Protein AF-0000000084523962 (afdb_homodimer)

InterPro domains:
  IPR003829 Pirin, N-terminal domain [PF02678] (12-118)
  IPR011051 RmlC-like cupin domain superfamily [SSF51182] (1-234)
  IPR012093 Pirin [PIRSF006232] (13-232)
  IPR012093 Pirin [PTHR43212] (1-234)
  IPR014710 RmlC-like jelly roll fold [G3DSA:2.60.120.10] (12-132)
  IPR014710 RmlC-like jelly roll fold [G3DSA:2.60.120.10] (133-235)
  IPR041602 Quercetin 2,3-dioxygenase, C-terminal cupin domain [PF17954] (147-234)

Secondary structure (DSSP, 8-state):
-EEEE-GGGSEEEE-SSEEEEESS-BTTBB-TTSS-BTTEEEEEEEEE-TT-EEEEEEE-S-EEEEEEEES-EEEEETT--EEEE-TTEEEEEE-TT-EEEEEE---SS--EEEEEEEE--SSSSPPPEEEEEE--GGGGBTS-EEEEESS--SSS--EE-SSS-EEEEEEEPTT-EEEEE--TT-EEEEEEEESEEEETTTEEEETT-EEEE-S-SEEEEEESS-EEEEEEEE-/-EEEE-GGGSEEEE-SSEEEEESS-BTTBB-TTSS-BTTEEEEEEEEE-TT-EEEEEEE-S-EEEEEEEES-EEEEETT--EEEE-TTEEEEEE-TT-EEEEEE---SS--EEEEEEEE--SSSSPPPEEEEEE--SGGGBTS-EEEEESS--SSS--EE-SSS-EEEEEEEPTT-EEEEE--TT-EEEEEEEESEEEETTTEEEETT-EEEE-S-SEEEEEESS-EEEEEEEE-

Radius of gyration: 24.38 Å; Cα contacts (8 Å, |Δi|>4): 1395; chains: 2; bounding box: 46×70×57 Å

Solvent-accessible surface area (backbone atoms only — not comparable to full-atom values): 23235 Å² total; per-residue (Å²): 79,81,44,76,44,52,46,84,74,39,54,62,49,76,70,79,51,40,34,37,35,33,75,28,37,51,56,81,34,41,34,85,92,34,46,52,61,71,47,41,37,39,46,33,47,36,36,32,28,41,67,33,67,47,67,68,38,43,36,29,54,33,34,34,39,40,39,32,73,37,54,41,42,32,37,35,38,83,84,64,56,70,47,73,42,34,55,62,29,44,37,39,34,37,17,17,73,48,40,46,35,24,41,30,18,78,38,85,80,49,51,18,34,33,38,42,33,31,28,51,46,77,63,79,71,38,77,54,47,73,46,73,51,72,56,66,71,73,58,17,56,69,34,79,30,62,46,34,19,54,62,90,59,88,87,49,77,52,43,78,42,64,35,77,36,37,36,24,39,26,35,28,44,54,73,35,72,48,79,47,73,53,66,82,81,28,30,39,39,38,36,26,70,38,39,28,41,26,44,67,83,76,44,77,40,39,56,52,13,32,33,49,32,36,79,58,40,68,46,40,40,34,19,76,30,61,20,36,34,36,40,33,46,36,85,79,80,44,76,44,52,46,83,74,39,54,61,48,75,72,80,50,41,34,38,34,32,74,28,38,51,56,82,33,42,36,86,90,35,46,52,62,72,50,41,37,38,46,34,47,34,36,31,28,44,68,34,68,48,66,67,40,42,35,29,55,34,35,35,39,40,38,33,73,37,53,41,41,32,37,35,38,82,84,65,56,68,48,75,43,36,56,60,30,44,37,39,35,38,17,16,74,46,41,48,35,26,40,31,18,79,36,84,79,50,51,18,34,33,39,44,34,32,28,51,46,78,63,80,70,39,76,55,48,73,46,72,51,72,54,66,70,73,58,18,56,69,34,79,30,62,46,34,21,54,62,91,58,87,88,49,78,51,45,76,42,64,36,78,35,37,35,24,38,28,35,28,47,54,73,34,71,48,79,47,75,54,65,83,80,28,30,38,40,37,38,25,69,36,41,28,41,25,42,66,85,75,46,75,40,39,55,51,14,33,35,50,31,35,78,58,39,68,46,39,39,35,19,78,30,61,19,35,34,36,41,32,44,36,84

Foldseek 3Di:
DKDKFAQVNFDWDDPPQKIKTWQAADDPRDDPVGQAFFQWRTKMWMKGHEPFWFPKDKDEQKKKKKAWPQAKKWKAWPVGDIDIHHHQKMKIKDQAHMTIMIIHRHHRHDIIIMIMIIGGAPDHRDDIDMDMDGWDPVCQELDWDWAEACDDDDPTDHHHGRAHKTKTKHWYAAFGKDKAFADAPKKKKKFWCAAWKDKPNPDIGHHGMMMIDHRDGMIMIHGNHGTIMMMMIHD/DKDKFAQVNFDWDDPPQKIKTWQAADDPRDDPVGQAFFQWRTKMWMKGHEPFWFPKDKDEQKKKKKAWPQAKKWKAWPVGDIDIDHHQKMKIKDQAHMTIMIIHRHHRHDIIIMIMIIGGAPDHRDDIDMDMDGWDPVCQELDWDWAEACDDDDPTDHHHGRAHKTKTKHWYAAFGKDKAFADAPKKKKKFWCAAKKDKPNPDIGHHGMMMIDHRDGMIMIHGNHGTIMMMMIHD

Structure (mmCIF, N/CA/C/O backbone):
data_AF-0000000084523962-model_v1
#
loop_
_entity.id
_entity.type
_entity.pdbx_description
1 polymer Pirin
#
loop_
_atom_site.group_PDB
_atom_site.id
_atom_site.type_symbol
_atom_site.label_atom_id
_atom_site.label_alt_id
_atom_site.label_comp_id
_atom_site.label_asym_id
_atom_site.label_entity_id
_atom_site.label_seq_id
_atom_site.pdbx_PDB_ins_code
_atom_site.Cartn_x
_atom_site.Cartn_y
_atom_site.Cartn_z
_atom_site.occupancy
_atom_site.B_iso_or_equiv
_atom_site.auth_seq_id
_atom_site.auth_comp_id
_atom_site.auth_asym_id
_atom_site.auth_atom_id
_atom_site.pdbx_PDB_model_num
ATOM 1 N N . MET A 1 1 ? 11.508 -11.133 -24.391 1 93.81 1 MET A N 1
ATOM 2 C CA . MET A 1 1 ? 12.477 -10.719 -23.375 1 93.81 1 MET A CA 1
ATOM 3 C C . MET A 1 1 ? 12.117 -11.297 -22.016 1 93.81 1 MET A C 1
ATOM 5 O O . MET A 1 1 ? 10.969 -11.227 -21.594 1 93.81 1 MET A O 1
ATOM 9 N N . ILE A 1 2 ? 13.023 -12.07 -21.406 1 97.75 2 ILE A N 1
ATOM 10 C CA . ILE A 1 2 ? 12.82 -12.727 -20.109 1 97.75 2 ILE A CA 1
ATOM 11 C C . ILE A 1 2 ? 13.641 -12.016 -19.047 1 97.75 2 ILE A C 1
ATOM 13 O O . ILE A 1 2 ? 14.867 -11.984 -19.109 1 97.75 2 ILE A O 1
ATOM 17 N N . THR A 1 3 ? 12.961 -11.398 -18.094 1 98.06 3 THR A N 1
ATOM 18 C CA . THR A 1 3 ? 13.633 -10.789 -16.953 1 98.06 3 THR A CA 1
ATOM 19 C C . THR A 1 3 ? 13.367 -11.594 -15.672 1 98.06 3 THR A C 1
ATOM 21 O O . THR A 1 3 ? 12.211 -11.836 -15.32 1 98.06 3 THR A O 1
ATOM 24 N N . ILE A 1 4 ? 14.461 -11.977 -15.023 1 98.44 4 ILE A N 1
ATOM 25 C CA . ILE A 1 4 ? 14.336 -12.773 -13.805 1 98.44 4 ILE A CA 1
ATOM 26 C C . ILE A 1 4 ? 14.383 -11.852 -12.586 1 98.44 4 ILE A C 1
ATOM 28 O O . ILE A 1 4 ? 15.203 -10.93 -12.531 1 98.44 4 ILE A O 1
ATOM 32 N N . TYR A 1 5 ? 13.523 -12.055 -11.703 1 98.38 5 TYR A N 1
ATOM 33 C CA . TYR A 1 5 ? 13.523 -11.438 -10.383 1 98.38 5 TYR A CA 1
ATOM 34 C C . TYR A 1 5 ? 13.758 -12.477 -9.297 1 98.38 5 TYR A C 1
ATOM 36 O O . TYR A 1 5 ? 12.828 -13.156 -8.859 1 98.38 5 TYR A O 1
ATOM 44 N N . PRO A 1 6 ? 15.023 -12.562 -8.859 1 98.44 6 PRO A N 1
ATOM 45 C CA . PRO A 1 6 ? 15.328 -13.531 -7.809 1 98.44 6 PRO A CA 1
ATOM 46 C C . PRO A 1 6 ? 14.539 -13.281 -6.527 1 98.44 6 PRO A C 1
ATOM 48 O O . PRO A 1 6 ? 14.234 -12.125 -6.207 1 98.44 6 PRO A O 1
ATOM 51 N N . ALA A 1 7 ? 14.289 -14.344 -5.789 1 98.19 7 ALA A N 1
ATOM 52 C CA . ALA A 1 7 ? 13.562 -14.234 -4.527 1 98.19 7 ALA A CA 1
ATOM 53 C C . ALA A 1 7 ? 14.188 -13.18 -3.619 1 98.19 7 ALA A C 1
ATOM 55 O O . ALA A 1 7 ? 13.484 -12.375 -3.008 1 98.19 7 ALA A O 1
ATOM 56 N N . ALA A 1 8 ? 15.43 -13.102 -3.564 1 96.12 8 ALA A N 1
ATOM 57 C CA . ALA A 1 8 ? 16.172 -12.234 -2.646 1 96.12 8 ALA A CA 1
ATOM 58 C C . ALA A 1 8 ? 16.062 -10.773 -3.061 1 96.12 8 ALA A C 1
ATOM 60 O O . ALA A 1 8 ? 16.375 -9.875 -2.281 1 96.12 8 ALA A O 1
ATOM 61 N N . SER A 1 9 ? 15.656 -10.562 -4.324 1 94.19 9 SER A N 1
ATOM 62 C CA . SER A 1 9 ? 15.594 -9.188 -4.816 1 94.19 9 SER A CA 1
ATOM 63 C C . SER A 1 9 ? 14.273 -8.523 -4.422 1 94.19 9 SER A C 1
ATOM 65 O O . SER A 1 9 ? 14.125 -7.312 -4.559 1 94.19 9 SER A O 1
ATOM 67 N N . ARG A 1 10 ? 13.297 -9.25 -3.885 1 95.5 10 ARG A N 1
ATOM 68 C CA . ARG A 1 10 ? 12.008 -8.703 -3.477 1 95.5 10 ARG A CA 1
ATOM 69 C C . ARG A 1 10 ? 12.133 -7.922 -2.174 1 95.5 10 ARG A C 1
ATOM 71 O O . ARG A 1 10 ? 12.992 -8.219 -1.345 1 95.5 10 ARG A O 1
ATOM 78 N N . TYR A 1 11 ? 11.312 -6.988 -2.045 1 91.94 11 TYR A N 1
ATOM 79 C CA . TYR A 1 11 ? 11.234 -6.332 -0.744 1 91.94 11 TYR A CA 1
ATOM 80 C C . TYR A 1 11 ? 10.57 -7.238 0.285 1 91.94 11 TYR A C 1
ATOM 82 O O . TYR A 1 11 ? 9.477 -7.754 0.05 1 91.94 11 TYR A O 1
ATOM 90 N N . SER A 1 12 ? 11.281 -7.367 1.385 1 93.88 12 SER A N 1
ATOM 91 C CA . SER A 1 12 ? 10.789 -8.242 2.443 1 93.88 12 SER A CA 1
ATOM 92 C C . SER A 1 12 ? 10.594 -7.477 3.746 1 93.88 12 SER A C 1
ATOM 94 O O . SER A 1 12 ? 11.398 -6.613 4.094 1 93.88 12 SER A O 1
ATOM 96 N N . THR A 1 13 ? 9.469 -7.773 4.414 1 89.81 13 THR A N 1
ATOM 97 C CA . THR A 1 13 ? 9.195 -7.184 5.719 1 89.81 13 THR A CA 1
ATOM 98 C C . THR A 1 13 ? 8.859 -8.266 6.742 1 89.81 13 THR A C 1
ATOM 100 O O . THR A 1 13 ? 8.32 -9.312 6.391 1 89.81 13 THR A O 1
ATOM 103 N N . ASN A 1 14 ? 9.289 -7.992 7.984 1 90.25 14 ASN A N 1
ATOM 104 C CA . ASN A 1 14 ? 8.977 -8.867 9.109 1 90.25 14 ASN A CA 1
ATOM 105 C C . ASN A 1 14 ? 8.469 -8.078 10.312 1 90.25 14 ASN A C 1
ATOM 107 O O . ASN A 1 14 ? 9.242 -7.395 10.977 1 90.25 14 ASN A O 1
ATOM 111 N N . HIS A 1 15 ? 7.219 -8.266 10.617 1 85 15 HIS A N 1
ATOM 112 C CA . HIS A 1 15 ? 6.582 -7.543 11.719 1 85 15 HIS A CA 1
ATOM 113 C C . HIS A 1 15 ? 6.277 -8.477 12.883 1 85 15 HIS A C 1
ATOM 115 O O . HIS A 1 15 ? 5.441 -8.156 13.734 1 85 15 HIS A O 1
ATOM 121 N N . GLY A 1 16 ? 6.938 -9.617 12.844 1 87.44 16 GLY A N 1
ATOM 122 C CA . GLY A 1 16 ? 6.652 -10.633 13.844 1 87.44 16 GLY A CA 1
ATOM 123 C C . GLY A 1 16 ? 5.48 -11.523 13.477 1 87.44 16 GLY A C 1
ATOM 124 O O . GLY A 1 16 ? 5.668 -12.602 12.914 1 87.44 16 GLY A O 1
ATOM 125 N N . TRP A 1 17 ? 4.289 -10.898 13.508 1 88.88 17 TRP A N 1
ATOM 126 C CA . TRP A 1 17 ? 3.092 -11.672 13.203 1 88.88 17 TRP A CA 1
ATOM 127 C C . TRP A 1 17 ? 2.963 -11.898 11.703 1 88.88 17 TRP A C 1
ATOM 129 O O . TRP A 1 17 ? 2.283 -12.828 11.266 1 88.88 17 TRP A O 1
ATOM 139 N N . LEU A 1 18 ? 3.58 -11.023 10.922 1 93.31 18 LEU A N 1
ATOM 140 C CA . LEU A 1 18 ? 3.496 -11.07 9.461 1 93.31 18 LEU A CA 1
ATOM 141 C C . LEU A 1 18 ? 4.875 -10.93 8.836 1 93.31 18 LEU A C 1
ATOM 143 O O . LEU A 1 18 ? 5.59 -9.961 9.109 1 93.31 18 LEU A O 1
ATOM 147 N N . GLN A 1 19 ? 5.301 -11.891 8.078 1 95.75 19 GLN A N 1
ATOM 148 C CA . GLN A 1 19 ? 6.422 -11.789 7.156 1 95.75 19 GLN A CA 1
ATOM 149 C C . GLN A 1 19 ? 5.941 -11.766 5.707 1 95.75 19 GLN A C 1
ATOM 151 O O . GLN A 1 19 ? 5.176 -12.633 5.289 1 95.75 19 GLN A O 1
ATOM 156 N N . SER A 1 20 ? 6.34 -10.766 4.988 1 96.62 20 SER A N 1
ATOM 157 C CA . SER A 1 20 ? 5.848 -10.633 3.621 1 96.62 20 SER A CA 1
ATOM 158 C C . SER A 1 20 ? 6.992 -10.359 2.648 1 96.62 20 SER A C 1
ATOM 160 O O . SER A 1 20 ? 7.953 -9.672 2.992 1 96.62 20 SER A O 1
ATOM 162 N N . ASN A 1 21 ? 6.945 -10.906 1.489 1 98.12 21 ASN A N 1
ATOM 163 C CA . ASN A 1 21 ? 7.781 -10.586 0.336 1 98.12 21 ASN A CA 1
ATOM 164 C C . ASN A 1 21 ? 6.957 -10.023 -0.814 1 98.12 21 ASN A C 1
ATOM 166 O O . ASN A 1 21 ? 6.07 -10.695 -1.341 1 98.12 21 ASN A O 1
ATOM 170 N N . PHE A 1 22 ? 7.258 -8.766 -1.219 1 98.06 22 PHE A N 1
ATOM 171 C CA . PHE A 1 22 ? 6.465 -8.055 -2.215 1 98.06 22 PHE A CA 1
ATOM 172 C C . PHE A 1 22 ? 7.137 -8.109 -3.582 1 98.06 22 PHE A C 1
ATOM 174 O O . PHE A 1 22 ? 8.312 -7.762 -3.717 1 98.06 22 PHE A O 1
ATOM 181 N N . SER A 1 23 ? 6.367 -8.516 -4.582 1 98.12 23 SER A N 1
ATOM 182 C CA . SER A 1 23 ? 6.902 -8.469 -5.938 1 98.12 23 SER A CA 1
ATOM 183 C C . SER A 1 23 ? 6.762 -7.078 -6.543 1 98.12 23 SER A C 1
ATOM 185 O O . SER A 1 23 ? 7.461 -6.738 -7.5 1 98.12 23 SER A O 1
ATOM 187 N N . PHE A 1 24 ? 5.805 -6.289 -6.035 1 98.12 24 PHE A N 1
ATOM 188 C CA . PHE A 1 24 ? 5.492 -4.949 -6.516 1 98.12 24 PHE A CA 1
ATOM 189 C C . PHE A 1 24 ? 5.371 -3.971 -5.355 1 98.12 24 PHE A C 1
ATOM 191 O O . PHE A 1 24 ? 5.371 -4.379 -4.191 1 98.12 24 PHE A O 1
ATOM 198 N N . SER A 1 25 ? 5.324 -2.627 -5.75 1 96.94 25 SER A N 1
ATOM 199 C CA . SER A 1 25 ? 5.055 -1.614 -4.734 1 96.94 25 SER A CA 1
ATOM 200 C C . SER A 1 25 ? 3.82 -1.969 -3.916 1 96.94 25 SER A C 1
ATOM 202 O O . SER A 1 25 ? 2.768 -2.287 -4.473 1 96.94 25 SER A O 1
ATOM 204 N N . PHE A 1 26 ? 3.996 -1.927 -2.582 1 97 26 PHE A N 1
ATOM 205 C CA . PHE A 1 26 ? 2.938 -2.258 -1.638 1 97 26 PHE A CA 1
ATOM 206 C C . PHE A 1 26 ? 3.279 -1.754 -0.241 1 97 26 PHE A C 1
ATOM 208 O O . PHE A 1 26 ? 4.406 -1.929 0.229 1 97 26 PHE A O 1
ATOM 215 N N . ALA A 1 27 ? 2.344 -1.134 0.396 1 94.81 27 ALA A N 1
ATOM 216 C CA . ALA A 1 27 ? 2.529 -0.617 1.749 1 94.81 27 ALA A CA 1
ATOM 217 C C . ALA A 1 27 ? 3.734 0.316 1.82 1 94.81 27 ALA A C 1
ATOM 219 O O . ALA A 1 27 ? 3.811 1.299 1.079 1 94.81 27 ALA A O 1
ATOM 220 N N . GLU A 1 28 ? 4.719 0.031 2.674 1 91.88 28 GLU A N 1
ATOM 221 C CA . GLU A 1 28 ? 5.84 0.942 2.9 1 91.88 28 GLU A CA 1
ATOM 222 C C . GLU A 1 28 ? 6.848 0.87 1.76 1 91.88 28 GLU A C 1
ATOM 224 O O . GLU A 1 28 ? 7.73 1.726 1.648 1 91.88 28 GLU A O 1
ATOM 229 N N . TYR A 1 29 ? 6.727 -0.136 0.881 1 93.56 29 TYR A N 1
ATOM 230 C CA . TYR A 1 29 ? 7.582 -0.232 -0.294 1 93.56 29 TYR A CA 1
ATOM 231 C C . TYR A 1 29 ? 6.969 0.502 -1.48 1 93.56 29 TYR A C 1
ATOM 233 O O . TYR A 1 29 ? 5.895 0.13 -1.96 1 93.56 29 TYR A O 1
ATOM 241 N N . TYR A 1 30 ? 7.645 1.462 -1.982 1 93.81 30 TYR A N 1
ATOM 242 C CA . TYR A 1 30 ? 7.133 2.197 -3.133 1 93.81 30 TYR A CA 1
ATOM 243 C C . TYR A 1 30 ? 8.227 2.416 -4.172 1 93.81 30 TYR A C 1
ATOM 245 O O . TYR A 1 30 ? 9.234 3.068 -3.895 1 93.81 30 TYR A O 1
ATOM 253 N N . ASP A 1 31 ? 8.062 1.934 -5.344 1 93.38 31 ASP A N 1
ATOM 254 C CA . ASP A 1 31 ? 8.859 2.109 -6.551 1 93.38 31 ASP A CA 1
ATOM 255 C C . ASP A 1 31 ? 7.973 2.34 -7.77 1 93.38 31 ASP A C 1
ATOM 257 O O . ASP A 1 31 ? 7.328 1.409 -8.266 1 93.38 31 ASP A O 1
ATOM 261 N N . PRO A 1 32 ? 7.859 3.574 -8.289 1 93.38 32 PRO A N 1
ATOM 262 C CA . PRO A 1 32 ? 6.961 3.854 -9.414 1 93.38 32 PRO A CA 1
ATOM 263 C C . PRO A 1 32 ? 7.309 3.043 -10.664 1 93.38 32 PRO A C 1
ATOM 265 O O . PRO A 1 32 ? 6.496 2.947 -11.586 1 93.38 32 PRO A O 1
ATOM 268 N N . ASN A 1 33 ? 8.516 2.486 -10.727 1 93.19 33 ASN A N 1
ATOM 269 C CA . ASN A 1 33 ? 8.914 1.665 -11.859 1 93.19 33 ASN A CA 1
ATOM 270 C C . ASN A 1 33 ? 8.57 0.195 -11.641 1 93.19 33 ASN A C 1
ATOM 272 O O . ASN A 1 33 ? 8.906 -0.657 -12.469 1 93.19 33 ASN A O 1
ATOM 276 N N . ASN A 1 34 ? 7.91 -0.091 -10.531 1 97 34 ASN A N 1
ATOM 277 C CA . ASN A 1 34 ? 7.555 -1.463 -10.188 1 97 34 ASN A CA 1
ATOM 278 C C . ASN A 1 34 ? 6.176 -1.537 -9.531 1 97 34 ASN A C 1
ATOM 280 O O . ASN A 1 34 ? 6.023 -2.133 -8.469 1 97 34 ASN A O 1
ATOM 284 N N . LEU A 1 35 ? 5.223 -0.947 -10.188 1 96.56 35 LEU A N 1
ATOM 285 C CA . LEU A 1 35 ? 3.873 -0.835 -9.641 1 96.56 35 LEU A CA 1
ATOM 286 C C . LEU A 1 35 ? 3.059 -2.09 -9.938 1 96.56 35 LEU A C 1
ATOM 288 O O . LEU A 1 35 ? 2.178 -2.465 -9.164 1 96.56 35 LEU A O 1
ATOM 292 N N . GLN A 1 36 ? 3.328 -2.65 -11.148 1 98.25 36 GLN A N 1
ATOM 293 C CA . GLN A 1 36 ? 2.527 -3.768 -11.633 1 98.25 36 GLN A CA 1
ATOM 294 C C . GLN A 1 36 ? 3.148 -4.395 -12.875 1 98.25 36 GLN A C 1
ATOM 296 O O . GLN A 1 36 ? 4.09 -3.842 -13.453 1 98.25 36 GLN A O 1
ATOM 301 N N . PHE A 1 37 ? 2.758 -5.52 -13.258 1 98.75 37 PHE A N 1
ATOM 302 C CA . PHE A 1 37 ? 3.064 -6.172 -14.523 1 98.75 37 PHE A CA 1
ATOM 303 C C . PHE A 1 37 ? 1.785 -6.516 -15.281 1 98.75 37 PHE A C 1
ATOM 305 O O . PHE A 1 37 ? 1.145 -7.531 -15 1 98.75 37 PHE A O 1
ATOM 312 N N . GLY A 1 38 ? 1.48 -5.664 -16.297 1 98.38 38 GLY A N 1
ATOM 313 C CA . GLY A 1 38 ? 0.127 -5.734 -16.828 1 98.38 38 GLY A CA 1
ATOM 314 C C . GLY A 1 38 ? -0.936 -5.445 -15.781 1 98.38 38 GLY A C 1
ATOM 315 O O . GLY A 1 38 ? -0.864 -4.438 -15.07 1 98.38 38 GLY A O 1
ATOM 316 N N . PRO A 1 39 ? -1.95 -6.312 -15.727 1 98.62 39 PRO A N 1
ATOM 317 C CA . PRO A 1 39 ? -2.99 -6.078 -14.727 1 98.62 39 PRO A CA 1
ATOM 318 C C . PRO A 1 39 ? -2.637 -6.672 -13.359 1 98.62 39 PRO A C 1
ATOM 320 O O . PRO A 1 39 ? -3.4 -6.523 -12.406 1 98.62 39 PRO A O 1
ATOM 323 N N . LEU A 1 40 ? -1.53 -7.387 -13.234 1 98.88 40 LEU A N 1
ATOM 324 C CA . LEU A 1 40 ? -1.09 -7.926 -11.953 1 98.88 40 LEU A CA 1
ATOM 325 C C . LEU A 1 40 ? -0.512 -6.824 -11.07 1 98.88 40 LEU A C 1
ATOM 327 O O . LEU A 1 40 ? 0.644 -6.43 -11.242 1 98.88 40 LEU A O 1
ATOM 331 N N . ARG A 1 41 ? -1.247 -6.434 -10.086 1 98.5 41 ARG A N 1
ATOM 332 C CA . ARG A 1 41 ? -0.922 -5.254 -9.289 1 98.5 41 ARG A CA 1
ATOM 333 C C . ARG A 1 41 ? -0.221 -5.645 -7.996 1 98.5 41 ARG A C 1
ATOM 335 O O . ARG A 1 41 ? 0.633 -4.91 -7.5 1 98.5 41 ARG A O 1
ATOM 342 N N . VAL A 1 42 ? -0.659 -6.754 -7.426 1 98.69 42 VAL A N 1
ATOM 343 C CA . VAL A 1 42 ? -0.087 -7.238 -6.176 1 98.69 42 VAL A CA 1
ATOM 344 C C . VAL A 1 42 ? 0.274 -8.711 -6.309 1 98.69 42 VAL A C 1
ATOM 346 O O . VAL A 1 42 ? -0.493 -9.5 -6.871 1 98.69 42 VAL A O 1
ATOM 349 N N . PHE A 1 43 ? 1.396 -9.078 -5.883 1 98.81 43 PHE A N 1
ATOM 350 C CA . PHE A 1 43 ? 1.852 -10.445 -5.66 1 98.81 43 PHE A CA 1
ATOM 351 C C . PHE A 1 43 ? 2.666 -10.539 -4.375 1 98.81 43 PHE A C 1
ATOM 353 O O . PHE A 1 43 ? 3.865 -10.258 -4.371 1 98.81 43 PHE A O 1
ATOM 360 N N . ASN A 1 44 ? 1.987 -10.93 -3.34 1 98.62 44 ASN A N 1
ATOM 361 C CA . ASN A 1 44 ? 2.615 -11.016 -2.025 1 98.62 44 ASN A CA 1
ATOM 362 C C . ASN A 1 44 ? 2.754 -12.461 -1.563 1 98.62 44 ASN A C 1
ATOM 364 O O . ASN A 1 44 ? 1.813 -13.25 -1.686 1 98.62 44 ASN A O 1
ATOM 368 N N . ASP A 1 45 ? 3.922 -12.797 -1.148 1 98.75 45 ASP A N 1
ATOM 369 C CA . ASP A 1 45 ? 4.219 -14.047 -0.451 1 98.75 45 ASP A CA 1
ATOM 370 C C . ASP A 1 45 ? 4.258 -13.828 1.061 1 98.75 45 ASP A C 1
ATOM 372 O O . ASP A 1 45 ? 5.258 -13.352 1.599 1 98.75 45 ASP A O 1
ATOM 376 N N . ASP A 1 46 ? 3.156 -14.266 1.73 1 98.31 46 ASP A N 1
ATOM 377 C CA . ASP A 1 46 ? 2.943 -13.875 3.121 1 98.31 46 ASP A CA 1
ATOM 378 C C . ASP A 1 46 ? 3.029 -15.086 4.047 1 98.31 46 ASP A C 1
ATOM 380 O O . ASP A 1 46 ? 2.516 -16.156 3.723 1 98.31 46 ASP A O 1
ATOM 384 N N . ILE A 1 47 ? 3.648 -14.906 5.141 1 98.31 47 ILE A N 1
ATOM 385 C CA . ILE A 1 47 ? 3.586 -15.828 6.266 1 98.31 47 ILE A CA 1
ATOM 386 C C . ILE A 1 47 ? 2.936 -15.141 7.465 1 98.31 47 ILE A C 1
ATOM 388 O O . ILE A 1 47 ? 3.43 -14.117 7.941 1 98.31 47 ILE A O 1
ATOM 392 N N . VAL A 1 48 ? 1.854 -15.695 7.949 1 97.38 48 VAL A N 1
ATOM 393 C CA . VAL A 1 48 ? 1.1 -15.133 9.062 1 97.38 48 VAL A CA 1
ATOM 394 C C . VAL A 1 48 ? 1.167 -16.062 10.266 1 97.38 48 VAL A C 1
ATOM 396 O O . VAL A 1 48 ? 0.883 -17.266 10.148 1 97.38 48 VAL A O 1
ATOM 399 N N . GLN A 1 49 ? 1.486 -15.516 11.383 1 96.62 49 GLN A N 1
ATOM 400 C CA . GLN A 1 49 ? 1.611 -16.281 12.609 1 96.62 49 GLN A CA 1
ATOM 401 C C . GLN A 1 49 ? 0.25 -16.781 13.094 1 96.62 49 GLN A C 1
ATOM 403 O O . GLN A 1 49 ? -0.775 -16.156 12.828 1 96.62 49 GLN A O 1
ATOM 408 N N . SER A 1 50 ? 0.323 -17.844 13.93 1 97.06 50 SER A N 1
ATOM 409 C CA . SER A 1 50 ? -0.894 -18.422 14.492 1 97.06 50 SER A CA 1
ATOM 410 C C . SER A 1 50 ? -1.677 -17.375 15.289 1 97.06 50 SER A C 1
ATOM 412 O O . SER A 1 50 ? -1.089 -16.562 16 1 97.06 50 SER A O 1
ATOM 414 N N . GLY A 1 51 ? -2.934 -17.406 15.055 1 94.25 51 GLY A N 1
ATOM 415 C CA . GLY A 1 51 ? -3.84 -16.594 15.844 1 94.25 51 GLY A CA 1
ATOM 416 C C . GLY A 1 51 ? -3.854 -15.133 15.43 1 94.25 51 GLY A C 1
ATOM 417 O O . GLY A 1 51 ? -4.52 -14.312 16.062 1 94.25 51 GLY A O 1
ATOM 418 N N . THR A 1 52 ? -3.129 -14.781 14.398 1 93.81 52 THR A N 1
ATOM 419 C CA . THR A 1 52 ? -3.076 -13.398 13.945 1 93.81 52 THR A CA 1
ATOM 420 C C . THR A 1 52 ? -3.541 -13.289 12.492 1 93.81 52 THR A C 1
ATOM 422 O O . THR A 1 52 ? -3.893 -14.297 11.867 1 93.81 52 THR A O 1
ATOM 425 N N . GLY A 1 53 ? -3.738 -12.008 12.039 1 93.94 53 GLY A N 1
ATOM 426 C CA . GLY A 1 53 ? -4.191 -11.828 10.664 1 93.94 53 GLY A CA 1
ATOM 427 C C . GLY A 1 53 ? -4.551 -10.391 10.344 1 93.94 53 GLY A C 1
ATOM 428 O O . GLY A 1 53 ? -4.152 -9.469 11.062 1 93.94 53 GLY A O 1
ATOM 429 N N . PHE A 1 54 ? -5.125 -10.25 9.203 1 90.94 54 PHE A N 1
ATOM 430 C CA . PHE A 1 54 ? -5.59 -8.953 8.727 1 90.94 54 PHE A CA 1
ATOM 431 C C . PHE A 1 54 ? -7.035 -8.711 9.141 1 90.94 54 PHE A C 1
ATOM 433 O O . PHE A 1 54 ? -7.93 -9.469 8.758 1 90.94 54 PHE A O 1
ATOM 440 N N . GLY A 1 55 ? -7.25 -7.664 9.883 1 88.62 55 GLY A N 1
ATOM 441 C CA . GLY A 1 55 ? -8.617 -7.316 10.242 1 88.62 55 GLY A CA 1
ATOM 442 C C . GLY A 1 55 ? -9.461 -6.895 9.055 1 88.62 55 GLY A C 1
ATOM 443 O O . GLY A 1 55 ? -8.992 -6.926 7.914 1 88.62 55 GLY A O 1
ATOM 444 N N . ALA A 1 56 ? -10.734 -6.531 9.344 1 87.69 56 ALA A N 1
ATOM 445 C CA . ALA A 1 56 ? -11.656 -6.148 8.281 1 87.69 56 ALA A CA 1
ATOM 446 C C . ALA A 1 56 ? -11.109 -4.969 7.48 1 87.69 56 ALA A C 1
ATOM 448 O O . ALA A 1 56 ? -10.695 -3.959 8.055 1 87.69 56 ALA A O 1
ATOM 449 N N . HIS A 1 57 ? -11.016 -5.113 6.176 1 89.69 57 HIS A N 1
ATOM 450 C CA . HIS A 1 57 ? -10.531 -4.051 5.301 1 89.69 57 HIS A CA 1
ATOM 451 C C . HIS A 1 57 ? -11.242 -4.074 3.953 1 89.69 57 HIS A C 1
ATOM 453 O O . HIS A 1 57 ? -11.672 -5.133 3.494 1 89.69 57 HIS A O 1
ATOM 459 N N . PRO A 1 58 ? -11.367 -2.93 3.305 1 90.19 58 PRO A N 1
ATOM 460 C CA . PRO A 1 58 ? -12.133 -2.834 2.062 1 90.19 58 PRO A CA 1
ATOM 461 C C . PRO A 1 58 ? -11.273 -3.041 0.818 1 90.19 58 PRO A C 1
ATOM 463 O O . PRO A 1 58 ? -10.078 -2.736 0.833 1 90.19 58 PRO A O 1
ATOM 466 N N . HIS A 1 59 ? -11.836 -3.578 -0.181 1 93.38 59 HIS A N 1
ATOM 467 C CA . HIS A 1 59 ? -11.336 -3.596 -1.551 1 93.38 59 HIS A CA 1
ATOM 468 C C . HIS A 1 59 ? -12.398 -3.115 -2.531 1 93.38 59 HIS A C 1
ATOM 470 O O . HIS A 1 59 ? -13.594 -3.342 -2.318 1 93.38 59 HIS A O 1
ATOM 476 N N . ARG A 1 60 ? -12.031 -2.4 -3.494 1 94.81 60 ARG A N 1
ATOM 477 C CA . ARG A 1 60 ? -12.891 -2.012 -4.605 1 94.81 60 ARG A CA 1
ATOM 478 C C . ARG A 1 60 ? -12.188 -2.209 -5.941 1 94.81 60 ARG A C 1
ATOM 480 O O . ARG A 1 60 ? -10.977 -1.992 -6.051 1 94.81 60 ARG A O 1
ATOM 487 N N . GLU A 1 61 ? -12.93 -2.617 -6.918 1 97.19 61 GLU A N 1
ATOM 488 C CA . GLU A 1 61 ? -12.469 -2.703 -8.305 1 97.19 61 GLU A CA 1
ATOM 489 C C . GLU A 1 61 ? -11.172 -3.506 -8.406 1 97.19 61 GLU A C 1
ATOM 491 O O . GLU A 1 61 ? -10.211 -3.066 -9.039 1 97.19 61 GLU A O 1
ATOM 496 N N . MET A 1 62 ? -11.188 -4.68 -7.805 1 97.56 62 MET A N 1
ATOM 497 C CA . MET A 1 62 ? -10.016 -5.551 -7.75 1 97.56 62 MET A CA 1
ATOM 498 C C . MET A 1 62 ? -10.422 -7.02 -7.824 1 97.56 62 MET A C 1
ATOM 500 O O . MET A 1 62 ? -11.414 -7.422 -7.211 1 97.56 62 MET A O 1
ATOM 504 N N . GLU A 1 63 ? -9.742 -7.781 -8.594 1 98.31 63 GLU A N 1
ATOM 505 C CA . GLU A 1 63 ? -9.836 -9.242 -8.562 1 98.31 63 GLU A CA 1
ATOM 506 C C . GLU A 1 63 ? -8.742 -9.844 -7.688 1 98.31 63 GLU A C 1
ATOM 508 O O . GLU A 1 63 ? -7.555 -9.719 -7.992 1 98.31 63 GLU A O 1
ATOM 513 N N . ILE A 1 64 ? -9.164 -10.562 -6.66 1 97.38 64 ILE A N 1
ATOM 514 C CA . ILE A 1 64 ? -8.211 -11.039 -5.664 1 97.38 64 ILE A CA 1
ATOM 515 C C . ILE A 1 64 ? -8.164 -12.57 -5.688 1 97.38 64 ILE A C 1
ATOM 517 O O . ILE A 1 64 ? -9.203 -13.227 -5.656 1 97.38 64 ILE A O 1
ATOM 521 N N . VAL A 1 65 ? -6.973 -13.102 -5.773 1 98.38 65 VAL A N 1
ATOM 522 C CA . VAL A 1 65 ? -6.773 -14.547 -5.758 1 98.38 65 VAL A CA 1
ATOM 523 C C . VAL A 1 65 ? -5.863 -14.93 -4.598 1 98.38 65 VAL A C 1
ATOM 525 O O . VAL A 1 65 ? -4.781 -14.359 -4.434 1 98.38 65 VAL A O 1
ATOM 528 N N . SER A 1 66 ? -6.289 -15.875 -3.797 1 98 66 SER A N 1
ATOM 529 C CA . SER A 1 66 ? -5.5 -16.391 -2.678 1 98 66 SER A CA 1
ATOM 530 C C . SER A 1 66 ? -5.195 -17.875 -2.846 1 98 66 SER A C 1
ATOM 532 O O . SER A 1 66 ? -6.094 -18.672 -3.131 1 98 66 SER A O 1
ATOM 534 N N . ILE A 1 67 ? -3.965 -18.188 -2.668 1 98.38 67 ILE A N 1
ATOM 535 C CA . ILE A 1 67 ? -3.516 -19.578 -2.736 1 98.38 67 ILE A CA 1
ATOM 536 C C . ILE A 1 67 ? -2.705 -19.922 -1.489 1 98.38 67 ILE A C 1
ATOM 538 O O . ILE A 1 67 ? -1.628 -19.359 -1.269 1 98.38 67 ILE A O 1
ATOM 542 N N . VAL A 1 68 ? -3.186 -20.875 -0.713 1 98.69 68 VAL A N 1
ATOM 543 C CA . VAL A 1 68 ? -2.467 -21.297 0.485 1 98.69 68 VAL A CA 1
ATOM 544 C C . VAL A 1 68 ? -1.439 -22.375 0.123 1 98.69 68 VAL A C 1
ATOM 546 O O . VAL A 1 68 ? -1.771 -23.359 -0.536 1 98.69 68 VAL A O 1
ATOM 549 N N . LEU A 1 69 ? -0.234 -22.141 0.524 1 98.69 69 LEU A N 1
ATOM 550 C CA . LEU A 1 69 ? 0.835 -23.094 0.252 1 98.69 69 LEU A CA 1
ATOM 551 C C . LEU A 1 69 ? 1.046 -24.031 1.439 1 98.69 69 LEU A C 1
ATOM 553 O O . LEU A 1 69 ? 1.386 -25.203 1.26 1 98.69 69 LEU A O 1
ATOM 557 N N . LYS A 1 70 ? 0.9 -23.547 2.613 1 98.5 70 LYS A N 1
ATOM 558 C CA . LYS A 1 70 ? 1.006 -24.266 3.875 1 98.5 70 LYS A CA 1
ATOM 559 C C . LYS A 1 70 ? 0.094 -23.656 4.938 1 98.5 70 LYS A C 1
ATOM 561 O O . LYS A 1 70 ? -0.034 -22.438 5.027 1 98.5 70 LYS A O 1
ATOM 566 N N . GLY A 1 71 ? -0.525 -24.547 5.766 1 98.44 71 GLY A N 1
ATOM 567 C CA . GLY A 1 71 ? -1.403 -24.062 6.816 1 98.44 71 GLY A CA 1
ATOM 568 C C . GLY A 1 71 ? -2.811 -23.766 6.332 1 98.44 71 GLY A C 1
ATOM 569 O O . GLY A 1 71 ? -3.342 -24.484 5.484 1 98.44 71 GLY A O 1
ATOM 570 N N . GLN A 1 72 ? -3.441 -22.844 7.121 1 98.25 72 GLN A N 1
ATOM 571 C CA . GLN A 1 72 ? -4.828 -22.516 6.812 1 98.25 72 GLN A CA 1
ATOM 572 C C . GLN A 1 72 ? -5.082 -21.016 6.938 1 98.25 72 GLN A C 1
ATOM 574 O O . GLN A 1 72 ? -4.523 -20.359 7.816 1 98.25 72 GLN A O 1
ATOM 579 N N . LEU A 1 73 ? -5.918 -20.516 6.062 1 97.94 73 LEU A N 1
ATOM 580 C CA . LEU A 1 73 ? -6.305 -19.109 6.062 1 97.94 73 LEU A CA 1
ATOM 581 C C . LEU A 1 73 ? -7.824 -18.953 6.113 1 97.94 73 LEU A C 1
ATOM 583 O O . LEU A 1 73 ? -8.531 -19.469 5.246 1 97.94 73 LEU A O 1
ATOM 587 N N . LYS A 1 74 ? -8.312 -18.328 7.105 1 97 74 LYS A N 1
ATOM 588 C CA . LYS A 1 74 ? -9.75 -18.109 7.254 1 97 74 LYS A CA 1
ATOM 589 C C . LYS A 1 74 ? -10.156 -16.734 6.734 1 97 74 LYS A C 1
ATOM 591 O O . LYS A 1 74 ? -9.562 -15.719 7.113 1 97 74 LYS A O 1
ATOM 596 N N . HIS A 1 75 ? -11.047 -16.719 5.852 1 94.19 75 HIS A N 1
ATOM 597 C CA . HIS A 1 75 ? -11.656 -15.484 5.363 1 94.19 75 HIS A CA 1
ATOM 598 C C . HIS A 1 75 ? -13.031 -15.266 5.98 1 94.19 75 HIS A C 1
ATOM 600 O O . HIS A 1 75 ? -13.812 -16.203 6.113 1 94.19 75 HIS A O 1
ATOM 606 N N . GLN A 1 76 ? -13.242 -14.094 6.367 1 89.19 76 GLN A N 1
ATOM 607 C CA . GLN A 1 76 ? -14.555 -13.719 6.875 1 89.19 76 GLN A CA 1
ATOM 608 C C . GLN A 1 76 ? -15.031 -12.406 6.254 1 89.19 76 GLN A C 1
ATOM 610 O O . GLN A 1 76 ? -14.266 -11.438 6.184 1 89.19 76 GLN A O 1
ATOM 615 N N . ASP A 1 77 ? -16.281 -12.453 5.73 1 79.81 77 ASP A N 1
ATOM 616 C CA . ASP A 1 77 ? -16.781 -11.211 5.152 1 79.81 77 ASP A CA 1
ATOM 617 C C . ASP A 1 77 ? -17.781 -10.531 6.086 1 79.81 77 ASP A C 1
ATOM 619 O O . ASP A 1 77 ? -18.078 -11.039 7.168 1 79.81 77 ASP A O 1
ATOM 623 N N . SER A 1 78 ? -18.219 -9.336 5.668 1 72.38 78 SER A N 1
ATOM 624 C CA . SER A 1 78 ? -19.078 -8.492 6.5 1 72.38 78 SER A CA 1
ATOM 625 C C . SER A 1 78 ? -20.453 -9.133 6.715 1 72.38 78 SER A C 1
ATOM 627 O O . SER A 1 78 ? -21.172 -8.75 7.629 1 72.38 78 SER A O 1
ATOM 629 N N . THR A 1 79 ? -20.766 -10.07 5.895 1 68.56 79 THR A N 1
ATOM 630 C CA . THR A 1 79 ? -22.047 -10.727 6.055 1 68.56 79 THR A CA 1
ATOM 631 C C . THR A 1 79 ? -21.938 -11.93 6.992 1 68.56 79 THR A C 1
ATOM 633 O O . THR A 1 79 ? -22.938 -12.586 7.293 1 68.56 79 THR A O 1
ATOM 636 N N . GLY A 1 80 ? -20.828 -12.188 7.422 1 70 80 GLY A N 1
ATOM 637 C CA . GLY A 1 80 ? -20.625 -13.258 8.383 1 70 80 GLY A CA 1
ATOM 638 C C . GLY A 1 80 ? -20.219 -14.57 7.738 1 70 80 GLY A C 1
ATOM 639 O O . GLY A 1 80 ? -19.953 -15.547 8.438 1 70 80 GLY A O 1
ATOM 640 N N . ASN A 1 81 ? -20.203 -14.641 6.469 1 79.38 81 ASN A N 1
ATOM 641 C CA . ASN A 1 81 ? -19.734 -15.852 5.797 1 79.38 81 ASN A CA 1
ATOM 642 C C . ASN A 1 81 ? -18.25 -16.094 6.039 1 79.38 81 ASN A C 1
ATOM 644 O O . ASN A 1 81 ? -17.438 -15.172 5.957 1 79.38 81 ASN A O 1
ATOM 648 N N . THR A 1 82 ? -17.938 -17.312 6.52 1 88.69 82 THR A N 1
ATOM 649 C CA . THR A 1 82 ? -16.562 -17.703 6.824 1 88.69 82 THR A CA 1
ATOM 650 C C . THR A 1 82 ? -16.141 -18.906 5.992 1 88.69 82 THR A C 1
ATOM 652 O O . THR A 1 82 ? -16.922 -19.859 5.82 1 88.69 82 THR A O 1
ATOM 655 N N . GLU A 1 83 ? -15.047 -18.812 5.441 1 92.88 83 GLU A N 1
ATOM 656 C CA . GLU A 1 83 ? -14.461 -19.922 4.695 1 92.88 83 GLU A CA 1
ATOM 657 C C . GLU A 1 83 ? -12.984 -20.109 5.047 1 92.88 83 GLU A C 1
ATOM 659 O O . GLU A 1 83 ? -12.266 -19.141 5.242 1 92.88 83 GLU A O 1
ATOM 664 N N . VAL A 1 84 ? -12.625 -21.359 5.152 1 97 84 VAL A N 1
ATOM 665 C CA . VAL A 1 84 ? -11.227 -21.672 5.426 1 97 84 VAL A CA 1
ATOM 666 C C . VAL A 1 84 ? -10.562 -22.203 4.164 1 97 84 VAL A C 1
ATOM 668 O O . VAL A 1 84 ? -11.062 -23.141 3.541 1 97 84 VAL A O 1
ATOM 671 N N . LEU A 1 85 ? -9.539 -21.656 3.812 1 97.44 85 LEU A N 1
ATOM 672 C CA . LEU A 1 85 ? -8.742 -22.047 2.654 1 97.44 85 LEU A CA 1
ATOM 673 C C . LEU A 1 85 ? -7.547 -22.891 3.078 1 97.44 85 LEU A C 1
ATOM 675 O O . LEU A 1 85 ? -6.824 -22.531 4.012 1 97.44 85 LEU A O 1
ATOM 679 N N . VAL A 1 86 ? -7.34 -24 2.408 1 98.12 86 VAL A N 1
ATOM 680 C CA . VAL A 1 86 ? -6.23 -24.906 2.703 1 98.12 86 VAL A CA 1
ATOM 681 C C . VAL A 1 86 ? -5.449 -25.203 1.422 1 98.12 86 VAL A C 1
ATOM 683 O O . VAL A 1 86 ? -5.914 -24.891 0.322 1 98.12 86 VAL A O 1
ATOM 686 N N . PRO A 1 87 ? -4.184 -25.734 1.567 1 98.12 87 PRO A N 1
ATOM 687 C CA . PRO A 1 87 ? -3.459 -26.109 0.354 1 98.12 87 PRO A CA 1
ATOM 688 C C . PRO A 1 87 ? -4.281 -27 -0.572 1 98.12 87 PRO A C 1
ATOM 690 O O . PRO A 1 87 ? -4.953 -27.922 -0.107 1 98.12 87 PRO A O 1
ATOM 693 N N . GLY A 1 88 ? -4.25 -26.688 -1.837 1 98 88 GLY A N 1
ATOM 694 C CA . GLY A 1 88 ? -5.027 -27.438 -2.805 1 98 88 GLY A CA 1
ATOM 695 C C . GLY A 1 88 ? -6.328 -26.766 -3.191 1 98 88 GLY A C 1
ATOM 696 O O . GLY A 1 88 ? -7.043 -27.234 -4.078 1 98 88 GLY A O 1
ATOM 697 N N . GLU A 1 89 ? -6.574 -25.656 -2.539 1 97.75 89 GLU A N 1
ATOM 698 C CA . GLU A 1 89 ? -7.754 -24.875 -2.863 1 97.75 89 GLU A CA 1
ATOM 699 C C . GLU A 1 89 ? -7.367 -23.484 -3.375 1 97.75 89 GLU A C 1
ATOM 701 O O . GLU A 1 89 ? -6.258 -23.016 -3.121 1 97.75 89 GLU A O 1
ATOM 706 N N . ILE A 1 90 ? -8.297 -22.906 -4.133 1 96.88 90 ILE A N 1
ATOM 707 C CA . ILE A 1 90 ? -8.141 -21.516 -4.578 1 96.88 90 ILE A CA 1
ATOM 708 C C . ILE A 1 90 ? -9.352 -20.703 -4.129 1 96.88 90 ILE A C 1
ATOM 710 O O . ILE A 1 90 ? -10.469 -21.219 -4.055 1 96.88 90 ILE A O 1
ATOM 714 N N . GLN A 1 91 ? -9.125 -19.484 -3.773 1 96.88 91 GLN A N 1
ATOM 715 C CA . GLN A 1 91 ? -10.195 -18.516 -3.566 1 96.88 91 GLN A CA 1
ATOM 716 C C . GLN A 1 91 ? -10.031 -17.312 -4.48 1 96.88 91 GLN A C 1
ATOM 718 O O . GLN A 1 91 ? -8.938 -16.766 -4.598 1 96.88 91 GLN A O 1
ATOM 723 N N . ARG A 1 92 ? -11.039 -16.938 -5.203 1 97.19 92 ARG A N 1
ATOM 724 C CA . ARG A 1 92 ? -11.125 -15.719 -5.988 1 97.19 92 ARG A CA 1
ATOM 725 C C . ARG A 1 92 ? -12.234 -14.812 -5.465 1 97.19 92 ARG A C 1
ATOM 727 O O . ARG A 1 92 ? -13.367 -15.266 -5.258 1 97.19 92 ARG A O 1
ATOM 734 N N . MET A 1 93 ? -11.953 -13.617 -5.199 1 95.19 93 MET A N 1
ATOM 735 C CA . MET A 1 93 ? -12.938 -12.602 -4.828 1 95.19 93 MET A CA 1
ATOM 736 C C . MET A 1 93 ? -12.945 -11.461 -5.836 1 95.19 93 MET A C 1
ATOM 738 O O . MET A 1 93 ? -11.898 -10.922 -6.188 1 95.19 93 MET A O 1
ATOM 742 N N . SER A 1 94 ? -14.078 -11.211 -6.383 1 95.88 94 SER A N 1
ATOM 743 C CA . SER A 1 94 ? -14.281 -9.961 -7.102 1 95.88 94 SER A CA 1
ATOM 744 C C . SER A 1 94 ? -14.805 -8.867 -6.172 1 95.88 94 SER A C 1
ATOM 746 O O . SER A 1 94 ? -15.922 -8.961 -5.66 1 95.88 94 SER A O 1
ATOM 748 N N . ALA A 1 95 ? -14.047 -7.914 -6.023 1 94.56 95 ALA A N 1
ATOM 749 C CA . ALA A 1 95 ? -14.453 -6.879 -5.074 1 94.56 95 ALA A CA 1
ATOM 750 C C . ALA A 1 95 ? -15.555 -6 -5.66 1 94.56 95 ALA A C 1
ATOM 752 O O . ALA A 1 95 ? -16.438 -5.543 -4.938 1 94.56 95 ALA A O 1
ATOM 753 N N . GLY A 1 96 ? -15.43 -5.715 -7.039 1 95.69 96 GLY A N 1
ATOM 754 C CA . GLY A 1 96 ? -16.453 -4.926 -7.715 1 95.69 96 GLY A CA 1
ATOM 755 C C . GLY A 1 96 ? -16.688 -3.582 -7.059 1 95.69 96 GLY A C 1
ATOM 756 O O . GLY A 1 96 ? -15.75 -2.832 -6.793 1 95.69 96 GLY A O 1
ATOM 757 N N . THR A 1 97 ? -17.953 -3.326 -6.723 1 95 97 THR A N 1
ATOM 758 C CA . THR A 1 97 ? -18.359 -2.033 -6.184 1 95 97 THR A CA 1
ATOM 759 C C . THR A 1 97 ? -17.875 -1.87 -4.742 1 95 97 THR A C 1
ATOM 761 O O . THR A 1 97 ? -17.922 -0.771 -4.188 1 95 97 THR A O 1
ATOM 764 N N . GLY A 1 98 ? -17.453 -3 -4.152 1 92.81 98 GLY A N 1
ATOM 765 C CA . GLY A 1 98 ? -16.906 -2.889 -2.811 1 92.81 98 GLY A CA 1
ATOM 766 C C . GLY A 1 98 ? -17.141 -4.125 -1.962 1 92.81 98 GLY A C 1
ATOM 767 O O . GLY A 1 98 ? -18.234 -4.695 -1.99 1 92.81 98 GLY A O 1
ATOM 768 N N . ILE A 1 99 ? -16.172 -4.547 -1.217 1 90.12 99 ILE A N 1
ATOM 769 C CA . ILE A 1 99 ? -16.297 -5.648 -0.269 1 90.12 99 ILE A CA 1
ATOM 770 C C . ILE A 1 99 ? -15.406 -5.379 0.948 1 90.12 99 ILE A C 1
ATOM 772 O O . ILE A 1 99 ? -14.336 -4.785 0.826 1 90.12 99 ILE A O 1
ATOM 776 N N . VAL A 1 100 ? -15.891 -5.715 2.062 1 90.44 100 VAL A N 1
ATOM 777 C CA . VAL A 1 100 ? -15.102 -5.695 3.289 1 90.44 100 VAL A CA 1
ATOM 778 C C . VAL A 1 100 ? -14.922 -7.117 3.812 1 90.44 100 VAL A C 1
ATOM 780 O O . VAL A 1 100 ? -15.891 -7.871 3.924 1 90.44 100 VAL A O 1
ATOM 783 N N . HIS A 1 101 ? -13.695 -7.492 3.996 1 91.62 101 HIS A N 1
ATOM 784 C CA . HIS A 1 101 ? -13.445 -8.836 4.5 1 91.62 101 HIS A CA 1
ATOM 785 C C . HIS A 1 101 ? -12.219 -8.867 5.402 1 91.62 101 HIS A C 1
ATOM 787 O O . HIS A 1 101 ? -11.5 -7.867 5.52 1 91.62 101 HIS A O 1
ATOM 793 N N . SER A 1 102 ? -12.094 -9.922 6.16 1 91.38 102 SER A N 1
ATOM 794 C CA . SER A 1 102 ? -10.93 -10.156 7.004 1 91.38 102 SER A CA 1
ATOM 795 C C . SER A 1 102 ? -10.258 -11.484 6.664 1 91.38 102 SER A C 1
ATOM 797 O O . SER A 1 102 ? -10.875 -12.352 6.043 1 91.38 102 SER A O 1
ATOM 799 N N . GLU A 1 103 ? -8.977 -11.57 6.922 1 94.12 103 GLU A N 1
ATOM 800 C CA . GLU A 1 103 ? -8.195 -12.789 6.719 1 94.12 103 GLU A CA 1
ATOM 801 C C . GLU A 1 103 ? -7.344 -13.109 7.945 1 94.12 103 GLU A C 1
ATOM 803 O O . GLU A 1 103 ? -6.512 -12.297 8.359 1 94.12 103 GLU A O 1
ATOM 808 N N . PHE A 1 104 ? -7.492 -14.352 8.453 1 94 104 PHE A N 1
ATOM 809 C CA . PHE A 1 104 ? -6.789 -14.695 9.688 1 94 104 PHE A CA 1
ATOM 810 C C . PHE A 1 104 ? -6.297 -16.141 9.641 1 94 104 PHE A C 1
ATOM 812 O O . PHE A 1 104 ? -6.898 -16.984 8.977 1 94 104 PHE A O 1
ATOM 819 N N . ASN A 1 105 ? -5.164 -16.328 10.297 1 97.81 105 ASN A N 1
ATOM 820 C CA . ASN A 1 105 ? -4.707 -17.688 10.578 1 97.81 105 ASN A CA 1
ATOM 821 C C . ASN A 1 105 ? -5.441 -18.297 11.773 1 97.81 105 ASN A C 1
ATOM 823 O O . ASN A 1 105 ? -5.164 -17.938 12.922 1 97.81 105 ASN A O 1
ATOM 827 N N . PRO A 1 106 ? -6.34 -19.219 11.531 1 96.5 106 PRO A N 1
ATOM 828 C CA . PRO A 1 106 ? -7.156 -19.734 12.633 1 96.5 106 PRO A CA 1
ATOM 829 C C . PRO A 1 106 ? -6.422 -20.766 13.477 1 96.5 106 PRO A C 1
ATOM 831 O O . PRO A 1 106 ? -6.941 -21.219 14.5 1 96.5 106 PRO A O 1
ATOM 834 N N . SER A 1 107 ? -5.281 -21.188 13.047 1 97.19 107 SER A N 1
ATOM 835 C CA . SER A 1 107 ? -4.52 -22.188 13.789 1 97.19 107 SER A CA 1
ATOM 836 C C . SER A 1 107 ? -3.947 -21.594 15.078 1 97.19 107 SER A C 1
ATOM 838 O O . SER A 1 107 ? -3.58 -20.422 15.117 1 97.19 107 SER A O 1
ATOM 840 N N . ASP A 1 108 ? -3.812 -22.406 16.062 1 95.62 108 ASP A N 1
ATOM 841 C CA . ASP A 1 108 ? -3.203 -21.984 17.312 1 95.62 108 ASP A CA 1
ATOM 842 C C . ASP A 1 108 ? -1.722 -22.344 17.359 1 95.62 108 ASP A C 1
ATOM 844 O O . ASP A 1 108 ? -1.005 -21.953 18.281 1 95.62 108 ASP A O 1
ATOM 848 N N . THR A 1 109 ? -1.262 -23.062 16.391 1 96.5 109 THR A N 1
ATOM 849 C CA . THR A 1 109 ? 0.084 -23.609 16.547 1 96.5 109 THR A CA 1
ATOM 850 C C . THR A 1 109 ? 0.904 -23.375 15.281 1 96.5 109 THR A C 1
ATOM 852 O O . THR A 1 109 ? 2.119 -23.188 15.344 1 96.5 109 THR A O 1
ATOM 855 N N . GLU A 1 110 ? 0.225 -23.375 14.125 1 97.81 110 GLU A N 1
ATOM 856 C CA . GLU A 1 110 ? 0.966 -23.359 12.867 1 97.81 110 GLU A CA 1
ATOM 857 C C . GLU A 1 110 ? 0.838 -22.016 12.164 1 97.81 110 GLU A C 1
ATOM 859 O O . GLU A 1 110 ? -0.233 -21.406 12.172 1 97.81 110 GLU A O 1
ATOM 864 N N . ASP A 1 111 ? 1.9 -21.609 11.523 1 98.5 111 ASP A N 1
ATOM 865 C CA . ASP A 1 111 ? 1.824 -20.469 10.633 1 98.5 111 ASP A CA 1
ATOM 866 C C . ASP A 1 111 ? 1.127 -20.828 9.328 1 98.5 111 ASP A C 1
ATOM 868 O O . ASP A 1 111 ? 1.041 -22 8.969 1 98.5 111 ASP A O 1
ATOM 872 N N . VAL A 1 112 ? 0.627 -19.844 8.672 1 98.75 112 VAL A N 1
ATOM 873 C CA . VAL A 1 112 ? 0.119 -20.062 7.316 1 98.75 112 VAL A CA 1
ATOM 874 C C . VAL A 1 112 ? 0.99 -19.297 6.316 1 98.75 112 VAL A C 1
ATOM 876 O O . VAL A 1 112 ? 1.417 -18.172 6.582 1 98.75 112 VAL A O 1
ATOM 879 N N . ASN A 1 113 ? 1.405 -19.922 5.25 1 98.81 113 ASN A N 1
ATOM 880 C CA . ASN A 1 113 ? 2.037 -19.328 4.082 1 98.81 113 ASN A CA 1
ATOM 881 C C . ASN A 1 113 ? 1.092 -19.297 2.885 1 98.81 113 ASN A C 1
ATOM 883 O O . ASN A 1 113 ? 0.578 -20.344 2.471 1 98.81 113 ASN A O 1
ATOM 887 N N . PHE A 1 114 ? 0.829 -18.109 2.393 1 98.69 114 PHE A N 1
ATOM 888 C CA . PHE A 1 114 ? -0.07 -18.031 1.248 1 98.69 114 PHE A CA 1
ATOM 889 C C . PHE A 1 114 ? 0.38 -16.938 0.284 1 98.69 114 PHE A C 1
ATOM 891 O O . PHE A 1 114 ? 1.127 -16.031 0.666 1 98.69 114 PHE A O 1
ATOM 898 N N . LEU A 1 115 ? 0.006 -17.078 -0.989 1 98.81 115 LEU A N 1
ATOM 899 C CA . LEU A 1 115 ? 0.198 -16.078 -2.029 1 98.81 115 LEU A CA 1
ATOM 900 C C . LEU A 1 115 ? -1.067 -15.25 -2.227 1 98.81 115 LEU A C 1
ATOM 902 O O . LEU A 1 115 ? -2.16 -15.805 -2.365 1 98.81 115 LEU A O 1
ATOM 906 N N . GLN A 1 116 ? -0.946 -13.992 -2.127 1 98.44 116 GLN A N 1
ATOM 907 C CA . GLN A 1 116 ? -2.029 -13.047 -2.369 1 98.44 116 GLN A CA 1
ATOM 908 C C . GLN A 1 116 ? -1.806 -12.281 -3.666 1 98.44 116 GLN A C 1
ATOM 910 O O . GLN A 1 116 ? -0.83 -11.531 -3.793 1 98.44 116 GLN A O 1
ATOM 915 N N . LEU A 1 117 ? -2.688 -12.414 -4.609 1 98.81 117 LEU A N 1
ATOM 916 C CA . LEU A 1 117 ? -2.584 -11.742 -5.902 1 98.81 117 LEU A CA 1
ATOM 917 C C . LEU A 1 117 ? -3.771 -10.812 -6.129 1 98.81 117 LEU A C 1
ATOM 919 O O . LEU A 1 117 ? -4.914 -11.18 -5.855 1 98.81 117 LEU A O 1
ATOM 923 N N . TRP A 1 118 ? -3.543 -9.602 -6.566 1 98.75 118 TRP A N 1
ATOM 924 C CA . TRP A 1 118 ? -4.578 -8.672 -6.996 1 98.75 118 TRP A CA 1
ATOM 925 C C . TRP A 1 118 ? -4.438 -8.344 -8.477 1 98.75 118 TRP A C 1
ATOM 927 O O . TRP A 1 118 ? -3.344 -8.031 -8.953 1 98.75 118 TRP A O 1
ATOM 937 N N . PHE A 1 119 ? -5.449 -8.414 -9.188 1 98.75 119 PHE A N 1
ATOM 938 C CA . PHE A 1 119 ? -5.5 -8.031 -10.594 1 98.75 119 PHE A CA 1
ATOM 939 C C . PHE A 1 119 ? -6.5 -6.906 -10.812 1 98.75 119 PHE A C 1
ATOM 941 O O . PHE A 1 119 ? -7.578 -6.902 -10.219 1 98.75 119 PHE A O 1
ATOM 948 N N . LEU A 1 120 ? -6.168 -5.953 -11.648 1 98.19 120 LEU A N 1
ATOM 949 C CA . LEU A 1 120 ? -7.129 -4.953 -12.094 1 98.19 120 LEU A CA 1
ATOM 950 C C . LEU A 1 120 ? -8.164 -5.57 -13.023 1 98.19 120 LEU A C 1
ATOM 952 O O . LEU A 1 120 ? -7.812 -6.227 -14.008 1 98.19 120 LEU A O 1
ATOM 9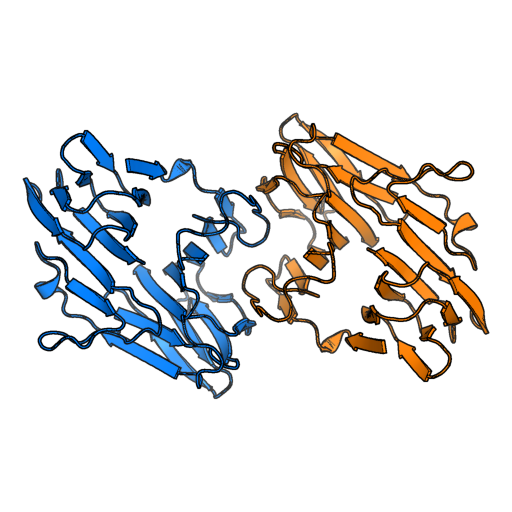56 N N . PRO A 1 121 ? -9.438 -5.406 -12.773 1 98.25 121 PRO A N 1
ATOM 957 C CA . PRO A 1 121 ? -10.461 -5.93 -13.688 1 98.25 121 PRO A CA 1
ATOM 958 C C . PRO A 1 121 ? -10.547 -5.141 -14.992 1 98.25 121 PRO A C 1
ATOM 960 O O . PRO A 1 121 ? -10.07 -4 -15.062 1 98.25 121 PRO A O 1
ATOM 963 N N . ASN A 1 122 ? -11.055 -5.711 -16 1 97.62 122 ASN A N 1
ATOM 964 C CA . ASN A 1 122 ? -11.227 -5 -17.266 1 97.62 122 ASN A CA 1
ATOM 965 C C . ASN A 1 122 ? -12.625 -4.387 -17.375 1 97.62 122 ASN A C 1
ATOM 967 O O . ASN A 1 122 ? -12.977 -3.826 -18.422 1 97.62 122 ASN A O 1
ATOM 971 N N . GLU A 1 123 ? -13.445 -4.617 -16.328 1 95.75 123 GLU A N 1
ATOM 972 C CA . GLU A 1 123 ? -14.773 -4.043 -16.203 1 95.75 123 GLU A CA 1
ATOM 973 C C . GLU A 1 123 ? -14.969 -3.422 -14.82 1 95.75 123 GLU A C 1
ATOM 975 O O . GLU A 1 123 ? -14.547 -3.992 -13.812 1 95.75 123 GLU A O 1
ATOM 980 N N . LYS A 1 124 ? -15.594 -2.252 -14.781 1 94.88 124 LYS A N 1
ATOM 981 C CA . LYS A 1 124 ? -15.828 -1.585 -13.508 1 94.88 124 LYS A CA 1
ATOM 982 C C . LYS A 1 124 ? -17.25 -1.858 -13 1 94.88 124 LYS A C 1
ATOM 984 O O . LYS A 1 124 ? -18.125 -2.252 -13.766 1 94.88 124 LYS A O 1
ATOM 989 N N . GLY A 1 125 ? -17.375 -1.757 -11.75 1 96.44 125 GLY A N 1
ATOM 990 C CA . GLY A 1 125 ? -18.703 -1.757 -11.148 1 96.44 125 GLY A CA 1
ATOM 991 C C . GLY A 1 125 ? -19.328 -3.141 -11.062 1 96.44 125 GLY A C 1
ATOM 992 O O . GLY A 1 125 ? -20.547 -3.285 -11.102 1 96.44 125 GLY A O 1
ATOM 993 N N . LEU A 1 126 ? -18.547 -4.145 -11.039 1 96.69 126 LEU A N 1
ATOM 994 C CA . LEU A 1 126 ? -19.047 -5.512 -10.914 1 96.69 126 LEU A CA 1
ATOM 995 C C . LEU A 1 126 ? -19.719 -5.723 -9.562 1 96.69 126 LEU A C 1
ATOM 997 O O . LEU A 1 126 ? -19.375 -5.055 -8.578 1 96.69 126 LEU A O 1
ATOM 1001 N N . THR A 1 127 ? -20.734 -6.633 -9.516 1 96.5 127 THR A N 1
ATOM 1002 C CA . THR A 1 127 ? -21.25 -7.09 -8.227 1 96.5 127 THR A CA 1
ATOM 1003 C C . THR A 1 127 ? -20.219 -7.934 -7.492 1 96.5 127 THR A C 1
ATOM 1005 O O . THR A 1 127 ? -19.641 -8.867 -8.062 1 96.5 127 THR A O 1
ATOM 1008 N N . PRO A 1 128 ? -19.922 -7.566 -6.301 1 94.94 128 PRO A N 1
ATOM 1009 C CA . PRO A 1 128 ? -18.969 -8.398 -5.555 1 94.94 128 PRO A CA 1
ATOM 1010 C C . PRO A 1 128 ? -19.344 -9.875 -5.562 1 94.94 128 PRO A C 1
ATOM 1012 O O . PRO A 1 128 ? -20.531 -10.211 -5.512 1 94.94 128 PRO A O 1
ATOM 1015 N N . SER A 1 129 ? -18.391 -10.734 -5.633 1 93.38 129 SER A N 1
ATOM 1016 C CA . SER A 1 129 ? -18.625 -12.18 -5.652 1 93.38 129 SER A CA 1
ATOM 1017 C C . SER A 1 129 ? -17.391 -12.945 -5.195 1 93.38 129 SER A C 1
ATOM 1019 O O . SER A 1 129 ? -16.297 -12.391 -5.133 1 93.38 129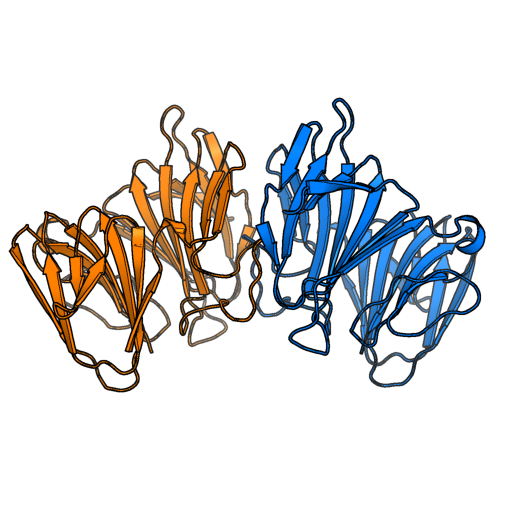 SER A O 1
ATOM 1021 N N . TYR A 1 130 ? -17.516 -14.18 -4.805 1 91.88 130 TYR A N 1
ATOM 1022 C CA . TYR A 1 130 ? -16.406 -15.031 -4.402 1 91.88 130 TYR A CA 1
ATOM 1023 C C . TYR A 1 130 ? -16.594 -16.453 -4.93 1 91.88 130 TYR A C 1
ATOM 1025 O O . TYR A 1 130 ? -17.719 -16.891 -5.172 1 91.88 130 TYR A O 1
ATOM 1033 N N . GLU A 1 131 ? -15.609 -17.062 -5.145 1 94.19 131 GLU A N 1
ATOM 1034 C CA . GLU A 1 131 ? -15.539 -18.469 -5.52 1 94.19 131 GLU A CA 1
ATOM 1035 C C . GLU A 1 131 ? -14.375 -19.156 -4.812 1 94.19 131 GLU A C 1
ATOM 1037 O O . GLU A 1 131 ? -13.273 -18.625 -4.73 1 94.19 131 GLU A O 1
ATOM 1042 N N . GLN A 1 132 ? -14.672 -20.328 -4.25 1 95.75 132 GLN A N 1
ATOM 1043 C CA . GLN A 1 132 ? -13.656 -21.156 -3.625 1 95.75 132 GLN A CA 1
ATOM 1044 C C . GLN A 1 132 ? -13.898 -22.641 -3.93 1 95.75 132 GLN A C 1
ATOM 1046 O O . GLN A 1 132 ? -15.039 -23.109 -3.871 1 95.75 132 GLN A O 1
ATOM 1051 N N . PHE A 1 133 ? -12.922 -23.359 -4.285 1 96.19 133 PHE A N 1
ATOM 1052 C CA . PHE A 1 133 ? -13.047 -24.781 -4.508 1 96.19 133 PHE A CA 1
ATOM 1053 C C . PHE A 1 133 ? -11.68 -25.453 -4.488 1 96.19 133 PHE A C 1
ATOM 1055 O O . PHE A 1 133 ? -10.648 -24.797 -4.609 1 96.19 133 PHE A O 1
ATOM 1062 N N . ALA A 1 134 ? -11.703 -26.734 -4.34 1 97.19 134 ALA A N 1
ATOM 1063 C CA . ALA A 1 134 ? -10.508 -27.562 -4.492 1 97.19 134 ALA A CA 1
ATOM 1064 C C . ALA A 1 134 ? -10.25 -27.875 -5.961 1 97.19 134 ALA A C 1
ATOM 1066 O O . ALA A 1 134 ? -11.172 -28.25 -6.691 1 97.19 134 ALA A O 1
ATOM 1067 N N . TYR A 1 135 ? -9.07 -27.672 -6.395 1 95.69 135 TYR A N 1
ATOM 1068 C CA . TYR A 1 135 ? -8.758 -28.062 -7.762 1 95.69 135 TYR A CA 1
ATOM 1069 C C . TYR A 1 135 ? -8.172 -29.469 -7.801 1 95.69 135 TYR A C 1
ATOM 1071 O O . TYR A 1 135 ? -7.773 -30.016 -6.766 1 95.69 135 TYR A O 1
ATOM 1079 N N . ASP A 1 136 ? -8.117 -30.078 -8.945 1 94.69 136 ASP A N 1
ATOM 1080 C CA . ASP A 1 136 ? -7.676 -31.453 -9.133 1 94.69 136 ASP A CA 1
ATOM 1081 C C . ASP A 1 136 ? -6.156 -31.562 -9.016 1 94.69 136 ASP A C 1
ATOM 1083 O O . ASP A 1 136 ? -5.434 -31.203 -9.945 1 94.69 136 ASP A O 1
ATOM 1087 N N . GLN A 1 137 ? -5.645 -32.219 -7.957 1 95.19 137 GLN A N 1
ATOM 1088 C CA . GLN A 1 137 ? -4.215 -32.312 -7.68 1 95.19 137 GLN A CA 1
ATOM 1089 C C . GLN A 1 137 ? -3.51 -33.188 -8.711 1 95.19 137 GLN A C 1
ATOM 1091 O O . GLN A 1 137 ? -2.359 -32.906 -9.07 1 95.19 137 GLN A O 1
ATOM 1096 N N . GLU A 1 138 ? -4.219 -34.156 -9.148 1 96 138 GLU A N 1
ATOM 1097 C CA . GLU A 1 138 ? -3.633 -35.062 -10.141 1 96 138 GLU A CA 1
ATOM 1098 C C . GLU A 1 138 ? -3.471 -34.344 -11.484 1 96 138 GLU A C 1
ATOM 1100 O O . GLU A 1 138 ? -2.525 -34.656 -12.227 1 96 138 GLU A O 1
ATOM 1105 N N . ALA A 1 139 ? -4.348 -33.438 -11.711 1 96.88 139 ALA A N 1
ATOM 1106 C CA . ALA A 1 139 ? -4.336 -32.75 -13 1 96.88 139 ALA A CA 1
ATOM 1107 C C . ALA A 1 139 ? -3.186 -31.766 -13.078 1 96.88 139 ALA A C 1
ATOM 1109 O O . ALA A 1 139 ? -2.877 -31.25 -14.156 1 96.88 139 ALA A O 1
ATOM 1110 N N . LEU A 1 140 ? -2.537 -31.516 -11.961 1 97.5 140 LEU A N 1
ATOM 1111 C CA . LEU A 1 140 ? -1.382 -30.625 -11.938 1 97.5 140 LEU A CA 1
ATOM 1112 C C . LEU A 1 140 ? -0.152 -31.312 -12.523 1 97.5 140 LEU A C 1
ATOM 1114 O O . LEU A 1 140 ? 0.8 -30.656 -12.93 1 97.5 140 LEU A O 1
ATOM 1118 N N . LYS A 1 141 ? -0.139 -32.625 -12.453 1 98.06 141 LYS A N 1
ATOM 1119 C CA . LYS A 1 141 ? 1.079 -33.406 -12.742 1 98.06 141 LYS A CA 1
ATOM 1120 C C . LYS A 1 141 ? 1.468 -33.281 -14.211 1 98.06 141 LYS A C 1
ATOM 1122 O O . LYS A 1 141 ? 0.717 -33.688 -15.094 1 98.06 141 LYS A O 1
ATOM 1127 N N . ASN A 1 142 ? 2.621 -32.656 -14.461 1 98.5 142 ASN A N 1
ATOM 1128 C CA . ASN A 1 142 ? 3.289 -32.562 -15.75 1 98.5 142 ASN A CA 1
ATOM 1129 C C . ASN A 1 142 ? 2.412 -31.844 -16.781 1 98.5 142 ASN A C 1
ATOM 1131 O O . ASN A 1 142 ? 2.473 -32.156 -17.969 1 98.5 142 ASN A O 1
ATOM 1135 N N . ARG A 1 143 ? 1.498 -30.969 -16.328 1 97.25 143 ARG A N 1
ATOM 1136 C CA . ARG A 1 143 ? 0.633 -30.141 -17.156 1 97.25 143 ARG A CA 1
ATOM 1137 C C . ARG A 1 143 ? 0.395 -28.781 -16.531 1 97.25 143 ARG A C 1
ATOM 1139 O O . ARG A 1 143 ? 0.606 -28.594 -15.328 1 97.25 143 ARG A O 1
ATOM 1146 N N . LEU A 1 144 ? 0.075 -27.844 -17.375 1 97.94 144 LEU A N 1
ATOM 1147 C CA . LEU A 1 144 ? -0.442 -26.578 -16.875 1 97.94 144 LEU A CA 1
ATOM 1148 C C . LEU A 1 144 ? -1.945 -26.656 -16.625 1 97.94 144 LEU A C 1
ATOM 1150 O O . LEU A 1 144 ? -2.729 -26.734 -17.578 1 97.94 144 LEU A O 1
ATOM 1154 N N . LEU A 1 145 ? -2.342 -26.672 -15.359 1 97.81 145 LEU A N 1
ATOM 1155 C CA . LEU A 1 145 ? -3.762 -26.703 -15.023 1 97.81 145 LEU A CA 1
ATOM 1156 C C . LEU A 1 145 ? -4.309 -25.297 -14.828 1 97.81 145 LEU A C 1
ATOM 1158 O O . LEU A 1 145 ? -3.895 -24.594 -13.914 1 97.81 145 LEU A O 1
ATOM 1162 N N . PRO A 1 146 ? -5.23 -24.828 -15.703 1 97.56 146 PRO A N 1
ATOM 1163 C CA . PRO A 1 146 ? -5.859 -23.547 -15.414 1 97.56 146 PRO A CA 1
ATOM 1164 C C . PRO A 1 146 ? -6.715 -23.578 -14.148 1 97.56 146 PRO A C 1
ATOM 1166 O O . PRO A 1 146 ? -7.562 -24.453 -13.992 1 97.56 146 PRO A O 1
ATOM 1169 N N . ILE A 1 147 ? -6.473 -22.609 -13.297 1 97.19 147 ILE A N 1
ATOM 1170 C CA . ILE A 1 147 ? -7.227 -22.594 -12.047 1 97.19 147 ILE A CA 1
ATOM 1171 C C . ILE A 1 147 ? -8.07 -21.328 -11.961 1 97.19 147 ILE A C 1
ATOM 1173 O O . ILE A 1 147 ? -9.094 -21.297 -11.281 1 97.19 147 ILE A O 1
ATOM 1177 N N . VAL A 1 148 ? -7.625 -20.25 -12.531 1 97.94 148 VAL A N 1
ATOM 1178 C CA . VAL A 1 148 ? -8.344 -18.984 -12.656 1 97.94 148 VAL A CA 1
ATOM 1179 C C . VAL A 1 148 ? -8.289 -18.5 -14.109 1 97.94 148 VAL A C 1
ATOM 1181 O O . VAL A 1 148 ? -7.227 -18.484 -14.727 1 97.94 148 VAL A O 1
ATOM 1184 N N . SER A 1 149 ? -9.422 -18.141 -14.664 1 98.12 149 SER A N 1
ATOM 1185 C CA . SER A 1 149 ? -9.445 -17.688 -16.047 1 98.12 149 SER A CA 1
ATOM 1186 C C . SER A 1 149 ? -10.727 -16.922 -16.344 1 98.12 149 SER A C 1
ATOM 1188 O O . SER A 1 149 ? -11.727 -17.047 -15.641 1 98.12 149 SER A O 1
ATOM 1190 N N . ASN A 1 150 ? -10.656 -16.078 -17.375 1 97.5 150 ASN A N 1
ATOM 1191 C CA . ASN A 1 150 ? -11.891 -15.453 -17.844 1 97.5 150 ASN A CA 1
ATOM 1192 C C . ASN A 1 150 ? -12.609 -16.344 -18.859 1 97.5 150 ASN A C 1
ATOM 1194 O O . ASN A 1 150 ? -13.711 -16 -19.312 1 97.5 150 ASN A O 1
ATOM 1198 N N . LYS A 1 151 ? -11.977 -17.406 -19.234 1 93.75 151 LYS A N 1
ATOM 1199 C CA . LYS A 1 151 ? -12.562 -18.344 -20.203 1 93.75 151 LYS A CA 1
ATOM 1200 C C . LYS A 1 151 ? -13.18 -19.547 -19.484 1 93.75 151 LYS A C 1
ATOM 1202 O O . LYS A 1 151 ? -12.695 -19.969 -18.438 1 93.75 151 LYS A O 1
ATOM 1207 N N . GLN A 1 152 ? -14.156 -19.969 -20.062 1 85.62 152 GLN A N 1
ATOM 1208 C CA . GLN A 1 152 ? -14.742 -21.203 -19.562 1 85.62 152 GLN A CA 1
ATOM 1209 C C . GLN A 1 152 ? -13.891 -22.422 -19.938 1 85.62 152 GLN A C 1
ATOM 1211 O O . GLN A 1 152 ? -13.336 -22.469 -21.031 1 85.62 152 GLN A O 1
ATOM 1216 N N . GLU A 1 153 ? -13.648 -23.188 -18.906 1 78.81 153 GLU A N 1
ATOM 1217 C CA . GLU A 1 153 ? -12.938 -24.453 -19.125 1 78.81 153 GLU A CA 1
ATOM 1218 C C . GLU A 1 153 ? -13.859 -25.656 -18.938 1 78.81 153 GLU A C 1
ATOM 1220 O O . GLU A 1 153 ? -14.695 -25.656 -18.031 1 78.81 153 GLU A O 1
ATOM 1225 N N . ASP A 1 154 ? -13.773 -26.562 -19.812 1 75.31 154 ASP A N 1
ATOM 1226 C CA . ASP A 1 154 ? -14.727 -27.672 -19.812 1 75.31 154 ASP A CA 1
ATOM 1227 C C . ASP A 1 154 ? -14.219 -28.828 -18.969 1 75.31 154 ASP A C 1
ATOM 1229 O O . ASP A 1 154 ? -15.008 -29.531 -18.328 1 75.31 154 ASP A O 1
ATOM 1233 N N . GLU A 1 155 ? -13.094 -29.016 -18.828 1 85.31 155 GLU A N 1
ATOM 1234 C CA . GLU A 1 155 ? -12.562 -30.234 -18.219 1 85.31 155 GLU A CA 1
ATOM 1235 C C . GLU A 1 155 ? -12.391 -30.062 -16.719 1 85.31 155 GLU A C 1
ATOM 1237 O O . GLU A 1 155 ? -12.594 -31 -15.953 1 85.31 155 GLU A O 1
ATOM 1242 N N . HIS A 1 156 ? -11.969 -28.953 -16.297 1 90.5 156 HIS A N 1
ATOM 1243 C CA . HIS A 1 156 ? -11.719 -28.688 -14.875 1 90.5 156 HIS A CA 1
ATOM 1244 C C . HIS A 1 156 ? -12.406 -27.406 -14.422 1 90.5 156 HIS A C 1
ATOM 1246 O O . HIS A 1 156 ? -12.617 -26.5 -15.227 1 90.5 156 HIS A O 1
ATOM 1252 N N . ARG A 1 157 ? -12.75 -27.469 -13.172 1 93.5 157 ARG A N 1
ATOM 1253 C CA . ARG A 1 157 ? -13.32 -26.25 -12.602 1 93.5 157 ARG A CA 1
ATOM 1254 C C . ARG A 1 157 ? -12.281 -25.141 -12.523 1 93.5 157 ARG A C 1
ATOM 1256 O O . ARG A 1 157 ? -11.141 -25.375 -12.133 1 93.5 157 ARG A O 1
ATOM 1263 N N . VAL A 1 158 ? -12.664 -24.016 -12.984 1 95.69 158 VAL A N 1
ATOM 1264 C CA . VAL A 1 158 ? -11.797 -22.844 -12.992 1 95.69 158 VAL A CA 1
ATOM 1265 C C . VAL A 1 158 ? -12.531 -21.656 -12.375 1 95.69 158 VAL A C 1
ATOM 1267 O O . VAL A 1 158 ? -13.727 -21.453 -12.633 1 95.69 158 VAL A O 1
ATOM 1270 N N . ALA A 1 159 ? -11.922 -20.953 -11.492 1 96.94 159 ALA A N 1
ATOM 1271 C CA . ALA A 1 159 ? -12.523 -19.734 -10.945 1 96.94 159 ALA A CA 1
ATOM 1272 C C . ALA A 1 159 ? -12.578 -18.641 -12 1 96.94 159 ALA A C 1
ATOM 1274 O O . ALA A 1 159 ? -11.586 -18.375 -12.688 1 96.94 159 ALA A O 1
ATOM 1275 N N . HIS A 1 160 ? -13.664 -18.016 -12.094 1 97.31 160 HIS A N 1
ATOM 1276 C CA . HIS A 1 160 ? -13.82 -16.969 -13.109 1 97.31 160 HIS A CA 1
ATOM 1277 C C . HIS A 1 160 ? -13.234 -15.648 -12.625 1 97.31 160 HIS A C 1
ATOM 1279 O O . HIS A 1 160 ? -13.461 -15.242 -11.484 1 97.31 160 HIS A O 1
ATOM 1285 N N . ILE A 1 161 ? -12.555 -14.961 -13.516 1 98 161 ILE A N 1
ATOM 1286 C CA . ILE A 1 161 ? -11.969 -13.656 -13.227 1 98 161 ILE A CA 1
ATOM 1287 C C . ILE A 1 161 ? -12.312 -12.672 -14.352 1 98 161 ILE A C 1
ATOM 1289 O O . ILE A 1 161 ? -12.336 -13.055 -15.523 1 98 161 ILE A O 1
ATOM 1293 N N . HIS A 1 162 ? -12.57 -11.422 -13.984 1 98.31 162 HIS A N 1
ATOM 1294 C CA . HIS A 1 162 ? -12.961 -10.43 -14.977 1 98.31 162 HIS A CA 1
ATOM 1295 C C . HIS A 1 162 ? -11.75 -9.688 -15.523 1 98.31 162 HIS A C 1
ATOM 1297 O O . HIS A 1 162 ? -11.664 -8.461 -15.406 1 98.31 162 HIS A O 1
ATOM 1303 N N . GLN A 1 163 ? -10.906 -10.297 -16.141 1 98.5 163 GLN A N 1
ATOM 1304 C CA . GLN A 1 163 ? -9.703 -9.859 -16.844 1 98.5 163 GLN A CA 1
ATOM 1305 C C . GLN A 1 163 ? -9.227 -10.914 -17.828 1 98.5 163 GLN A C 1
ATOM 1307 O O . GLN A 1 163 ? -9.375 -12.117 -17.594 1 98.5 163 GLN A O 1
ATOM 1312 N N . ASP A 1 164 ? -8.703 -10.5 -18.938 1 98.38 164 ASP A N 1
ATOM 1313 C CA . ASP A 1 164 ? -8.234 -11.43 -19.953 1 98.38 164 ASP A CA 1
ATOM 1314 C C . ASP A 1 164 ? -6.934 -12.102 -19.531 1 98.38 164 ASP A C 1
ATOM 1316 O O . ASP A 1 164 ? -5.875 -11.82 -20.094 1 98.38 164 ASP A O 1
ATOM 1320 N N . LEU A 1 165 ? -7.07 -13.094 -18.578 1 98.44 165 LEU A N 1
ATOM 1321 C CA . LEU A 1 165 ? -5.883 -13.82 -18.141 1 98.44 165 LEU A CA 1
ATOM 1322 C C . LEU A 1 165 ? -6.23 -15.258 -17.766 1 98.44 165 LEU A C 1
ATOM 1324 O O . LEU A 1 165 ? -7.406 -15.594 -17.594 1 98.44 165 LEU A O 1
ATOM 1328 N N . THR A 1 166 ? -5.27 -16.094 -17.75 1 98.25 166 THR A N 1
ATOM 1329 C CA . THR A 1 166 ? -5.359 -17.438 -17.203 1 98.25 166 THR A CA 1
ATOM 1330 C C . THR A 1 166 ? -4.191 -17.719 -16.266 1 98.25 166 THR A C 1
ATOM 1332 O O . THR A 1 166 ? -3.035 -17.469 -16.609 1 98.25 166 THR A O 1
ATOM 1335 N N . LEU A 1 167 ? -4.5 -18.094 -15.062 1 98.62 167 LEU A N 1
ATOM 1336 C CA . LEU A 1 167 ? -3.518 -18.531 -14.078 1 98.62 167 LEU A CA 1
ATOM 1337 C C . LEU A 1 167 ? -3.434 -20.047 -14.023 1 98.62 167 LEU A C 1
ATOM 1339 O O . LEU A 1 167 ? -4.438 -20.734 -13.789 1 98.62 167 LEU A O 1
ATOM 1343 N N . TYR A 1 168 ? -2.242 -20.516 -14.242 1 98.56 168 TYR A N 1
ATOM 1344 C CA . TYR A 1 168 ? -1.987 -21.953 -14.219 1 98.56 168 TYR A CA 1
ATOM 1345 C C . TYR A 1 168 ? -1.147 -22.328 -13.008 1 98.56 168 TYR A C 1
ATOM 1347 O O . TYR A 1 168 ? -0.256 -21.594 -12.602 1 98.56 168 TYR A O 1
ATOM 1355 N N . LEU A 1 169 ? -1.42 -23.531 -12.469 1 98.62 169 LEU A N 1
ATOM 1356 C CA . LEU A 1 169 ? -0.496 -24.219 -11.562 1 98.62 169 LEU A CA 1
ATOM 1357 C C . LEU A 1 169 ? 0.016 -25.516 -12.18 1 98.62 169 LEU A C 1
ATOM 1359 O O . LEU A 1 169 ? -0.657 -26.109 -13.016 1 98.62 169 LEU A O 1
ATOM 1363 N N . SER A 1 170 ? 1.209 -25.859 -11.789 1 98.81 170 SER A N 1
ATOM 1364 C CA . SER A 1 170 ? 1.796 -27.078 -12.32 1 98.81 170 SER A CA 1
ATOM 1365 C C . SER A 1 170 ? 2.746 -27.719 -11.32 1 98.81 170 SER A C 1
ATOM 1367 O O . SER A 1 170 ? 3.436 -27.016 -10.57 1 98.81 170 SER A O 1
ATOM 1369 N N . LYS A 1 171 ? 2.729 -29.031 -11.297 1 98.81 171 LYS A N 1
ATOM 1370 C CA . LYS A 1 171 ? 3.781 -29.844 -10.703 1 98.81 171 LYS A CA 1
ATOM 1371 C C . LYS A 1 171 ? 4.516 -30.656 -11.766 1 98.81 171 LYS A C 1
ATOM 1373 O O . LYS A 1 171 ? 3.986 -31.641 -12.266 1 98.81 171 LYS A O 1
ATOM 1378 N N . LEU A 1 172 ? 5.66 -30.219 -12.07 1 98.81 172 LEU A N 1
ATOM 1379 C CA . LEU A 1 172 ? 6.438 -30.828 -13.141 1 98.81 172 LEU A CA 1
ATOM 1380 C C . LEU A 1 172 ? 7.535 -31.719 -12.586 1 98.81 172 LEU A C 1
ATOM 1382 O O . LEU A 1 172 ? 8.359 -31.281 -11.781 1 98.81 172 LEU A O 1
ATOM 1386 N N . ASP A 1 173 ? 7.539 -33 -12.961 1 98.75 173 ASP A N 1
ATOM 1387 C CA . ASP A 1 173 ? 8.547 -33.969 -12.492 1 98.75 173 ASP A CA 1
ATOM 1388 C C . ASP A 1 173 ? 9.93 -33.594 -13.023 1 98.75 173 ASP A C 1
ATOM 1390 O O . ASP A 1 173 ? 10.055 -33 -14.102 1 98.75 173 ASP A O 1
ATOM 1394 N N . ALA A 1 174 ? 10.906 -34 -12.219 1 98.56 174 ALA A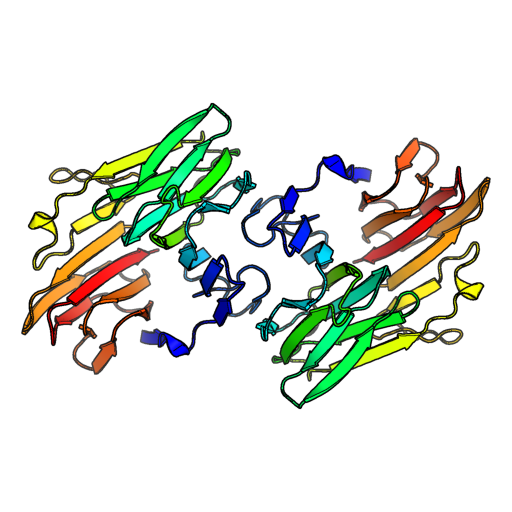 N 1
ATOM 1395 C CA . ALA A 1 174 ? 12.281 -33.812 -12.672 1 98.56 174 ALA A CA 1
ATOM 1396 C C . ALA A 1 174 ? 12.484 -34.344 -14.078 1 98.56 174 ALA A C 1
ATOM 1398 O O . ALA A 1 174 ? 12.062 -35.469 -14.367 1 98.56 174 ALA A O 1
ATOM 1399 N N . GLY A 1 175 ? 13.07 -33.5 -14.914 1 97.88 175 GLY A N 1
ATOM 1400 C CA . GLY A 1 175 ? 13.328 -33.938 -16.281 1 97.88 175 GLY A CA 1
ATOM 1401 C C . GLY A 1 175 ? 12.18 -33.625 -17.219 1 97.88 175 GLY A C 1
ATOM 1402 O O . GLY A 1 175 ? 12.336 -33.656 -18.438 1 97.88 175 GLY A O 1
ATOM 1403 N N . GLY A 1 176 ? 10.984 -33.312 -16.641 1 98.44 176 GLY A N 1
ATOM 1404 C CA . GLY A 1 176 ? 9.82 -33 -17.453 1 98.44 176 GLY A CA 1
ATOM 1405 C C . GLY A 1 176 ? 9.938 -31.656 -18.188 1 98.44 176 GLY A C 1
ATOM 1406 O O . GLY A 1 176 ? 10.695 -30.781 -17.766 1 98.44 176 GLY A O 1
ATOM 1407 N N . THR A 1 177 ? 9.211 -31.578 -19.297 1 98.44 177 THR A N 1
ATOM 1408 C CA . THR A 1 177 ? 9.18 -30.375 -20.109 1 98.44 177 THR A CA 1
ATOM 1409 C C . THR A 1 177 ? 7.754 -30.016 -20.516 1 98.44 177 THR A C 1
ATOM 1411 O O . THR A 1 177 ? 6.961 -30.906 -20.844 1 98.44 177 THR A O 1
ATOM 1414 N N . ILE A 1 178 ? 7.418 -28.766 -20.422 1 98.56 178 ILE A N 1
ATOM 1415 C CA . ILE A 1 178 ? 6.156 -28.234 -20.922 1 98.56 178 ILE A CA 1
ATOM 1416 C C . ILE A 1 178 ? 6.43 -27.094 -21.891 1 98.56 178 ILE A C 1
ATOM 1418 O O . ILE A 1 178 ? 7.301 -26.25 -21.656 1 98.56 178 ILE A O 1
ATOM 1422 N N . SER A 1 179 ? 5.789 -27.141 -23.031 1 98.38 179 SER A N 1
ATOM 1423 C CA . SER A 1 179 ? 5.812 -26.016 -23.953 1 98.38 179 SER A CA 1
ATOM 1424 C C . SER A 1 179 ? 4.555 -25.156 -23.828 1 98.38 179 SER A C 1
ATOM 1426 O O . SER A 1 179 ? 3.439 -25.688 -23.875 1 98.38 179 SER A O 1
ATOM 1428 N N . PHE A 1 180 ? 4.703 -23.859 -23.641 1 98.56 180 PHE A N 1
ATOM 1429 C CA . PHE A 1 180 ? 3.6 -22.922 -23.531 1 98.56 180 PHE A CA 1
ATOM 1430 C C . PHE A 1 180 ? 3.613 -21.938 -24.688 1 98.56 180 PHE A C 1
ATOM 1432 O O . PHE A 1 180 ? 4.668 -21.406 -25.047 1 98.56 180 PHE A O 1
ATOM 1439 N N . THR A 1 181 ? 2.467 -21.719 -25.359 1 98 181 THR A N 1
ATOM 1440 C CA . THR A 1 181 ? 2.352 -20.766 -26.453 1 98 181 THR A CA 1
ATOM 1441 C C . THR A 1 181 ? 1.236 -19.766 -26.172 1 98 181 THR A C 1
ATOM 1443 O O . THR A 1 181 ? 0.288 -20.062 -25.438 1 98 181 THR A O 1
ATOM 1446 N N . GLN A 1 182 ? 1.334 -18.609 -26.594 1 96.56 182 GLN A N 1
ATOM 1447 C CA . GLN A 1 182 ? 0.335 -17.547 -26.484 1 96.56 182 GLN A CA 1
ATOM 1448 C C . GLN A 1 182 ? 0.395 -16.609 -27.688 1 96.56 182 GLN A C 1
ATOM 1450 O O . GLN A 1 182 ? 1.384 -16.594 -28.422 1 96.56 182 GLN A O 1
ATOM 1455 N N . PRO A 1 183 ? -0.662 -15.82 -27.953 1 96.62 183 PRO A N 1
ATOM 1456 C CA . PRO A 1 183 ? -0.619 -14.812 -29.016 1 96.62 183 PRO A CA 1
ATOM 1457 C C . PRO A 1 183 ? 0.422 -13.727 -28.75 1 96.62 183 PRO A C 1
ATOM 1459 O O . PRO A 1 183 ? 0.769 -13.461 -27.594 1 96.62 183 PRO A O 1
ATOM 1462 N N . GLU A 1 184 ? 0.868 -13.078 -29.828 1 96.69 184 GLU A N 1
ATOM 1463 C CA . GLU A 1 184 ? 1.806 -11.969 -29.719 1 96.69 184 GLU A CA 1
ATOM 1464 C C . GLU A 1 184 ? 1.203 -10.812 -28.922 1 96.69 184 GLU A C 1
ATOM 1466 O O . GLU A 1 184 ? 0.001 -10.555 -29 1 96.69 184 GLU A O 1
ATOM 1471 N N . GLY A 1 185 ? 2.029 -10.086 -28.234 1 97.38 185 GLY A N 1
ATOM 1472 C CA . GLY A 1 185 ? 1.587 -8.906 -27.5 1 97.38 185 GLY A CA 1
ATOM 1473 C C . GLY A 1 185 ? 1.229 -9.203 -26.047 1 97.38 185 GLY A C 1
ATOM 1474 O O . GLY A 1 185 ? 1.099 -8.281 -25.234 1 97.38 185 GLY A O 1
ATOM 1475 N N . ARG A 1 186 ? 1.101 -10.484 -25.719 1 98.19 186 ARG A N 1
ATOM 1476 C CA . ARG A 1 186 ? 0.747 -10.852 -24.344 1 98.19 186 ARG A CA 1
ATOM 1477 C C . ARG A 1 186 ? 1.993 -11.016 -23.484 1 98.19 186 ARG A C 1
ATOM 1479 O O . ARG A 1 186 ? 3.115 -10.953 -23.984 1 98.19 186 ARG A O 1
ATOM 1486 N N . ARG A 1 187 ? 1.719 -11.133 -22.141 1 98.56 187 ARG A N 1
ATOM 1487 C CA . ARG A 1 187 ? 2.785 -11.273 -21.156 1 98.56 187 ARG A CA 1
ATOM 1488 C C . ARG A 1 187 ? 2.668 -12.594 -20.406 1 98.56 187 ARG A C 1
ATOM 1490 O O . ARG A 1 187 ? 1.585 -13.172 -20.328 1 98.56 187 ARG A O 1
ATOM 1497 N N . ILE A 1 188 ? 3.852 -13.047 -19.875 1 98.88 188 ILE A N 1
ATOM 1498 C CA . ILE A 1 188 ? 3.869 -14.242 -19.047 1 98.88 188 ILE A CA 1
ATOM 1499 C C . ILE A 1 188 ? 4.555 -13.938 -17.719 1 98.88 188 ILE A C 1
ATOM 1501 O O . ILE A 1 188 ? 5.621 -13.32 -17.688 1 98.88 188 ILE A O 1
ATOM 1505 N N . TYR A 1 189 ? 3.939 -14.242 -16.672 1 98.88 189 TYR A N 1
ATOM 1506 C CA . TYR A 1 189 ? 4.543 -14.219 -15.336 1 98.88 189 TYR A CA 1
ATOM 1507 C C . TYR A 1 189 ? 4.762 -15.625 -14.805 1 98.88 189 TYR A C 1
ATOM 1509 O O . TYR A 1 189 ? 3.826 -16.438 -14.766 1 98.88 189 TYR A O 1
ATOM 1517 N N . VAL A 1 190 ? 5.977 -15.977 -14.453 1 98.94 190 VAL A N 1
ATOM 1518 C CA . VAL A 1 190 ? 6.285 -17.281 -13.875 1 98.94 190 VAL A CA 1
ATOM 1519 C C . VAL A 1 190 ? 6.785 -17.109 -12.445 1 98.94 190 VAL A C 1
ATOM 1521 O O . VAL A 1 190 ? 7.605 -16.219 -12.164 1 98.94 190 VAL A O 1
ATOM 1524 N N . PHE A 1 191 ? 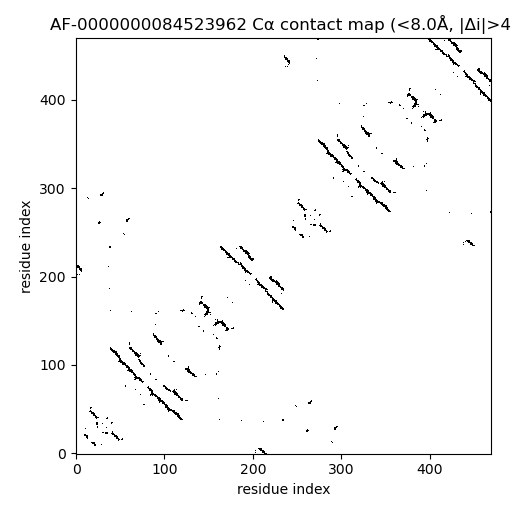6.273 -17.906 -11.531 1 98.94 191 PHE A N 1
ATOM 1525 C CA . PHE A 1 191 ? 6.691 -17.891 -10.133 1 98.94 191 PHE A CA 1
ATOM 1526 C C . PHE A 1 191 ? 6.945 -19.312 -9.633 1 98.94 191 PHE A C 1
ATOM 1528 O O . PHE A 1 191 ? 6.078 -20.172 -9.742 1 98.94 191 PHE A O 1
ATOM 1535 N N . ILE A 1 192 ? 8.117 -19.484 -9.047 1 98.94 192 ILE A N 1
ATOM 1536 C CA . ILE A 1 192 ? 8.484 -20.812 -8.562 1 98.94 192 ILE A CA 1
ATOM 1537 C C . ILE A 1 192 ? 8.07 -20.969 -7.102 1 98.94 192 ILE A C 1
ATOM 1539 O O . ILE A 1 192 ? 8.594 -20.266 -6.23 1 98.94 192 ILE A O 1
ATOM 1543 N N . ILE A 1 193 ? 7.156 -21.844 -6.91 1 98.88 193 ILE A N 1
ATOM 1544 C CA . ILE A 1 193 ? 6.754 -22.125 -5.535 1 98.88 193 ILE A CA 1
ATOM 1545 C C . ILE A 1 193 ? 7.816 -22.984 -4.848 1 98.88 193 ILE A C 1
ATOM 1547 O O . ILE A 1 193 ? 8.336 -22.609 -3.795 1 98.88 193 ILE A O 1
ATOM 1551 N N . GLU A 1 194 ? 8.18 -24.078 -5.477 1 98.69 194 GLU A N 1
ATOM 1552 C CA . GLU A 1 194 ? 9.25 -24.984 -5.059 1 98.69 194 GLU A CA 1
ATOM 1553 C C . GLU A 1 194 ? 9.953 -25.594 -6.262 1 98.69 194 GLU A C 1
ATOM 1555 O O . GLU A 1 194 ? 9.336 -25.812 -7.305 1 98.69 194 GLU A O 1
ATOM 1560 N N . GLY A 1 195 ? 11.219 -25.859 -6.098 1 98.69 195 GLY A N 1
ATOM 1561 C CA . GLY A 1 195 ? 11.953 -26.547 -7.137 1 98.69 195 GLY A CA 1
ATOM 1562 C C . GLY A 1 195 ? 12.789 -25.625 -8.008 1 98.69 195 GLY A C 1
ATOM 1563 O O . GLY A 1 195 ? 13.273 -24.594 -7.531 1 98.69 195 GLY A O 1
ATOM 1564 N N . GLU A 1 196 ? 13.094 -26.141 -9.211 1 98.75 196 GLU A N 1
ATOM 1565 C CA . GLU A 1 196 ? 13.977 -25.453 -10.156 1 98.75 196 GLU A CA 1
ATOM 1566 C C . GLU A 1 196 ? 13.484 -25.625 -11.594 1 98.75 196 GLU A C 1
ATOM 1568 O O . GLU A 1 196 ? 13.273 -26.75 -12.047 1 98.75 196 GLU A O 1
ATOM 1573 N N . LEU A 1 197 ? 13.344 -24.5 -12.258 1 98.75 197 LEU A N 1
ATOM 1574 C CA . LEU A 1 197 ? 12.742 -24.5 -13.586 1 98.75 197 LEU A CA 1
ATOM 1575 C C . LEU A 1 197 ? 13.602 -23.703 -14.57 1 98.75 197 LEU A C 1
ATOM 1577 O O . LEU A 1 197 ? 14.023 -22.594 -14.273 1 98.75 197 LEU A O 1
ATOM 1581 N N . ALA A 1 198 ? 13.914 -24.281 -15.711 1 98.69 198 ALA A N 1
ATOM 1582 C CA . ALA A 1 198 ? 14.625 -23.578 -16.766 1 98.69 198 ALA A CA 1
ATOM 1583 C C . ALA A 1 198 ? 13.656 -23.062 -17.828 1 98.69 198 ALA A C 1
ATOM 1585 O O . ALA A 1 198 ? 12.711 -23.75 -18.203 1 98.69 198 ALA A O 1
ATOM 1586 N N . LEU A 1 199 ? 13.867 -21.812 -18.234 1 98.69 199 LEU A N 1
ATOM 1587 C CA . LEU A 1 199 ? 13.086 -21.219 -19.312 1 98.69 199 LEU A CA 1
ATOM 1588 C C . LEU A 1 199 ? 13.891 -21.141 -20.594 1 98.69 199 LEU A C 1
ATOM 1590 O O . LEU A 1 199 ? 14.945 -20.5 -20.641 1 98.69 199 LEU A O 1
ATOM 1594 N N . ASN A 1 200 ? 13.422 -21.766 -21.625 1 97.38 200 ASN A N 1
ATOM 1595 C CA . ASN A 1 200 ? 14.039 -21.797 -22.953 1 97.38 200 ASN A CA 1
ATOM 1596 C C . ASN A 1 200 ? 15.5 -22.234 -22.875 1 97.38 200 ASN A C 1
ATOM 1598 O O . ASN A 1 200 ? 16.344 -21.766 -23.641 1 97.38 200 ASN A O 1
ATOM 1602 N N . GLY A 1 201 ? 15.805 -22.953 -21.891 1 93.88 201 GLY A N 1
ATOM 1603 C CA . GLY A 1 201 ? 17.156 -23.453 -21.734 1 93.88 201 GLY A CA 1
ATOM 1604 C C . GLY A 1 201 ? 18.172 -22.359 -21.422 1 93.88 201 GLY A C 1
ATOM 1605 O O . GLY A 1 201 ? 19.375 -22.609 -21.406 1 93.88 201 GLY A O 1
ATOM 1606 N N . GLU A 1 202 ? 17.828 -21.172 -21.141 1 92.62 202 GLU A N 1
ATOM 1607 C CA . GLU A 1 202 ? 18.719 -20.016 -21 1 92.62 202 GLU A CA 1
ATOM 1608 C C . GLU A 1 202 ? 18.688 -19.469 -19.578 1 92.62 202 GLU A C 1
ATOM 1610 O O . GLU A 1 202 ? 19.719 -19.094 -19.016 1 92.62 202 GLU A O 1
ATOM 1615 N N . LYS A 1 203 ? 17.516 -19.375 -19.016 1 96.56 203 LYS A N 1
ATOM 1616 C CA . LYS A 1 203 ? 17.328 -18.797 -17.688 1 96.56 203 LYS A CA 1
ATOM 1617 C C . LYS A 1 203 ? 16.844 -19.844 -16.703 1 96.56 203 LYS A C 1
ATOM 1619 O O . LYS A 1 203 ? 15.977 -20.672 -17.031 1 96.56 203 LYS A O 1
ATOM 1624 N N . THR A 1 204 ? 17.438 -19.875 -15.547 1 98.31 204 THR A N 1
ATOM 1625 C CA . THR A 1 204 ? 17.016 -20.828 -14.523 1 98.31 204 THR A CA 1
ATOM 1626 C C . THR A 1 204 ? 16.438 -20.109 -13.312 1 98.31 204 THR A C 1
ATOM 1628 O O . THR A 1 204 ? 17.031 -19.141 -12.828 1 98.31 204 THR A O 1
ATOM 1631 N N . LEU A 1 205 ? 15.289 -20.531 -12.891 1 98.75 205 LEU A N 1
ATOM 1632 C CA . LEU A 1 205 ? 14.633 -20.031 -11.688 1 98.75 205 LEU A CA 1
ATOM 1633 C C . LEU A 1 205 ? 14.641 -21.078 -10.578 1 98.75 205 LEU A C 1
ATOM 1635 O O . LEU A 1 205 ? 14.508 -22.266 -10.852 1 98.75 205 LEU A O 1
ATOM 1639 N N . VAL A 1 206 ? 14.812 -20.641 -9.367 1 98.62 206 VAL A N 1
ATOM 1640 C CA . VAL A 1 206 ? 14.711 -21.5 -8.203 1 98.62 206 VAL A CA 1
ATOM 1641 C C . VAL A 1 206 ? 13.586 -21.016 -7.289 1 98.62 206 VAL A C 1
ATOM 1643 O O . VAL A 1 206 ? 12.812 -20.125 -7.668 1 98.62 206 VAL A O 1
ATOM 1646 N N . LYS A 1 207 ? 13.461 -21.641 -6.129 1 98.81 207 LYS A N 1
ATOM 1647 C CA . LYS A 1 207 ? 12.352 -21.422 -5.211 1 98.81 207 LYS A CA 1
ATOM 1648 C C . LYS A 1 207 ? 12.086 -19.922 -5.008 1 98.81 207 LYS A C 1
ATOM 1650 O O . LYS A 1 207 ? 12.992 -19.188 -4.617 1 98.81 207 LYS A O 1
ATOM 1655 N N . ARG A 1 208 ? 10.922 -19.484 -5.301 1 98.88 208 ARG A N 1
ATOM 1656 C CA . ARG A 1 208 ? 10.328 -18.172 -5.047 1 98.88 208 ARG A CA 1
ATOM 1657 C C . ARG A 1 208 ? 10.891 -17.125 -6.004 1 98.88 208 ARG A C 1
ATOM 1659 O O . ARG A 1 208 ? 10.633 -15.922 -5.844 1 98.88 208 ARG A O 1
ATOM 1666 N N . ASP A 1 209 ? 11.719 -17.531 -7 1 98.88 209 ASP A N 1
ATOM 1667 C CA . ASP A 1 209 ? 12.062 -16.625 -8.102 1 98.88 209 ASP A CA 1
ATOM 1668 C C . ASP A 1 209 ? 10.844 -16.359 -8.984 1 98.88 209 ASP A C 1
ATOM 1670 O O . ASP A 1 209 ? 9.914 -17.156 -9.039 1 98.88 209 ASP A O 1
ATOM 1674 N N . ALA A 1 210 ? 10.891 -15.195 -9.664 1 98.88 210 ALA A N 1
ATOM 1675 C CA . ALA A 1 210 ? 9.867 -14.883 -10.656 1 98.88 210 ALA A CA 1
ATOM 1676 C C . ALA A 1 210 ? 10.5 -14.469 -11.984 1 98.88 210 ALA A C 1
ATOM 1678 O O . ALA A 1 210 ? 11.664 -14.07 -12.023 1 98.88 210 ALA A O 1
ATOM 1679 N N . ALA A 1 211 ? 9.773 -14.656 -13.016 1 98.88 211 ALA A N 1
ATOM 1680 C CA . ALA A 1 211 ? 10.148 -14.133 -14.328 1 98.88 211 ALA A CA 1
ATOM 1681 C C . ALA A 1 211 ? 9.016 -13.32 -14.938 1 98.88 211 ALA A C 1
ATOM 1683 O O . ALA A 1 211 ? 7.852 -13.719 -14.883 1 98.88 211 ALA A O 1
ATOM 1684 N N . ARG A 1 212 ? 9.328 -12.195 -15.367 1 98.75 212 ARG A N 1
ATOM 1685 C CA . ARG A 1 212 ? 8.453 -11.367 -16.188 1 98.75 212 ARG A CA 1
ATOM 1686 C C . ARG A 1 212 ? 8.859 -11.43 -17.656 1 98.75 212 ARG A C 1
ATOM 1688 O O . ARG A 1 212 ? 9.984 -11.078 -18.016 1 98.75 212 ARG A O 1
ATOM 1695 N N . ILE A 1 213 ? 7.965 -11.891 -18.469 1 98.69 213 ILE A N 1
ATOM 1696 C CA . ILE A 1 213 ? 8.32 -12.234 -19.844 1 98.69 213 ILE A CA 1
ATOM 1697 C C . ILE A 1 213 ? 7.438 -11.453 -20.812 1 98.69 213 ILE A C 1
ATOM 1699 O O . ILE A 1 213 ? 6.211 -11.461 -20.688 1 98.69 213 ILE A O 1
ATOM 1703 N N . THR A 1 214 ? 8.031 -10.75 -21.719 1 98.44 214 THR A N 1
ATOM 1704 C CA . THR A 1 214 ? 7.336 -10 -22.766 1 98.44 214 THR A CA 1
ATOM 1705 C C . THR A 1 214 ? 7.879 -10.359 -24.141 1 98.44 214 THR A C 1
ATOM 1707 O O . THR A 1 214 ? 8.93 -11 -24.25 1 98.44 214 THR A O 1
ATOM 1710 N N . ASN A 1 215 ? 7.105 -10.047 -25.141 1 97.56 215 ASN A N 1
ATOM 1711 C CA . ASN A 1 215 ? 7.531 -10.25 -26.531 1 97.56 215 ASN A CA 1
ATOM 1712 C C . ASN A 1 215 ? 8.008 -11.68 -26.766 1 97.56 215 ASN A C 1
ATOM 1714 O O . ASN A 1 215 ? 9.062 -11.898 -27.359 1 97.56 215 ASN A O 1
ATOM 1718 N N . THR A 1 216 ? 7.387 -12.602 -26.188 1 97.12 216 THR A N 1
ATOM 1719 C CA . THR A 1 216 ? 7.676 -14.031 -26.297 1 97.12 216 THR A CA 1
ATOM 1720 C C . THR A 1 216 ? 6.391 -14.828 -26.5 1 97.12 216 THR A C 1
ATOM 1722 O O . THR A 1 216 ? 5.516 -14.828 -25.625 1 97.12 216 THR A O 1
ATOM 1725 N N . SER A 1 217 ? 6.27 -15.5 -27.594 1 96.69 217 SER A N 1
ATOM 1726 C CA . SER A 1 217 ? 5.02 -16.188 -27.891 1 96.69 217 SER A CA 1
ATOM 1727 C C . SER A 1 217 ? 5.129 -17.688 -27.594 1 96.69 217 SER A C 1
ATOM 1729 O O . SER A 1 217 ? 4.121 -18.391 -27.578 1 96.69 217 SER A O 1
ATOM 1731 N N . SER A 1 218 ? 6.344 -18.141 -27.469 1 97.56 218 SER A N 1
ATOM 1732 C CA . SER A 1 218 ? 6.57 -19.531 -27.125 1 97.56 218 SER A CA 1
ATOM 1733 C C . SER A 1 218 ? 7.59 -19.672 -26 1 97.56 218 SER A C 1
ATOM 1735 O O . SER A 1 218 ? 8.641 -19.031 -26.016 1 97.56 218 SER A O 1
ATOM 1737 N N . LEU A 1 219 ? 7.285 -20.484 -24.984 1 98.38 219 LEU A N 1
ATOM 1738 C CA . LEU A 1 219 ? 8.133 -20.672 -23.812 1 98.38 219 LEU A CA 1
ATOM 1739 C C . LEU A 1 219 ? 8.289 -22.156 -23.469 1 98.38 219 LEU A C 1
ATOM 1741 O O . LEU A 1 219 ? 7.293 -22.859 -23.297 1 98.38 219 LEU A O 1
ATOM 1745 N N . GLU A 1 220 ? 9.461 -22.594 -23.484 1 98.62 220 GLU A N 1
ATOM 1746 C CA . GLU A 1 220 ? 9.734 -23.953 -23 1 98.62 220 GLU A CA 1
ATOM 1747 C C . GLU A 1 220 ? 10.102 -23.938 -21.516 1 98.62 220 GLU A C 1
ATOM 1749 O O . GLU A 1 220 ? 10.977 -23.188 -21.094 1 98.62 220 GLU A O 1
ATOM 1754 N N . LEU A 1 221 ? 9.461 -24.766 -20.75 1 98.75 221 LEU A N 1
ATOM 1755 C CA . LEU A 1 221 ? 9.695 -24.922 -19.312 1 98.75 221 LEU A CA 1
ATOM 1756 C C . LEU A 1 221 ? 10.258 -26.297 -19 1 98.75 221 LEU A C 1
ATOM 1758 O O . LEU A 1 221 ? 9.602 -27.312 -19.266 1 98.75 221 LEU A O 1
ATOM 1762 N N . LYS A 1 222 ? 11.398 -26.344 -18.484 1 98.75 222 LYS A N 1
ATOM 1763 C CA . LYS A 1 222 ? 12.023 -27.625 -18.156 1 98.75 222 LYS A CA 1
ATOM 1764 C C . LYS A 1 222 ? 12.391 -27.688 -16.672 1 98.75 222 LYS A C 1
ATOM 1766 O O . LYS A 1 222 ? 13.07 -26.812 -16.156 1 98.75 222 LYS A O 1
ATOM 1771 N N . ALA A 1 223 ? 11.938 -28.766 -16.031 1 98.56 223 ALA A N 1
ATOM 1772 C CA . ALA A 1 223 ? 12.219 -28.938 -14.609 1 98.56 223 ALA A CA 1
ATOM 1773 C C . ALA A 1 223 ? 13.523 -29.703 -14.391 1 98.56 223 ALA A C 1
ATOM 1775 O O . ALA A 1 223 ? 13.703 -30.797 -14.922 1 98.56 223 ALA A O 1
ATOM 1776 N N . HIS A 1 224 ? 14.383 -29.125 -13.609 1 97.19 224 HIS A N 1
ATOM 1777 C CA . HIS A 1 224 ? 15.617 -29.812 -13.25 1 97.19 224 HIS A CA 1
ATOM 1778 C C . HIS A 1 224 ? 15.438 -30.656 -11.992 1 97.19 224 HIS A C 1
ATOM 1780 O O . HIS A 1 224 ? 16.234 -31.547 -11.719 1 97.19 224 HIS A O 1
ATOM 1786 N N . SER A 1 225 ? 14.539 -30.375 -11.203 1 98.44 225 SER A N 1
ATOM 1787 C CA . SER A 1 225 ? 14.008 -31.125 -10.062 1 98.44 225 SER A CA 1
ATOM 1788 C C . SER A 1 225 ? 12.484 -31.109 -10.047 1 98.44 225 SER A C 1
ATOM 1790 O O . SER A 1 225 ? 11.859 -30.422 -10.867 1 98.44 225 SER A O 1
ATOM 1792 N N . ASN A 1 226 ? 11.875 -31.969 -9.156 1 98.75 226 ASN A N 1
ATOM 1793 C CA . ASN A 1 226 ? 10.438 -31.797 -9.008 1 98.75 226 ASN A CA 1
ATOM 1794 C C . ASN A 1 226 ? 10.07 -30.344 -8.695 1 98.75 226 ASN A C 1
ATOM 1796 O O . ASN A 1 226 ? 10.602 -29.766 -7.746 1 98.75 226 ASN A O 1
ATOM 1800 N N . THR A 1 227 ? 9.258 -29.766 -9.562 1 98.81 227 THR A N 1
ATOM 1801 C CA . THR A 1 227 ? 9.031 -28.328 -9.477 1 98.81 227 THR A CA 1
ATOM 1802 C C . THR A 1 227 ? 7.539 -28.016 -9.43 1 98.81 227 THR A C 1
ATOM 1804 O O . THR A 1 227 ? 6.762 -28.562 -10.219 1 98.81 227 THR A O 1
ATOM 1807 N N . HIS A 1 228 ? 7.07 -27.266 -8.391 1 98.88 228 HIS A N 1
ATOM 1808 C CA . HIS A 1 228 ? 5.75 -26.656 -8.273 1 98.88 228 HIS A CA 1
ATOM 1809 C C . HIS A 1 228 ? 5.793 -25.172 -8.641 1 98.88 228 HIS A C 1
ATOM 1811 O O . HIS A 1 228 ? 6.543 -24.406 -8.031 1 98.88 228 HIS A O 1
ATOM 1817 N N . PHE A 1 229 ? 5.062 -24.797 -9.734 1 98.88 229 PHE A N 1
ATOM 1818 C CA . PHE A 1 229 ? 5.191 -23.406 -10.164 1 98.88 229 PHE A CA 1
ATOM 1819 C C . PHE A 1 229 ? 3.859 -22.875 -10.672 1 98.88 229 PHE A C 1
ATOM 1821 O O . PHE A 1 229 ? 2.91 -23.641 -10.867 1 98.88 229 PHE A O 1
ATOM 1828 N N . MET A 1 230 ? 3.793 -21.578 -10.688 1 98.94 230 MET A N 1
ATOM 1829 C CA . MET A 1 230 ? 2.664 -20.828 -11.227 1 98.94 230 MET A CA 1
ATOM 1830 C C . MET A 1 230 ? 3.045 -20.141 -12.531 1 98.94 230 MET A C 1
ATOM 1832 O O . MET A 1 230 ? 4.141 -19.578 -12.656 1 98.94 230 MET A O 1
ATOM 1836 N N . LEU A 1 231 ? 2.252 -20.219 -13.523 1 98.94 231 LEU A N 1
ATOM 1837 C CA . LEU A 1 231 ? 2.361 -19.453 -14.758 1 98.94 231 LEU A CA 1
ATOM 1838 C C . LEU A 1 231 ? 1.094 -18.641 -15.008 1 98.94 231 LEU A C 1
ATOM 1840 O O . LEU A 1 231 ? -0.015 -19.188 -14.945 1 98.94 231 LEU A O 1
ATOM 1844 N N . ILE A 1 232 ? 1.229 -17.359 -15.258 1 98.88 232 ILE A N 1
ATOM 1845 C CA . ILE A 1 232 ? 0.069 -16.516 -15.562 1 98.88 232 ILE A CA 1
ATOM 1846 C C . ILE A 1 232 ? 0.213 -15.914 -16.953 1 98.88 232 ILE A C 1
ATOM 1848 O O . ILE A 1 232 ? 1.181 -15.203 -17.234 1 98.88 232 ILE A O 1
ATOM 1852 N N . ASP A 1 233 ? -0.743 -16.266 -17.812 1 98.56 233 ASP A N 1
ATOM 1853 C CA . ASP A 1 233 ? -0.903 -15.594 -19.094 1 98.56 233 ASP A CA 1
ATOM 1854 C C . ASP A 1 233 ? -1.648 -14.273 -18.922 1 98.56 233 ASP A C 1
ATOM 1856 O O . ASP A 1 233 ? -2.791 -14.25 -18.453 1 98.56 233 ASP A O 1
ATOM 1860 N N . LEU A 1 234 ? -1.088 -13.188 -19.297 1 98.56 234 LEU A N 1
ATOM 1861 C CA . LEU A 1 234 ? -1.611 -11.844 -19.062 1 98.56 234 LEU A CA 1
ATOM 1862 C C . LEU A 1 234 ? -1.705 -11.055 -20.359 1 98.56 234 LEU A C 1
ATOM 1864 O O . LEU A 1 234 ? -0.954 -11.32 -21.312 1 98.56 234 LEU A O 1
ATOM 1868 N N . PRO A 1 235 ? -2.639 -10.102 -20.438 1 98.31 235 PRO A N 1
ATOM 1869 C CA . PRO A 1 235 ? -2.672 -9.234 -21.625 1 98.31 235 PRO A CA 1
ATOM 1870 C C . PRO A 1 235 ? -1.522 -8.234 -21.641 1 98.31 235 PRO A C 1
ATOM 1872 O O . PRO A 1 235 ? -0.93 -7.938 -20.609 1 98.31 235 PRO A O 1
ATOM 1875 N N . MET B 1 1 ? -15.562 23.75 -4.117 1 93.81 1 MET B N 1
ATOM 1876 C CA . MET B 1 1 ? -16.281 22.625 -3.545 1 93.81 1 MET B CA 1
ATOM 1877 C C . MET B 1 1 ? -15.523 22.031 -2.365 1 93.81 1 MET B C 1
ATOM 1879 O O . MET B 1 1 ? -14.312 21.797 -2.455 1 93.81 1 MET B O 1
ATOM 1883 N N . ILE B 1 2 ? -16.141 21.984 -1.177 1 97.75 2 ILE B N 1
ATOM 1884 C CA . ILE B 1 2 ? -15.531 21.484 0.048 1 97.75 2 ILE B CA 1
ATOM 1885 C C . ILE B 1 2 ? -16.125 20.125 0.403 1 97.75 2 ILE B C 1
ATOM 1887 O O . ILE B 1 2 ? -17.328 20 0.647 1 97.75 2 ILE B O 1
ATOM 1891 N N . THR B 1 3 ? -15.312 19.078 0.365 1 98.12 3 THR B N 1
ATOM 1892 C CA . THR B 1 3 ? -15.734 17.75 0.798 1 98.12 3 THR B CA 1
ATOM 1893 C C . THR B 1 3 ? -15.055 17.375 2.111 1 98.12 3 THR B C 1
ATOM 1895 O O . THR B 1 3 ? -13.82 17.406 2.211 1 98.12 3 THR B O 1
ATOM 1898 N N . ILE B 1 4 ? -15.883 17.031 3.084 1 98.44 4 ILE B N 1
ATOM 1899 C CA . ILE B 1 4 ? -15.352 16.656 4.391 1 98.44 4 ILE B CA 1
ATOM 1900 C C . ILE B 1 4 ? -15.188 15.148 4.48 1 98.44 4 ILE B C 1
ATOM 1902 O O . ILE B 1 4 ? -16.062 14.398 4.051 1 98.44 4 ILE B O 1
ATOM 1906 N N . TYR B 1 5 ? -14.109 14.727 4.957 1 98.38 5 TYR B N 1
ATOM 1907 C CA . TYR B 1 5 ? -13.852 13.336 5.316 1 98.38 5 TYR B CA 1
ATOM 1908 C C . TYR B 1 5 ? -13.672 13.195 6.824 1 98.38 5 TYR B C 1
ATOM 1910 O O . TYR B 1 5 ? -12.578 13.43 7.352 1 98.38 5 TYR B O 1
ATOM 1918 N N . PRO B 1 6 ? -14.75 12.766 7.488 1 98.44 6 PRO B N 1
ATOM 1919 C CA . PRO B 1 6 ? -14.648 12.594 8.938 1 98.44 6 PRO B CA 1
ATOM 1920 C C . PRO B 1 6 ? -13.594 11.57 9.336 1 98.44 6 PRO B C 1
ATOM 1922 O O . PRO B 1 6 ? -13.352 10.609 8.602 1 98.44 6 PRO B O 1
ATOM 1925 N N . ALA B 1 7 ? -13.039 11.75 10.516 1 98.19 7 ALA B N 1
ATOM 1926 C CA . ALA B 1 7 ? -12.023 10.828 11.023 1 98.19 7 ALA B CA 1
ATOM 1927 C C . ALA B 1 7 ? -12.516 9.383 10.969 1 98.19 7 ALA B C 1
ATOM 1929 O O . ALA B 1 7 ? -11.773 8.484 10.562 1 98.19 7 ALA B O 1
ATOM 1930 N N . ALA B 1 8 ? -13.695 9.148 11.266 1 96.12 8 ALA B N 1
ATOM 1931 C CA . ALA B 1 8 ? -14.266 7.809 11.383 1 96.12 8 ALA B CA 1
ATOM 1932 C C . ALA B 1 8 ? -14.445 7.164 10.008 1 96.12 8 ALA B C 1
ATOM 1934 O O . ALA B 1 8 ? -14.656 5.957 9.906 1 96.12 8 ALA B O 1
ATOM 1935 N N . SER B 1 9 ? -14.414 8 8.984 1 94.25 9 SER B N 1
ATOM 1936 C CA . SER B 1 9 ? -14.641 7.473 7.645 1 94.25 9 SER B CA 1
ATOM 1937 C C . SER B 1 9 ? -13.359 6.891 7.055 1 94.25 9 SER B C 1
ATOM 1939 O O . SER B 1 9 ? -13.398 6.207 6.031 1 94.25 9 SER B O 1
ATOM 1941 N N . ARG B 1 10 ? -12.195 7.098 7.66 1 95.62 10 ARG B N 1
ATOM 1942 C CA . ARG B 1 10 ? -10.922 6.582 7.172 1 95.62 10 ARG B CA 1
ATOM 1943 C C . ARG B 1 10 ? -10.797 5.082 7.434 1 95.62 10 ARG B C 1
ATOM 1945 O O . ARG B 1 10 ? -11.375 4.566 8.398 1 95.62 10 ARG B O 1
ATOM 1952 N N . TYR B 1 11 ? -10.086 4.457 6.613 1 92.06 11 TYR B N 1
ATOM 1953 C CA . TYR B 1 11 ? -9.758 3.072 6.922 1 92.06 11 TYR B CA 1
ATOM 1954 C C . TYR B 1 11 ? -8.742 2.99 8.055 1 92.06 11 TYR B C 1
ATOM 1956 O O . TYR B 1 11 ? -7.699 3.641 8.008 1 92.06 11 TYR B O 1
ATOM 1964 N N . SER B 1 12 ? -9.125 2.182 9.008 1 94.06 12 SER B N 1
ATOM 1965 C CA . SER B 1 12 ? -8.273 2.035 10.188 1 94.06 12 SER B CA 1
ATOM 1966 C C . SER B 1 12 ? -7.832 0.587 10.375 1 94.06 12 SER B C 1
ATOM 1968 O O . SER B 1 12 ? -8.617 -0.338 10.164 1 94.06 12 SER B O 1
ATOM 1970 N N . THR B 1 13 ? -6.559 0.423 10.727 1 90 13 THR B N 1
ATOM 1971 C CA . THR B 1 13 ? -6.031 -0.904 11.031 1 90 13 THR B CA 1
ATOM 1972 C C . THR B 1 13 ? -5.309 -0.91 12.375 1 90 13 THR B C 1
ATOM 1974 O O . THR B 1 13 ? -4.75 0.107 12.789 1 90 13 THR B O 1
ATOM 1977 N N . ASN B 1 14 ? -5.426 -2.059 13.062 1 90.25 14 ASN B N 1
ATOM 1978 C CA . ASN B 1 14 ? -4.727 -2.271 14.32 1 90.25 14 ASN B CA 1
ATOM 1979 C C . ASN B 1 14 ? -4.023 -3.625 14.352 1 90.25 14 ASN B C 1
ATOM 1981 O O . ASN B 1 14 ? -4.672 -4.668 14.461 1 90.25 14 ASN B O 1
ATOM 1985 N N . HIS B 1 15 ? -2.729 -3.588 14.359 1 85.12 15 HIS B N 1
ATOM 1986 C CA . HIS B 1 15 ? -1.919 -4.801 14.336 1 85.12 15 HIS B CA 1
ATOM 1987 C C . HIS B 1 15 ? -1.217 -5.02 15.672 1 85.12 15 HIS B C 1
ATOM 1989 O O . HIS B 1 15 ? -0.238 -5.766 15.75 1 85.12 15 HIS B O 1
ATOM 1995 N N . GLY B 1 16 ? -1.735 -4.301 16.672 1 87.62 16 GLY B N 1
ATOM 1996 C CA . GLY B 1 16 ? -1.08 -4.336 17.969 1 87.62 16 GLY B CA 1
ATOM 1997 C C . GLY B 1 16 ? 0.054 -3.336 18.094 1 87.62 16 GLY B C 1
ATOM 1998 O O . GLY B 1 16 ? -0.142 -2.227 18.594 1 87.62 16 GLY B O 1
ATOM 1999 N N . TRP B 1 17 ? 1.145 -3.637 17.344 1 89.12 17 TRP B N 1
ATOM 2000 C CA . TRP B 1 17 ? 2.305 -2.756 17.406 1 89.12 17 TRP B CA 1
ATOM 2001 C C . TRP B 1 17 ? 2.064 -1.477 16.609 1 89.12 17 TRP B C 1
ATOM 2003 O O . TRP B 1 17 ? 2.719 -0.458 16.859 1 89.12 17 TRP B O 1
ATOM 2013 N N . LEU B 1 18 ? 1.154 -1.555 15.656 1 93.38 18 LEU B N 1
ATOM 2014 C CA . LEU B 1 18 ? 0.866 -0.437 14.758 1 93.38 18 LEU B CA 1
ATOM 2015 C C . LEU B 1 18 ? -0.638 -0.228 14.617 1 93.38 18 LEU B C 1
ATOM 2017 O O . LEU B 1 18 ? -1.367 -1.156 14.266 1 93.38 18 LEU B O 1
ATOM 2021 N N . GLN B 1 19 ? -1.118 0.914 14.969 1 95.81 19 GLN B N 1
ATOM 2022 C CA . GLN B 1 19 ? -2.445 1.399 14.609 1 95.81 19 GLN B CA 1
ATOM 2023 C C . GLN B 1 19 ? -2.361 2.512 13.57 1 95.81 19 GLN B C 1
ATOM 2025 O O . GLN B 1 19 ? -1.633 3.49 13.758 1 95.81 19 GLN B O 1
ATOM 2030 N N . SER B 1 20 ? -3.047 2.342 12.484 1 96.62 20 SER B N 1
ATOM 2031 C CA . SER B 1 20 ? -2.945 3.33 11.414 1 96.62 20 SER B CA 1
ATOM 2032 C C . SER B 1 20 ? -4.32 3.732 10.898 1 96.62 20 SER B C 1
ATOM 2034 O O . SER B 1 20 ? -5.238 2.91 10.852 1 96.62 20 SER B O 1
ATOM 2036 N N . ASN B 1 21 ? -4.516 4.961 10.57 1 98.12 21 ASN B N 1
ATOM 2037 C CA . ASN B 1 21 ? -5.652 5.504 9.844 1 98.12 21 ASN B CA 1
ATOM 2038 C C . ASN B 1 21 ? -5.23 6.078 8.492 1 98.12 21 ASN B C 1
ATOM 2040 O O . ASN B 1 21 ? -4.441 7.027 8.438 1 98.12 21 ASN B O 1
ATOM 2044 N N . PHE B 1 22 ? -5.77 5.52 7.387 1 98.12 22 PHE B N 1
ATOM 2045 C CA . PHE B 1 22 ? -5.352 5.879 6.035 1 98.12 22 PHE B CA 1
ATOM 2046 C C . PHE B 1 22 ? -6.34 6.852 5.402 1 98.12 22 PHE B C 1
ATOM 2048 O O . PHE B 1 22 ? -7.543 6.578 5.359 1 98.12 22 PHE B O 1
ATOM 2055 N N . SER B 1 23 ? -5.82 7.945 4.895 1 98.19 23 SER B N 1
ATOM 2056 C CA . SER B 1 23 ? -6.688 8.859 4.16 1 98.19 23 SER B CA 1
ATOM 2057 C C . SER B 1 23 ? -6.879 8.398 2.719 1 98.19 23 SER B C 1
ATOM 2059 O O . SER B 1 23 ? -7.844 8.797 2.057 1 98.19 23 SER B O 1
ATOM 2061 N N . PHE B 1 24 ? -5.93 7.621 2.199 1 98.12 24 PHE B N 1
ATOM 2062 C CA . PHE B 1 24 ? -5.918 7.129 0.828 1 98.12 24 PHE B CA 1
ATOM 2063 C C . PHE B 1 24 ? -5.617 5.637 0.793 1 98.12 24 PHE B C 1
ATOM 2065 O O . PHE B 1 24 ? -5.262 5.043 1.814 1 98.12 24 PHE B O 1
ATOM 2072 N N . SER B 1 25 ? -5.832 5.043 -0.467 1 97 25 SER B N 1
ATOM 2073 C CA . SER B 1 25 ? -5.43 3.652 -0.659 1 97 25 SER B CA 1
ATOM 2074 C C . SER B 1 25 ? -3.992 3.426 -0.207 1 97 25 SER B C 1
ATOM 2076 O O . SER B 1 25 ? -3.09 4.176 -0.592 1 97 25 SER B O 1
ATOM 2078 N N . PHE B 1 26 ? -3.811 2.395 0.642 1 97 26 PHE B N 1
ATOM 2079 C CA . PHE B 1 26 ? -2.51 2.043 1.198 1 97 26 PHE B CA 1
ATOM 2080 C C . PHE B 1 26 ? -2.533 0.638 1.785 1 97 26 PHE B C 1
ATOM 2082 O O . PHE B 1 26 ? -3.463 0.276 2.508 1 97 26 PHE B O 1
ATOM 2089 N N . ALA B 1 27 ? -1.545 -0.139 1.461 1 94.81 27 ALA B N 1
ATOM 2090 C CA . ALA B 1 27 ? -1.432 -1.504 1.969 1 94.81 27 ALA B CA 1
ATOM 2091 C C . ALA B 1 27 ? -2.68 -2.318 1.637 1 94.81 27 ALA B C 1
ATOM 2093 O O . ALA B 1 27 ? -3.062 -2.432 0.47 1 94.81 27 ALA B O 1
ATOM 2094 N N . GLU B 1 28 ? -3.373 -2.877 2.641 1 91.94 28 GLU B N 1
ATOM 2095 C CA . GLU B 1 28 ? -4.492 -3.781 2.398 1 91.94 28 GLU B CA 1
ATOM 2096 C C . GLU B 1 28 ? -5.75 -3.012 2.004 1 91.94 28 GLU B C 1
ATOM 2098 O O . GLU B 1 28 ? -6.723 -3.602 1.533 1 91.94 28 GLU B O 1
ATOM 2103 N N . TYR B 1 29 ? -5.734 -1.683 2.16 1 93.75 29 TYR B N 1
ATOM 2104 C CA . TYR B 1 29 ? -6.855 -0.855 1.722 1 93.75 29 TYR B CA 1
ATOM 2105 C C . TYR B 1 29 ? -6.66 -0.39 0.284 1 93.75 29 TYR B C 1
ATOM 2107 O O . TYR B 1 29 ? -5.711 0.343 -0.014 1 93.75 29 TYR B O 1
ATOM 2115 N N . TYR B 1 30 ? -7.551 -0.729 -0.567 1 93.88 30 TYR B N 1
ATOM 2116 C CA . TYR B 1 30 ? -7.445 -0.301 -1.957 1 93.88 30 TYR B CA 1
ATOM 2117 C C . TYR B 1 30 ? -8.789 0.192 -2.48 1 93.88 30 TYR B C 1
ATOM 2119 O O . TYR B 1 30 ? -9.758 -0.565 -2.525 1 93.88 30 TYR B O 1
ATOM 2127 N N . ASP B 1 31 ? -8.883 1.396 -2.891 1 93.5 31 ASP B N 1
ATOM 2128 C CA . ASP B 1 31 ? -9.984 2.078 -3.561 1 93.5 31 ASP B CA 1
ATOM 2129 C C . ASP B 1 31 ? -9.477 2.939 -4.715 1 93.5 31 ASP B C 1
ATOM 2131 O O . ASP B 1 31 ? -8.875 3.994 -4.492 1 93.5 31 ASP B O 1
ATOM 2135 N N . PRO B 1 32 ? -9.648 2.525 -5.984 1 93.5 32 PRO B N 1
ATOM 2136 C CA . PRO B 1 32 ? -9.109 3.287 -7.117 1 93.5 32 PRO B CA 1
ATOM 2137 C C . PRO B 1 32 ? -9.68 4.703 -7.195 1 93.5 32 PRO B C 1
ATOM 2139 O O . PRO B 1 32 ? -9.133 5.551 -7.906 1 93.5 32 PRO B O 1
ATOM 2142 N N . ASN B 1 33 ? -10.781 4.973 -6.504 1 93.31 33 ASN B N 1
ATOM 2143 C CA . ASN B 1 33 ? -11.359 6.309 -6.492 1 93.31 33 ASN B CA 1
ATOM 2144 C C . ASN B 1 33 ? -10.797 7.156 -5.355 1 93.31 33 ASN B C 1
ATOM 2146 O O . ASN B 1 33 ? -11.227 8.289 -5.148 1 93.31 33 ASN B O 1
ATOM 2150 N N . ASN B 1 34 ? -9.852 6.59 -4.629 1 97 34 ASN B N 1
ATOM 2151 C CA . ASN B 1 34 ? -9.25 7.281 -3.49 1 97 34 ASN B CA 1
ATOM 2152 C C . ASN B 1 34 ? -7.758 7.008 -3.389 1 97 34 ASN B C 1
ATOM 2154 O O . ASN B 1 34 ? -7.262 6.625 -2.326 1 97 34 ASN B O 1
ATOM 2158 N N . LEU B 1 35 ? -7.07 7.223 -4.473 1 96.62 35 LEU B N 1
ATOM 2159 C CA . LEU B 1 35 ? -5.648 6.906 -4.566 1 96.62 35 LEU B CA 1
ATOM 2160 C C . LEU B 1 35 ? -4.801 8.055 -4.035 1 96.62 35 LEU B C 1
ATOM 2162 O O . LEU B 1 35 ? -3.705 7.832 -3.514 1 96.62 35 LEU B O 1
ATOM 2166 N N . GLN B 1 36 ? -5.301 9.289 -4.305 1 98.25 36 GLN B N 1
ATOM 2167 C CA . GLN B 1 36 ? -4.527 10.484 -3.986 1 98.25 36 GLN B CA 1
ATOM 2168 C C . GLN B 1 36 ? -5.375 11.742 -4.129 1 98.25 36 GLN B C 1
ATOM 2170 O O . GLN B 1 36 ? -6.492 11.688 -4.645 1 98.25 36 GLN B O 1
ATOM 2175 N N . PHE B 1 37 ? -4.961 12.812 -3.631 1 98.75 37 PHE B N 1
ATOM 2176 C CA . PHE B 1 37 ? -5.504 14.148 -3.852 1 98.75 37 PHE B CA 1
ATOM 2177 C C . PHE B 1 37 ? -4.438 15.086 -4.402 1 98.75 37 PHE B C 1
ATOM 2179 O O . PHE B 1 37 ? -3.627 15.625 -3.645 1 98.75 37 PHE B O 1
ATOM 2186 N N . GLY B 1 38 ? -4.516 15.312 -5.75 1 98.38 38 GLY B N 1
ATOM 2187 C CA . GLY B 1 38 ? -3.35 15.906 -6.379 1 98.38 38 GLY B CA 1
ATOM 2188 C C . GLY B 1 38 ? -2.094 15.07 -6.223 1 98.38 38 GLY B C 1
ATOM 2189 O O . GLY B 1 38 ? -2.1 13.875 -6.508 1 98.38 38 GLY B O 1
ATOM 2190 N N . PRO B 1 39 ? -1.008 15.727 -5.816 1 98.62 39 PRO B N 1
ATOM 2191 C CA . PRO B 1 39 ? 0.225 14.953 -5.633 1 98.62 39 PRO B CA 1
ATOM 2192 C C . PRO B 1 39 ? 0.309 14.297 -4.258 1 98.62 39 PRO B C 1
ATOM 2194 O O . PRO B 1 39 ? 1.268 13.57 -3.975 1 98.62 39 PRO B O 1
ATOM 2197 N N . LEU B 1 40 ? -0.628 14.547 -3.357 1 98.88 40 LEU B N 1
ATOM 2198 C CA . LEU B 1 40 ? -0.654 13.906 -2.051 1 98.88 40 LEU B CA 1
ATOM 2199 C C . LEU B 1 40 ? -1.109 12.453 -2.168 1 98.88 40 LEU B C 1
ATOM 2201 O O . LEU B 1 40 ? -2.307 12.18 -2.271 1 98.88 40 LEU B O 1
ATOM 2205 N N . ARG B 1 41 ? -0.196 11.555 -2.037 1 98.5 41 ARG B N 1
ATOM 2206 C CA . ARG B 1 41 ? -0.44 10.148 -2.334 1 98.5 41 ARG B CA 1
ATOM 2207 C C . ARG B 1 41 ? -0.732 9.359 -1.061 1 98.5 41 ARG B C 1
ATOM 2209 O O . ARG B 1 41 ? -1.51 8.406 -1.08 1 98.5 41 ARG B O 1
ATOM 2216 N N . VAL B 1 42 ? -0.032 9.727 -0.005 1 98.75 42 VAL B N 1
ATOM 2217 C CA . VAL B 1 42 ? -0.199 9.047 1.276 1 98.75 42 VAL B CA 1
ATOM 2218 C C . VAL B 1 42 ? -0.406 10.078 2.383 1 98.75 42 VAL B C 1
ATOM 2220 O O . VAL B 1 42 ? 0.276 11.102 2.42 1 98.75 42 VAL B O 1
ATOM 2223 N N . PHE B 1 43 ? -1.328 9.867 3.205 1 98.88 43 PHE B N 1
ATOM 2224 C CA . PHE B 1 43 ? -1.546 10.555 4.473 1 98.88 43 PHE B CA 1
ATOM 2225 C C . PHE B 1 43 ? -1.98 9.57 5.551 1 98.88 43 PHE B C 1
ATOM 2227 O O . PHE B 1 43 ? -3.164 9.234 5.656 1 98.88 43 PHE B O 1
ATOM 2234 N N . ASN B 1 44 ? -1.01 9.133 6.301 1 98.69 44 ASN B N 1
ATOM 2235 C CA . ASN B 1 44 ? -1.262 8.141 7.34 1 98.69 44 ASN B CA 1
ATOM 2236 C C . ASN B 1 44 ? -1.104 8.742 8.734 1 98.69 44 ASN B C 1
A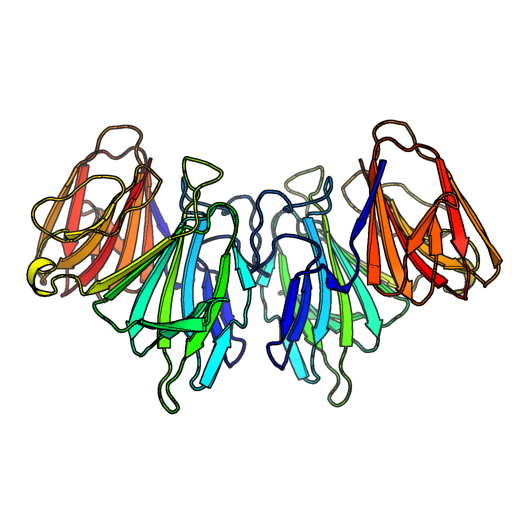TOM 2238 O O . ASN B 1 44 ? -0.139 9.461 9 1 98.69 44 ASN B O 1
ATOM 2242 N N . ASP B 1 45 ? -2.082 8.516 9.547 1 98.75 45 ASP B N 1
ATOM 2243 C CA . ASP B 1 45 ? -2.043 8.789 10.984 1 98.75 45 ASP B CA 1
ATOM 2244 C C . ASP B 1 45 ? -1.712 7.527 11.773 1 98.75 45 ASP B C 1
ATOM 2246 O O . ASP B 1 45 ? -2.586 6.695 12.016 1 98.75 45 ASP B O 1
ATOM 2250 N N . ASP B 1 46 ? -0.427 7.445 12.227 1 98.31 46 ASP B N 1
ATOM 2251 C CA . ASP B 1 46 ? 0.093 6.188 12.75 1 98.31 46 ASP B CA 1
ATOM 2252 C C . ASP B 1 46 ? 0.388 6.293 14.242 1 98.31 46 ASP B C 1
ATOM 2254 O O . ASP B 1 46 ? 0.92 7.305 14.703 1 98.31 46 ASP B O 1
ATOM 2258 N N . ILE B 1 47 ? 0.06 5.297 14.945 1 98.31 47 ILE B N 1
ATOM 2259 C CA . ILE B 1 47 ? 0.517 5.082 16.312 1 98.31 47 ILE B CA 1
ATOM 2260 C C . ILE B 1 47 ? 1.369 3.818 16.375 1 98.31 47 ILE B C 1
ATOM 2262 O O . ILE B 1 47 ? 0.899 2.727 16.047 1 98.31 47 ILE B O 1
ATOM 2266 N N . VAL B 1 48 ? 2.596 3.949 16.812 1 97.44 48 VAL B N 1
ATOM 2267 C CA . VAL B 1 48 ? 3.539 2.84 16.891 1 97.44 48 VAL B CA 1
ATOM 2268 C C . VAL B 1 48 ? 3.898 2.559 18.344 1 97.44 48 VAL B C 1
ATOM 2270 O O . VAL B 1 48 ? 4.281 3.471 19.078 1 97.44 48 VAL B O 1
ATOM 2273 N N . GLN B 1 49 ? 3.818 1.333 18.719 1 96.69 49 GLN B N 1
ATOM 2274 C CA . GLN B 1 49 ? 4.105 0.916 20.078 1 96.69 49 GLN B CA 1
ATOM 2275 C C . GLN B 1 49 ? 5.594 1.049 20.391 1 96.69 49 GLN B C 1
ATOM 2277 O O . GLN B 1 49 ? 6.434 0.939 19.5 1 96.69 49 GLN B O 1
ATOM 2282 N N . SER B 1 50 ? 5.859 1.127 21.719 1 97.12 50 SER B N 1
ATOM 2283 C CA . SER B 1 50 ? 7.238 1.232 22.188 1 97.12 50 SER B CA 1
ATOM 2284 C C . SER B 1 50 ? 8.07 0.05 21.719 1 97.12 50 SER B C 1
ATOM 2286 O O . SER B 1 50 ? 7.598 -1.087 21.688 1 97.12 50 SER B O 1
ATOM 2288 N N . GLY B 1 51 ? 9.227 0.394 21.266 1 94.25 51 GLY B N 1
ATOM 2289 C CA . GLY B 1 51 ? 10.203 -0.624 20.922 1 94.25 51 GLY B CA 1
ATOM 2290 C C . GLY B 1 51 ? 9.938 -1.277 19.578 1 94.25 51 GLY B C 1
ATOM 2291 O O . GLY B 1 51 ? 10.641 -2.209 19.188 1 94.25 51 GLY B O 1
ATOM 2292 N N . THR B 1 52 ? 8.93 -0.833 18.859 1 93.94 52 THR B N 1
ATOM 2293 C CA . THR B 1 52 ? 8.602 -1.416 17.562 1 93.94 52 THR B CA 1
ATOM 2294 C C . THR B 1 52 ? 8.656 -0.357 16.469 1 93.94 52 THR B C 1
ATOM 2296 O O . THR B 1 52 ? 8.938 0.812 16.734 1 93.94 52 THR B O 1
ATOM 2299 N N . GLY B 1 53 ? 8.578 -0.845 15.188 1 93.94 53 GLY B N 1
ATOM 2300 C CA . GLY B 1 53 ? 8.633 0.1 14.086 1 93.94 53 GLY B CA 1
ATOM 2301 C C . GLY B 1 53 ? 8.727 -0.571 12.727 1 93.94 53 GLY B C 1
ATOM 2302 O O . GLY B 1 53 ? 8.43 -1.759 12.594 1 93.94 53 GLY B O 1
ATOM 2303 N N . PHE B 1 54 ? 8.961 0.25 11.766 1 90.94 54 PHE B N 1
ATOM 2304 C CA . PHE B 1 54 ? 9.125 -0.2 10.391 1 90.94 54 PHE B CA 1
ATOM 2305 C C . PHE B 1 54 ? 10.594 -0.502 10.094 1 90.94 54 PHE B C 1
ATOM 2307 O O . PHE B 1 54 ? 11.445 0.384 10.18 1 90.94 54 PHE B O 1
ATOM 2314 N N . GLY B 1 55 ? 10.867 -1.72 9.734 1 88.69 55 GLY B N 1
ATOM 2315 C CA . GLY B 1 55 ? 12.227 -2.061 9.344 1 88.69 55 GLY B CA 1
ATOM 2316 C C . GLY B 1 55 ? 12.68 -1.361 8.078 1 88.69 55 GLY B C 1
ATOM 2317 O O . GLY B 1 55 ? 11.945 -0.549 7.512 1 88.69 55 GLY B O 1
ATOM 2318 N N . ALA B 1 56 ? 13.938 -1.667 7.645 1 87.56 56 ALA B N 1
ATOM 2319 C CA . ALA B 1 56 ? 14.5 -1.023 6.461 1 87.56 56 ALA B CA 1
ATOM 2320 C C . ALA B 1 56 ? 13.625 -1.271 5.234 1 87.56 56 ALA B C 1
ATOM 2322 O O . ALA B 1 56 ? 13.25 -2.412 4.953 1 87.56 56 ALA B O 1
ATOM 2323 N N . HIS B 1 57 ? 13.219 -0.224 4.551 1 89.69 57 HIS B N 1
ATOM 2324 C CA . HIS B 1 57 ? 12.398 -0.331 3.352 1 89.69 57 HIS B CA 1
ATOM 2325 C C . HIS B 1 57 ? 12.734 0.768 2.352 1 89.69 57 HIS B C 1
ATOM 2327 O O . HIS B 1 57 ? 13.164 1.858 2.74 1 89.69 57 HIS B O 1
ATOM 2333 N N . PRO B 1 58 ? 12.555 0.514 1.065 1 90.12 58 PRO B N 1
ATOM 2334 C CA . PRO B 1 58 ? 12.961 1.464 0.028 1 90.12 58 PRO B CA 1
ATOM 2335 C C . PRO B 1 58 ? 11.836 2.418 -0.373 1 90.12 58 PRO B C 1
ATOM 2337 O O . PRO B 1 58 ? 10.664 2.064 -0.284 1 90.12 58 PRO B O 1
ATOM 2340 N N . HIS B 1 59 ? 12.18 3.574 -0.727 1 93.38 59 HIS B N 1
ATOM 2341 C CA . HIS B 1 59 ? 11.344 4.539 -1.437 1 93.38 59 HIS B CA 1
ATOM 2342 C C . HIS B 1 59 ? 12.062 5.074 -2.674 1 93.38 59 HIS B C 1
ATOM 2344 O O . HIS B 1 59 ? 13.289 5.207 -2.682 1 93.38 59 HIS B O 1
ATOM 2350 N N . ARG B 1 60 ? 11.383 5.277 -3.713 1 94.81 60 ARG B N 1
ATOM 2351 C CA . ARG B 1 60 ? 11.875 5.945 -4.914 1 94.81 60 ARG B CA 1
ATOM 2352 C C . ARG B 1 60 ? 10.875 6.98 -5.414 1 94.81 60 ARG B C 1
ATOM 2354 O O . ARG B 1 60 ? 9.664 6.77 -5.336 1 94.81 60 ARG B O 1
ATOM 2361 N N . GLU B 1 61 ? 11.383 8.062 -5.914 1 97.25 61 GLU B N 1
ATOM 2362 C CA . GLU B 1 61 ? 10.586 9.086 -6.59 1 97.25 61 GLU B CA 1
ATOM 2363 C C . GLU B 1 61 ? 9.414 9.539 -5.727 1 97.25 61 GLU B C 1
ATOM 2365 O O . GLU B 1 61 ? 8.281 9.602 -6.199 1 97.25 61 GLU B O 1
ATOM 2370 N N . MET B 1 62 ? 9.719 9.867 -4.48 1 97.56 62 MET B N 1
ATOM 2371 C CA . MET B 1 62 ? 8.711 10.266 -3.502 1 97.56 62 MET B CA 1
ATOM 2372 C C . MET B 1 62 ? 9.258 11.344 -2.566 1 97.56 62 MET B C 1
ATOM 2374 O O . MET B 1 62 ? 10.414 11.273 -2.141 1 97.56 62 MET B O 1
ATOM 2378 N N . GLU B 1 63 ? 8.5 12.336 -2.309 1 98.31 63 GLU B N 1
ATOM 2379 C CA . GLU B 1 63 ? 8.766 13.289 -1.236 1 98.31 63 GLU B CA 1
ATOM 2380 C C . GLU B 1 63 ? 8.016 12.914 0.038 1 98.31 63 GLU B C 1
ATOM 2382 O O . GLU B 1 63 ? 6.781 12.914 0.062 1 98.31 63 GLU B O 1
ATOM 2387 N N . ILE B 1 64 ? 8.773 12.68 1.098 1 97.44 64 ILE B N 1
ATOM 2388 C CA . ILE B 1 64 ? 8.172 12.141 2.316 1 97.44 64 ILE B CA 1
ATOM 2389 C C . ILE B 1 64 ? 8.305 13.164 3.443 1 97.44 64 ILE B C 1
ATOM 2391 O O . ILE B 1 64 ? 9.383 13.695 3.688 1 97.44 64 ILE B O 1
ATOM 2395 N N . VAL B 1 65 ? 7.199 13.445 4.09 1 98.38 65 VAL B N 1
ATOM 2396 C CA . VAL B 1 65 ? 7.184 14.367 5.219 1 98.38 65 VAL B CA 1
ATOM 2397 C C . VAL B 1 65 ? 6.656 13.648 6.461 1 98.38 65 VAL B C 1
ATOM 2399 O O . VAL B 1 65 ? 5.594 13.023 6.418 1 98.38 65 VAL B O 1
ATOM 2402 N N . SER B 1 66 ? 7.387 13.727 7.551 1 98 66 SER B N 1
ATOM 2403 C CA . SER B 1 66 ? 6.98 13.141 8.828 1 98 66 SER B CA 1
ATOM 2404 C C . SER B 1 66 ? 6.82 14.211 9.898 1 98 66 SER B C 1
ATOM 2406 O O . SER B 1 66 ? 7.703 15.055 10.078 1 98 66 SER B O 1
ATOM 2408 N N . ILE B 1 67 ? 5.727 14.148 10.562 1 98.38 67 ILE B N 1
ATOM 2409 C CA . ILE B 1 67 ? 5.441 15.07 11.664 1 98.38 67 ILE B CA 1
ATOM 2410 C C . ILE B 1 67 ? 5.027 14.273 12.898 1 98.38 67 ILE B C 1
ATOM 2412 O O . ILE B 1 67 ? 3.984 13.609 12.898 1 98.38 67 ILE B O 1
ATOM 2416 N N . VAL B 1 68 ? 5.809 14.383 13.969 1 98.62 68 VAL B N 1
ATOM 2417 C CA . VAL B 1 68 ? 5.477 13.688 15.211 1 98.62 68 VAL B CA 1
ATOM 2418 C C . VAL B 1 68 ? 4.523 14.547 16.047 1 98.62 68 VAL B C 1
ATOM 2420 O O . VAL B 1 68 ? 4.785 15.727 16.281 1 98.62 68 VAL B O 1
ATOM 2423 N N . LEU B 1 69 ? 3.447 13.961 16.438 1 98.69 69 LEU B N 1
ATOM 2424 C CA . LEU B 1 69 ? 2.463 14.664 17.25 1 98.69 69 LEU B CA 1
ATOM 2425 C C . LEU B 1 69 ? 2.676 14.383 18.734 1 98.69 69 LEU B C 1
ATOM 2427 O O . LEU B 1 69 ? 2.443 15.25 19.578 1 98.69 69 LEU B O 1
ATOM 2431 N N . LYS B 1 70 ? 3.051 13.211 19.062 1 98.44 70 LYS B N 1
ATOM 2432 C CA . LYS B 1 70 ? 3.361 12.742 20.406 1 98.44 70 LYS B CA 1
ATOM 2433 C C . LYS B 1 70 ? 4.438 11.664 20.375 1 98.44 70 LYS B C 1
ATOM 2435 O O . LYS B 1 70 ? 4.441 10.805 19.5 1 98.44 70 LYS B O 1
ATOM 2440 N N . GLY B 1 71 ? 5.344 11.703 21.406 1 98.44 71 GLY B N 1
ATOM 2441 C CA . GLY B 1 71 ? 6.402 10.711 21.469 1 98.44 71 GLY B CA 1
ATOM 2442 C C . GLY B 1 71 ? 7.59 11.039 20.578 1 98.44 71 GLY B C 1
ATOM 2443 O O . GLY B 1 71 ? 7.965 12.203 20.453 1 98.44 71 GLY B O 1
ATOM 2444 N N . GLN B 1 72 ? 8.289 9.922 20.219 1 98.25 72 GLN B N 1
ATOM 2445 C CA . GLN B 1 72 ? 9.5 10.094 19.422 1 98.25 72 GLN B CA 1
ATOM 2446 C C . GLN B 1 72 ? 9.602 9.039 18.328 1 98.25 72 GLN B C 1
ATOM 2448 O O . GLN B 1 72 ? 9.219 7.887 18.531 1 98.25 72 GLN B O 1
ATOM 2453 N N . LEU B 1 73 ? 10.125 9.461 17.203 1 97.94 73 LEU B N 1
ATOM 2454 C CA . LEU B 1 73 ? 10.328 8.578 16.062 1 97.94 73 LEU B CA 1
ATOM 2455 C C . LEU B 1 73 ? 11.781 8.625 15.602 1 97.94 73 LEU B C 1
ATOM 2457 O O . LEU B 1 73 ? 12.297 9.688 15.266 1 97.94 73 LEU B O 1
ATOM 2461 N N . LYS B 1 74 ? 12.43 7.527 15.625 1 97 74 LYS B N 1
ATOM 2462 C CA . LYS B 1 74 ? 13.82 7.441 15.188 1 97 74 LYS B CA 1
ATOM 2463 C C . LYS B 1 74 ? 13.914 6.961 13.742 1 97 74 LYS B C 1
ATOM 2465 O O . LYS B 1 74 ? 13.32 5.941 13.383 1 97 74 LYS B O 1
ATOM 2470 N N . HIS B 1 75 ? 14.539 7.715 12.938 1 94.19 75 HIS B N 1
ATOM 2471 C CA . HIS B 1 75 ? 14.852 7.332 11.562 1 94.19 75 HIS B CA 1
ATOM 2472 C C . HIS B 1 75 ? 16.297 6.891 11.43 1 94.19 75 HIS B C 1
ATOM 2474 O O . HIS B 1 75 ? 17.203 7.5 12.016 1 94.19 75 HIS B O 1
ATOM 2480 N N . GLN B 1 76 ? 16.469 5.84 10.758 1 89.25 76 GLN B N 1
ATOM 2481 C CA . GLN B 1 76 ? 17.812 5.367 10.461 1 89.25 76 GLN B CA 1
ATOM 2482 C C . GLN B 1 76 ? 17.953 5.008 8.984 1 89.25 76 GLN B C 1
ATOM 2484 O O . GLN B 1 76 ? 17.094 4.328 8.422 1 89.25 76 GLN B O 1
ATOM 2489 N N . ASP B 1 77 ? 19.031 5.578 8.375 1 79.88 77 ASP B N 1
ATOM 2490 C CA . ASP B 1 77 ? 19.219 5.242 6.965 1 79.88 77 ASP B CA 1
ATOM 2491 C C . ASP B 1 77 ? 20.328 4.207 6.793 1 79.88 77 ASP B C 1
ATOM 2493 O O . ASP B 1 77 ? 20.938 3.77 7.77 1 79.88 77 ASP B O 1
ATOM 2497 N N . SER B 1 78 ? 20.5 3.764 5.543 1 72.31 78 SER B N 1
ATOM 2498 C CA . SER B 1 78 ? 21.422 2.678 5.227 1 72.31 78 SER B CA 1
ATOM 2499 C C . SER B 1 78 ? 22.875 3.086 5.484 1 72.31 78 SER B C 1
ATOM 2501 O O . SER B 1 78 ? 23.75 2.232 5.586 1 72.31 78 SER B O 1
ATOM 2503 N N . THR B 1 79 ? 23.094 4.352 5.594 1 68.44 79 THR B N 1
ATOM 2504 C CA . THR B 1 79 ? 24.453 4.801 5.852 1 68.44 79 THR B CA 1
ATOM 2505 C C . THR B 1 79 ? 24.719 4.891 7.352 1 68.44 79 THR B C 1
ATOM 2507 O O . THR B 1 79 ? 25.828 5.199 7.773 1 68.44 79 THR B O 1
ATOM 2510 N N . GLY B 1 80 ? 23.781 4.641 8.086 1 70.25 80 GLY B N 1
ATOM 2511 C CA . GLY B 1 80 ? 23.953 4.617 9.531 1 70.25 80 GLY B CA 1
ATOM 2512 C C . GLY B 1 80 ? 23.562 5.918 10.203 1 70.25 80 GLY B C 1
ATOM 2513 O O . GLY B 1 80 ? 23.594 6.027 11.43 1 70.25 80 GLY B O 1
ATOM 2514 N N . ASN B 1 81 ? 23.234 6.914 9.453 1 79.38 81 ASN B N 1
ATOM 2515 C CA . ASN B 1 81 ? 22.781 8.164 10.047 1 79.38 81 ASN B CA 1
ATOM 2516 C C . ASN B 1 81 ? 21.438 7.988 10.758 1 79.38 81 ASN B C 1
ATOM 2518 O O . ASN B 1 81 ? 20.516 7.363 10.219 1 79.38 81 ASN B O 1
ATOM 2522 N N . THR B 1 82 ? 21.406 8.398 12.047 1 88.88 82 THR B N 1
ATOM 2523 C CA . THR B 1 82 ? 20.203 8.273 12.867 1 88.88 82 THR B CA 1
ATOM 2524 C C . THR B 1 82 ? 19.734 9.641 13.336 1 88.88 82 THR B C 1
ATOM 2526 O O . THR B 1 82 ? 20.531 10.492 13.727 1 88.88 82 THR B O 1
ATOM 2529 N N . GLU B 1 83 ? 18.516 9.859 13.211 1 92.88 83 GLU B N 1
ATOM 2530 C CA . GLU B 1 83 ? 17.891 11.078 13.711 1 92.88 83 GLU B CA 1
ATOM 2531 C C . GLU B 1 83 ? 16.594 10.773 14.445 1 92.88 83 GLU B C 1
ATOM 2533 O O . GLU B 1 83 ? 15.844 9.883 14.039 1 92.88 83 GLU B O 1
ATOM 2538 N N . VAL B 1 84 ? 16.422 11.477 15.531 1 97 84 VAL B N 1
ATOM 2539 C CA . VAL B 1 84 ? 15.195 11.312 16.297 1 97 84 VAL B CA 1
ATOM 2540 C C . VAL B 1 84 ? 14.297 12.531 16.078 1 97 84 VAL B C 1
ATOM 2542 O O . VAL B 1 84 ? 14.727 13.672 16.25 1 97 84 VAL B O 1
ATOM 2545 N N . LEU B 1 85 ? 13.148 12.297 15.719 1 97.44 85 LEU B N 1
ATOM 2546 C CA . LEU B 1 85 ? 12.141 13.328 15.5 1 97.44 85 LEU B CA 1
ATOM 2547 C C . LEU B 1 85 ? 11.195 13.43 16.688 1 97.44 85 LEU B C 1
ATOM 2549 O O . LEU B 1 85 ? 10.703 12.414 17.188 1 97.44 85 LEU B O 1
ATOM 2553 N N . VAL B 1 86 ? 10.961 14.641 17.156 1 98.06 86 VAL B N 1
ATOM 2554 C CA . VAL B 1 86 ? 10.078 14.883 18.281 1 98.06 86 VAL B CA 1
ATOM 2555 C C . VAL B 1 86 ? 9.031 15.93 17.906 1 98.06 86 VAL B C 1
ATOM 2557 O O . VAL B 1 86 ? 9.156 16.594 16.891 1 98.06 86 VAL B O 1
ATOM 2560 N N . PRO B 1 87 ? 7.922 16.031 18.734 1 98.12 87 PRO B N 1
ATOM 2561 C CA . PRO B 1 87 ? 6.953 17.078 18.438 1 98.12 87 PRO B CA 1
ATOM 2562 C C . PRO B 1 87 ? 7.602 18.453 18.312 1 98.12 87 PRO B C 1
ATOM 2564 O O . PRO B 1 87 ? 8.477 18.812 19.109 1 98.12 87 PRO B O 1
ATOM 2567 N N . GLY B 1 88 ? 7.207 19.188 17.297 1 98 88 GLY B N 1
ATOM 2568 C CA . GLY B 1 88 ? 7.789 20.5 17.062 1 98 88 GLY B CA 1
ATOM 2569 C C . GLY B 1 88 ? 8.852 20.484 15.984 1 98 88 GLY B C 1
ATOM 2570 O O . GLY B 1 88 ? 9.359 21.547 15.594 1 98 88 GLY B O 1
ATOM 2571 N N . GLU B 1 89 ? 9.133 19.312 15.508 1 97.75 89 GLU B N 1
ATOM 2572 C CA . GLU B 1 89 ? 10.094 19.156 14.414 1 97.75 89 GLU B CA 1
ATOM 2573 C C . GLU B 1 89 ? 9.43 18.578 13.172 1 97.75 89 GLU B C 1
ATOM 2575 O O . GLU B 1 89 ? 8.375 17.953 13.266 1 97.75 89 GLU B O 1
ATOM 2580 N N . ILE B 1 90 ? 10.055 18.875 12.023 1 96.81 90 ILE B N 1
ATOM 2581 C CA . ILE B 1 90 ? 9.633 18.266 10.766 1 96.81 90 ILE B CA 1
ATOM 2582 C C . ILE B 1 90 ? 10.812 17.531 10.125 1 96.81 90 ILE B C 1
ATOM 2584 O O . ILE B 1 90 ? 11.961 17.953 10.273 1 96.81 90 ILE B O 1
ATOM 2588 N N . GLN B 1 91 ? 10.539 16.438 9.508 1 96.94 91 GLN B N 1
ATOM 2589 C CA . GLN B 1 91 ? 11.508 15.781 8.648 1 96.94 91 GLN B CA 1
ATOM 2590 C C . GLN B 1 91 ? 10.969 15.633 7.223 1 96.94 91 GLN B C 1
ATOM 2592 O O . GLN B 1 91 ? 9.828 15.219 7.027 1 96.94 91 GLN B O 1
ATOM 2597 N N . ARG B 1 92 ? 11.695 16.047 6.246 1 97.25 92 ARG B N 1
ATOM 2598 C CA . ARG B 1 92 ? 11.438 15.82 4.828 1 97.25 92 ARG B CA 1
ATOM 2599 C C . ARG B 1 92 ? 12.531 14.969 4.195 1 97.25 92 ARG B C 1
ATOM 2601 O O . ARG B 1 92 ? 13.719 15.242 4.367 1 97.25 92 ARG B O 1
ATOM 2608 N N . MET B 1 93 ? 12.18 13.938 3.557 1 95.31 93 MET B N 1
ATOM 2609 C CA . MET B 1 93 ? 13.102 13.109 2.783 1 95.31 93 MET B CA 1
ATOM 2610 C C . MET B 1 93 ? 12.719 13.102 1.308 1 95.31 93 MET B C 1
ATOM 2612 O O . MET B 1 93 ? 11.555 12.883 0.965 1 95.31 93 MET B O 1
ATOM 2616 N N . SER B 1 94 ? 13.641 13.477 0.5 1 96 94 SER B N 1
ATOM 2617 C CA . SER B 1 94 ? 13.508 13.211 -0.927 1 96 94 SER B CA 1
ATOM 2618 C C . SER B 1 94 ? 14.117 11.859 -1.296 1 96 94 SER B C 1
ATOM 2620 O O . SER B 1 94 ? 15.328 11.68 -1.199 1 96 94 SER B O 1
ATOM 2622 N N . ALA B 1 95 ? 13.305 11.031 -1.725 1 94.69 95 ALA B N 1
ATOM 2623 C CA . ALA B 1 95 ? 13.812 9.695 -2.006 1 94.69 95 ALA B CA 1
ATOM 2624 C C . ALA B 1 95 ? 14.617 9.672 -3.305 1 94.69 95 ALA B C 1
ATOM 2626 O O . ALA B 1 95 ? 15.594 8.93 -3.426 1 94.69 95 ALA B O 1
ATOM 2627 N N . GLY B 1 96 ? 14.109 10.492 -4.34 1 95.69 96 GLY B N 1
ATOM 2628 C CA . GLY B 1 96 ? 14.82 10.594 -5.605 1 95.69 96 GLY B CA 1
ATOM 2629 C C . GLY B 1 96 ? 15.07 9.242 -6.258 1 95.69 96 GLY B C 1
ATOM 2630 O O . GLY B 1 96 ? 14.148 8.445 -6.41 1 95.69 96 GLY B O 1
ATOM 2631 N N . THR B 1 97 ? 16.328 8.977 -6.562 1 95.06 97 THR B N 1
ATOM 2632 C CA . THR B 1 97 ? 16.703 7.77 -7.293 1 95.06 97 THR B CA 1
ATOM 2633 C C . THR B 1 97 ? 16.594 6.539 -6.402 1 95.06 97 THR B C 1
ATOM 2635 O O . THR B 1 97 ? 16.656 5.406 -6.887 1 95.06 97 THR B O 1
ATOM 2638 N N . GLY B 1 98 ? 16.469 6.797 -5.082 1 92.94 98 GLY B N 1
ATOM 2639 C CA . GLY B 1 98 ? 16.281 5.664 -4.191 1 92.94 98 GLY B CA 1
ATOM 2640 C C . GLY B 1 98 ? 16.875 5.883 -2.814 1 92.94 98 GLY B C 1
ATOM 2641 O O . GLY B 1 98 ? 17.984 6.406 -2.686 1 92.94 98 GLY B O 1
ATOM 2642 N N . ILE B 1 99 ? 16.188 5.492 -1.785 1 90.12 99 ILE B N 1
ATOM 2643 C CA . ILE B 1 99 ? 16.672 5.535 -0.411 1 90.12 99 ILE B CA 1
ATOM 2644 C C . ILE B 1 99 ? 16.109 4.352 0.372 1 90.12 99 ILE B C 1
ATOM 2646 O O . ILE B 1 99 ? 14.977 3.926 0.136 1 90.12 99 ILE B O 1
ATOM 2650 N N . VAL B 1 100 ? 16.906 3.803 1.189 1 90.38 100 VAL B N 1
ATOM 2651 C CA . VAL B 1 100 ? 16.469 2.787 2.139 1 90.38 100 VAL B CA 1
ATOM 2652 C C . VAL B 1 100 ? 16.594 3.318 3.564 1 90.38 100 VAL B C 1
ATOM 2654 O O . VAL B 1 100 ? 17.641 3.846 3.941 1 90.38 100 VAL B O 1
ATOM 2657 N N . HIS B 1 101 ? 15.508 3.283 4.27 1 91.69 101 HIS B N 1
ATOM 2658 C CA . HIS B 1 101 ? 15.562 3.77 5.641 1 91.69 101 HIS B CA 1
ATOM 2659 C C . HIS B 1 101 ? 14.617 2.979 6.539 1 91.69 101 HIS B C 1
ATOM 2661 O O . HIS B 1 101 ? 13.836 2.154 6.055 1 91.69 101 HIS B O 1
ATOM 2667 N N . SER B 1 102 ? 14.82 3.09 7.828 1 91.38 102 SER B N 1
ATOM 2668 C CA . SER B 1 102 ? 13.945 2.486 8.828 1 91.38 102 SER B CA 1
ATOM 2669 C C . SER B 1 102 ? 13.375 3.539 9.773 1 91.38 102 SER B C 1
ATOM 2671 O O . SER B 1 102 ? 13.914 4.645 9.875 1 91.38 102 SER B O 1
ATOM 2673 N N . GLU B 1 103 ? 12.211 3.26 10.328 1 94.19 103 GLU B N 1
ATOM 2674 C CA . GLU B 1 103 ? 11.555 4.125 11.297 1 94.19 103 GLU B CA 1
ATOM 2675 C C . GLU B 1 103 ? 11.094 3.33 12.516 1 94.19 103 GLU B C 1
ATOM 2677 O O . GLU B 1 103 ? 10.305 2.387 12.391 1 94.19 103 GLU B O 1
ATOM 2682 N N . PHE B 1 104 ? 11.516 3.791 13.719 1 94.06 104 PHE B N 1
ATOM 2683 C CA . PHE B 1 104 ? 11.203 3.023 14.914 1 94.06 104 PHE B CA 1
ATOM 2684 C C . PHE B 1 104 ? 10.891 3.951 16.078 1 94.06 104 PHE B C 1
ATOM 2686 O O . PHE B 1 104 ? 11.391 5.074 16.141 1 94.06 104 PHE B O 1
ATOM 2693 N N . ASN B 1 105 ? 9.992 3.463 16.938 1 97.81 105 ASN B N 1
ATOM 2694 C CA . ASN B 1 105 ? 9.789 4.098 18.234 1 97.81 105 ASN B CA 1
ATOM 2695 C C . ASN B 1 105 ? 10.883 3.699 19.219 1 97.81 105 ASN B C 1
ATOM 2697 O O . ASN B 1 105 ? 10.875 2.584 19.75 1 97.81 105 ASN B O 1
ATOM 2701 N N . PRO B 1 106 ? 11.789 4.609 19.531 1 96.5 106 PRO B N 1
ATOM 2702 C CA . PRO B 1 106 ? 12.914 4.227 20.375 1 96.5 106 PRO B CA 1
ATOM 2703 C C . PRO B 1 106 ? 12.555 4.203 21.859 1 96.5 106 PRO B C 1
ATOM 2705 O O . PRO B 1 106 ? 13.375 3.803 22.688 1 96.5 106 PRO B O 1
ATOM 2708 N N . SER B 1 107 ? 11.398 4.664 22.203 1 97.19 107 SER B N 1
ATOM 2709 C CA . SER B 1 107 ? 10.977 4.676 23.594 1 97.19 107 SER B CA 1
ATOM 2710 C C . SER B 1 107 ? 10.695 3.266 24.109 1 97.19 107 SER B C 1
ATOM 2712 O O . SER B 1 107 ? 10.211 2.416 23.359 1 97.19 107 SER B O 1
ATOM 2714 N N . ASP B 1 108 ? 10.914 3.055 25.344 1 95.69 108 ASP B N 1
ATOM 2715 C CA . ASP B 1 108 ? 10.602 1.768 25.969 1 95.69 108 ASP B CA 1
ATOM 2716 C C . ASP B 1 108 ? 9.242 1.8 26.656 1 95.69 108 ASP B C 1
ATOM 2718 O O . ASP B 1 108 ? 8.742 0.767 27.109 1 95.69 108 ASP B O 1
ATOM 2722 N N . THR B 1 109 ? 8.641 2.928 26.703 1 96.5 109 THR B N 1
ATOM 2723 C CA . THR B 1 109 ? 7.453 3.016 27.547 1 96.5 109 THR B CA 1
ATOM 2724 C C . THR B 1 109 ? 6.312 3.707 26.812 1 96.5 109 THR B C 1
ATOM 2726 O O . THR B 1 109 ? 5.141 3.389 27.016 1 96.5 109 THR B O 1
ATOM 2729 N N . GLU B 1 110 ? 6.664 4.645 25.922 1 97.81 110 GLU B N 1
ATOM 2730 C CA . GLU B 1 110 ? 5.629 5.48 25.328 1 97.81 110 GLU B CA 1
ATOM 2731 C C . GLU B 1 110 ? 5.41 5.129 23.859 1 97.81 110 GLU B C 1
ATOM 2733 O O . GLU B 1 110 ? 6.367 4.852 23.125 1 97.81 110 GLU B O 1
ATOM 2738 N N . ASP B 1 111 ? 4.18 5.211 23.438 1 98.5 111 ASP B N 1
ATOM 2739 C CA . ASP B 1 111 ? 3.887 5.117 22 1 98.5 111 ASP B CA 1
ATOM 2740 C C . ASP B 1 111 ? 4.258 6.406 21.281 1 98.5 111 ASP B C 1
ATOM 2742 O O . ASP B 1 111 ? 4.383 7.461 21.906 1 98.5 111 ASP B O 1
ATOM 2746 N N . VAL B 1 112 ? 4.457 6.309 20.016 1 98.75 112 VAL B N 1
ATOM 2747 C CA . VAL B 1 112 ? 4.617 7.504 19.203 1 98.75 112 VAL B CA 1
ATOM 2748 C C . VAL B 1 112 ? 3.434 7.641 18.25 1 98.75 112 VAL B C 1
ATOM 2750 O O . VAL B 1 112 ? 2.961 6.645 17.688 1 98.75 112 VAL B O 1
ATOM 2753 N N . ASN B 1 113 ? 2.83 8.797 18.172 1 98.81 113 ASN B N 1
ATOM 2754 C CA . ASN B 1 113 ? 1.852 9.188 17.156 1 98.81 113 ASN B CA 1
ATOM 2755 C C . ASN B 1 113 ? 2.445 10.172 16.156 1 98.81 113 ASN B C 1
ATOM 2757 O O . ASN B 1 113 ? 2.955 11.227 16.531 1 98.81 113 ASN B O 1
ATOM 2761 N N . PHE B 1 114 ? 2.426 9.789 14.883 1 98.69 114 PHE B N 1
ATOM 2762 C CA . PHE B 1 114 ? 2.98 10.688 13.883 1 98.69 114 PHE B CA 1
ATOM 2763 C C . PHE B 1 114 ? 2.17 10.625 12.594 1 98.69 114 PHE B C 1
ATOM 2765 O O . PHE B 1 114 ? 1.441 9.664 12.359 1 98.69 114 PHE B O 1
ATOM 2772 N N . LEU B 1 115 ? 2.217 11.703 11.812 1 98.81 115 LEU B N 1
ATOM 2773 C CA . LEU B 1 115 ? 1.646 11.789 10.477 1 98.81 115 LEU B CA 1
ATOM 2774 C C . LEU B 1 115 ? 2.711 11.531 9.414 1 98.81 115 LEU B C 1
ATOM 2776 O O . LEU B 1 115 ? 3.789 12.133 9.453 1 98.81 115 LEU B O 1
ATOM 2780 N N . GLN B 1 116 ? 2.477 10.609 8.57 1 98.44 116 GLN B N 1
ATOM 2781 C CA . GLN B 1 116 ? 3.342 10.297 7.441 1 98.44 116 GLN B CA 1
ATOM 2782 C C . GLN B 1 116 ? 2.701 10.719 6.121 1 98.44 116 GLN B C 1
ATOM 2784 O O . GLN B 1 116 ? 1.649 10.195 5.742 1 98.44 116 GLN B O 1
ATOM 2789 N N . LEU B 1 117 ? 3.311 11.617 5.41 1 98.81 117 LEU B N 1
ATOM 2790 C CA . LEU B 1 117 ? 2.795 12.117 4.141 1 98.81 117 LEU B CA 1
ATOM 2791 C C . LEU B 1 117 ? 3.766 11.812 3.004 1 98.81 117 LEU B C 1
ATOM 2793 O O . LEU B 1 117 ? 4.977 11.992 3.15 1 98.81 117 LEU B O 1
ATOM 2797 N N . TRP B 1 118 ? 3.291 11.305 1.899 1 98.75 118 TRP B N 1
ATOM 2798 C CA . TRP B 1 118 ? 4.062 11.133 0.673 1 98.75 118 TRP B CA 1
ATOM 2799 C C . TRP B 1 118 ? 3.508 12 -0.449 1 98.75 118 TRP B C 1
ATOM 2801 O O . TRP B 1 118 ? 2.299 12.008 -0.697 1 98.75 118 TRP B O 1
ATOM 2811 N N . PHE B 1 119 ? 4.312 12.695 -1.093 1 98.75 119 PHE B N 1
ATOM 2812 C CA . PHE B 1 119 ? 3.945 13.492 -2.26 1 98.75 119 PHE B CA 1
ATOM 2813 C C . PHE B 1 119 ? 4.715 13.031 -3.492 1 98.75 119 PHE B C 1
ATOM 2815 O O . PHE B 1 119 ? 5.902 12.719 -3.408 1 98.75 119 PHE B O 1
ATOM 2822 N N . LEU B 1 120 ? 4.066 12.984 -4.625 1 98.25 120 LEU B N 1
ATOM 2823 C CA . LEU B 1 120 ? 4.754 12.766 -5.895 1 98.25 120 LEU B CA 1
ATOM 2824 C C . LEU B 1 120 ? 5.578 13.992 -6.281 1 98.25 120 LEU B C 1
ATOM 2826 O O . LEU B 1 120 ? 5.062 15.109 -6.312 1 98.25 120 LEU B O 1
ATOM 2830 N N . PRO B 1 121 ? 6.852 13.844 -6.578 1 98.31 121 PRO B N 1
ATOM 2831 C CA . PRO B 1 121 ? 7.652 14.984 -7.023 1 98.31 121 PRO B CA 1
ATOM 2832 C C . PRO B 1 121 ? 7.297 15.438 -8.438 1 98.31 121 PRO B C 1
ATOM 2834 O O . PRO B 1 121 ? 6.691 14.68 -9.203 1 98.31 121 PRO B O 1
ATOM 2837 N N . ASN B 1 122 ? 7.594 16.625 -8.773 1 97.69 122 ASN B N 1
ATOM 2838 C CA . ASN B 1 122 ? 7.348 17.109 -10.133 1 97.69 122 ASN B CA 1
ATOM 2839 C C . ASN B 1 122 ? 8.586 16.969 -11.016 1 97.69 122 ASN B C 1
ATOM 2841 O O . ASN B 1 122 ? 8.594 17.406 -12.156 1 97.69 122 ASN B O 1
ATOM 2845 N N . GLU B 1 123 ? 9.664 16.438 -10.406 1 95.81 123 GLU B N 1
ATOM 2846 C CA . GLU B 1 123 ? 10.914 16.109 -11.086 1 95.81 123 GLU B CA 1
ATOM 2847 C C . GLU B 1 123 ? 11.375 14.695 -10.742 1 95.81 123 GLU B C 1
ATOM 2849 O O . GLU B 1 123 ? 11.297 14.273 -9.586 1 95.81 123 GLU B O 1
ATOM 2854 N N . LYS B 1 124 ? 11.867 13.969 -11.75 1 95 124 LYS B N 1
ATOM 2855 C CA . LYS B 1 124 ? 12.352 12.609 -11.508 1 95 124 LYS B CA 1
ATOM 2856 C C . LYS B 1 124 ? 13.867 12.578 -11.359 1 95 124 LYS B C 1
ATOM 2858 O O . LYS B 1 124 ? 14.555 13.516 -11.773 1 95 124 LYS B O 1
ATOM 2863 N N . GLY B 1 125 ? 14.312 11.609 -10.688 1 96.56 125 GLY B N 1
ATOM 2864 C CA . GLY B 1 125 ? 15.734 11.32 -10.656 1 96.56 125 GLY B CA 1
ATOM 2865 C C . GLY B 1 125 ? 16.516 12.242 -9.734 1 96.56 125 GLY B C 1
ATOM 2866 O O . GLY B 1 125 ? 17.688 12.516 -9.961 1 96.56 125 GLY B O 1
ATOM 2867 N N . LEU B 1 126 ? 15.898 12.789 -8.773 1 96.75 126 LEU B N 1
ATOM 2868 C CA . LEU B 1 126 ? 16.562 13.656 -7.809 1 96.75 126 LEU B CA 1
ATOM 2869 C C . LEU B 1 126 ? 17.578 12.875 -6.988 1 96.75 126 LEU B C 1
ATOM 2871 O O . LEU B 1 126 ? 17.438 11.664 -6.789 1 96.75 126 LEU B O 1
ATOM 2875 N N . THR B 1 127 ? 18.672 13.57 -6.551 1 96.56 127 THR B N 1
ATOM 2876 C CA . THR B 1 127 ? 19.547 12.977 -5.555 1 96.56 127 THR B CA 1
ATOM 2877 C C . THR B 1 127 ? 18.844 12.859 -4.207 1 96.56 127 THR B C 1
ATOM 2879 O O . THR B 1 127 ? 18.266 13.836 -3.721 1 96.56 127 THR B O 1
ATOM 2882 N N . PRO B 1 128 ? 18.828 11.695 -3.668 1 95 128 PRO B N 1
ATOM 2883 C CA . PRO B 1 128 ? 18.219 11.578 -2.346 1 95 128 PRO B CA 1
ATOM 2884 C C . PRO B 1 128 ? 18.75 12.609 -1.353 1 95 128 PRO B C 1
ATOM 2886 O O . PRO B 1 128 ? 19.938 12.938 -1.377 1 95 128 PRO B O 1
ATOM 2889 N N . SER B 1 129 ? 17.906 13.125 -0.512 1 93.5 129 SER B N 1
ATOM 2890 C CA . SER B 1 129 ? 18.297 14.125 0.478 1 93.5 129 SER B CA 1
ATOM 2891 C C . SER B 1 129 ? 17.328 14.148 1.652 1 93.5 129 SER B C 1
ATOM 2893 O O . SER B 1 129 ? 16.219 13.602 1.563 1 93.5 129 SER B O 1
ATOM 2895 N N . TYR B 1 130 ? 17.688 14.68 2.777 1 92 130 TYR B N 1
ATOM 2896 C CA . TYR B 1 130 ? 16.828 14.812 3.947 1 92 130 TYR B CA 1
ATOM 2897 C C . TYR B 1 130 ? 17.047 16.172 4.621 1 92 130 TYR B C 1
ATOM 2899 O O . TYR B 1 130 ? 18.109 16.766 4.504 1 92 130 TYR B O 1
ATOM 2907 N N . GLU B 1 131 ? 16.109 16.609 5.184 1 94.25 131 GLU B N 1
ATOM 2908 C CA . GLU B 1 131 ? 16.109 17.812 6.012 1 94.25 131 GLU B CA 1
ATOM 2909 C C . GLU B 1 131 ? 15.266 17.625 7.27 1 94.25 131 GLU B C 1
ATOM 2911 O O . GLU B 1 131 ? 14.164 17.062 7.203 1 94.25 131 GLU B O 1
ATOM 2916 N N . GLN B 1 132 ? 15.836 18 8.398 1 95.81 132 GLN B N 1
ATOM 2917 C CA . GLN B 1 132 ? 15.117 17.984 9.672 1 95.81 132 GLN B CA 1
ATOM 2918 C C . GLN B 1 132 ? 15.445 19.219 10.516 1 95.81 132 GLN B C 1
ATOM 2920 O O . GLN B 1 132 ? 16.609 19.625 10.602 1 95.81 132 GLN B O 1
ATOM 2925 N N . PHE B 1 133 ? 14.5 19.828 11.07 1 96.25 133 PHE B N 1
ATOM 2926 C CA . PHE B 1 133 ? 14.734 20.953 11.961 1 96.25 133 PHE B CA 1
ATOM 2927 C C . PHE B 1 133 ? 13.508 21.219 12.828 1 96.25 133 PHE B C 1
ATOM 2929 O O . PHE B 1 133 ? 12.414 20.734 12.523 1 96.25 133 PHE B O 1
ATOM 2936 N N . ALA B 1 134 ? 13.719 21.953 13.852 1 97.19 134 ALA B N 1
ATOM 2937 C CA . ALA B 1 134 ? 12.633 22.469 14.68 1 97.19 134 ALA B CA 1
ATOM 2938 C C . ALA B 1 134 ? 12.039 23.75 14.078 1 97.19 134 ALA B C 1
ATOM 2940 O O . ALA B 1 134 ? 12.781 24.641 13.664 1 97.19 134 ALA B O 1
ATOM 2941 N N . TYR B 1 135 ? 10.773 23.781 13.953 1 95.62 135 TYR B N 1
ATOM 2942 C CA . TYR B 1 135 ? 10.156 25.016 13.477 1 95.62 135 TYR B CA 1
ATOM 2943 C C . TYR B 1 135 ? 9.75 25.906 14.648 1 95.62 135 TYR B C 1
ATOM 2945 O O . TYR B 1 135 ? 9.695 25.453 15.789 1 95.62 135 TYR B O 1
ATOM 2953 N N . ASP B 1 136 ? 9.477 27.156 14.398 1 94.56 136 ASP B N 1
ATOM 2954 C CA . ASP B 1 136 ? 9.172 28.141 15.414 1 94.56 136 ASP B CA 1
ATOM 2955 C C . ASP B 1 136 ? 7.762 27.953 15.961 1 94.56 136 ASP B C 1
ATOM 2957 O O . ASP B 1 136 ? 6.781 28.312 15.305 1 94.56 136 ASP B O 1
ATOM 2961 N N . GLN B 1 137 ? 7.617 27.547 17.234 1 95.06 137 GLN B N 1
ATOM 2962 C CA . GLN B 1 137 ? 6.332 27.234 17.859 1 95.06 137 GLN B CA 1
ATOM 2963 C C . GLN B 1 137 ? 5.492 28.484 18.047 1 95.06 137 GLN B C 1
ATOM 2965 O O . GLN B 1 137 ? 4.266 28.453 17.938 1 95.06 137 GLN B O 1
ATOM 2970 N N . GLU B 1 138 ? 6.176 29.531 18.312 1 95.88 138 GLU B N 1
ATOM 2971 C CA . GLU B 1 138 ? 5.465 30.797 18.516 1 95.88 138 GLU B CA 1
ATOM 2972 C C . GLU B 1 138 ? 4.875 31.312 17.203 1 95.88 138 GLU B C 1
ATOM 2974 O O . GLU B 1 138 ? 3.814 31.938 17.203 1 95.88 138 GLU B O 1
ATOM 2979 N N . ALA B 1 139 ? 5.551 30.984 16.156 1 96.81 139 ALA B N 1
ATOM 2980 C CA . ALA B 1 139 ? 5.129 31.484 14.852 1 96.81 139 ALA B CA 1
ATOM 2981 C C . ALA B 1 139 ? 3.883 30.75 14.367 1 96.81 139 ALA B C 1
ATOM 2983 O O . ALA B 1 139 ? 3.238 31.172 13.406 1 96.81 139 ALA B O 1
ATOM 2984 N N . LEU B 1 140 ? 3.523 29.672 15.055 1 97.44 140 LEU B N 1
ATOM 2985 C CA . LEU B 1 140 ? 2.318 28.922 14.711 1 97.44 140 LEU B CA 1
ATOM 2986 C C . LEU B 1 140 ? 1.068 29.672 15.18 1 97.44 140 LEU B C 1
ATOM 2988 O O . LEU B 1 140 ? -0.029 29.422 14.672 1 97.44 140 LEU B O 1
ATOM 2992 N N . LYS B 1 141 ? 1.213 30.484 16.188 1 98 141 LYS B N 1
ATOM 2993 C CA . LYS B 1 141 ? 0.061 31.047 16.891 1 98 141 LYS B CA 1
ATOM 2994 C C . LYS B 1 141 ? -0.708 32.031 15.992 1 98 141 LYS B C 1
ATOM 2996 O O . LYS B 1 141 ? -0.167 33.031 15.562 1 98 141 LYS B O 1
ATOM 3001 N N . ASN B 1 142 ? -1.938 31.672 15.695 1 98.5 142 ASN B N 1
ATOM 3002 C CA . ASN B 1 142 ? -2.928 32.469 14.992 1 98.5 142 ASN B CA 1
ATOM 3003 C C . ASN B 1 142 ? -2.441 32.875 13.602 1 98.5 142 ASN B C 1
ATOM 3005 O O . ASN B 1 142 ? -2.775 33.938 13.102 1 98.5 142 ASN B O 1
ATOM 3009 N N . ARG B 1 143 ? -1.552 32.062 12.992 1 97.25 143 ARG B N 1
ATOM 3010 C CA . ARG B 1 143 ? -1.038 32.25 11.641 1 97.25 143 ARG B CA 1
ATOM 3011 C C . ARG B 1 143 ? -0.801 30.891 10.953 1 97.25 143 ARG B C 1
ATOM 3013 O O . ARG B 1 143 ? -0.719 29.859 11.617 1 97.25 143 ARG B O 1
ATOM 3020 N N . LEU B 1 144 ? -0.826 30.953 9.656 1 97.94 144 LEU B N 1
ATOM 3021 C CA . LEU B 1 144 ? -0.351 29.812 8.891 1 97.94 144 LEU B CA 1
ATOM 3022 C C . LEU B 1 144 ? 1.163 29.859 8.711 1 97.94 144 LEU B C 1
ATOM 3024 O O . LEU B 1 144 ? 1.678 30.719 7.98 1 97.94 144 LEU B O 1
ATOM 3028 N N . LEU B 1 145 ? 1.88 28.969 9.406 1 97.81 145 LEU B N 1
ATOM 3029 C CA . LEU B 1 145 ? 3.332 28.906 9.273 1 97.81 145 LEU B CA 1
ATOM 3030 C C . LEU B 1 145 ? 3.74 27.906 8.203 1 97.81 145 LEU B C 1
ATOM 3032 O O . LEU B 1 145 ? 3.494 26.703 8.352 1 97.81 145 LEU B O 1
ATOM 3036 N N . PRO B 1 146 ? 4.336 28.359 7.074 1 97.56 146 PRO B N 1
ATOM 3037 C CA . PRO B 1 146 ? 4.863 27.359 6.133 1 97.56 146 PRO B CA 1
ATOM 3038 C C . PRO B 1 146 ? 6.012 26.547 6.719 1 97.56 146 PRO B C 1
ATOM 3040 O O . PRO B 1 146 ? 6.969 27.109 7.25 1 97.56 146 PRO B O 1
ATOM 3043 N N . ILE B 1 147 ? 5.891 25.25 6.602 1 97.19 147 ILE B N 1
ATOM 3044 C CA . ILE B 1 147 ? 6.938 24.406 7.176 1 97.19 147 ILE B CA 1
ATOM 3045 C C . ILE B 1 147 ? 7.617 23.594 6.07 1 97.19 147 ILE B C 1
ATOM 3047 O O . ILE B 1 147 ? 8.773 23.203 6.207 1 97.19 147 ILE B O 1
ATOM 3051 N N . VAL B 1 148 ? 6.918 23.25 5.035 1 97.94 148 VAL B N 1
ATOM 3052 C CA . VAL B 1 148 ? 7.426 22.594 3.836 1 97.94 148 VAL B CA 1
ATOM 3053 C C . VAL B 1 148 ? 6.945 23.344 2.596 1 97.94 148 VAL B C 1
ATOM 3055 O O . VAL B 1 148 ? 5.762 23.672 2.475 1 97.94 148 VAL B O 1
ATOM 3058 N N . SER B 1 149 ? 7.848 23.656 1.687 1 98.12 149 SER B N 1
ATOM 3059 C CA . SER B 1 149 ? 7.461 24.391 0.487 1 98.12 149 SER B CA 1
ATOM 3060 C C . SER B 1 149 ? 8.516 24.25 -0.609 1 98.12 149 SER B C 1
ATOM 3062 O O . SER B 1 149 ? 9.672 23.938 -0.329 1 98.12 149 SER B O 1
ATOM 3064 N N . ASN B 1 150 ? 8.078 24.438 -1.843 1 97.56 150 ASN B N 1
ATOM 3065 C CA . ASN B 1 150 ? 9.055 24.531 -2.92 1 97.56 150 ASN B CA 1
ATOM 3066 C C . ASN B 1 150 ? 9.594 25.938 -3.08 1 97.56 150 ASN B C 1
ATOM 3068 O O . ASN B 1 150 ? 10.484 26.188 -3.896 1 97.56 150 ASN B O 1
ATOM 3072 N N . LYS B 1 151 ? 9.023 26.859 -2.369 1 93.75 151 LYS B N 1
ATOM 3073 C CA . LYS B 1 151 ? 9.445 28.25 -2.424 1 93.75 151 LYS B CA 1
ATOM 3074 C C . LYS B 1 151 ? 10.367 28.594 -1.256 1 93.75 151 LYS B C 1
ATOM 3076 O O . LYS B 1 151 ? 10.234 28.031 -0.169 1 93.75 151 LYS B O 1
ATOM 3081 N N . GLN B 1 152 ? 11.203 29.422 -1.559 1 85.75 152 GLN B N 1
ATOM 3082 C CA . GLN B 1 152 ? 12.039 29.922 -0.482 1 85.75 152 GLN B CA 1
ATOM 3083 C C . GLN B 1 152 ? 11.273 30.906 0.406 1 85.75 152 GLN B C 1
ATOM 3085 O O . GLN B 1 152 ? 10.469 31.703 -0.086 1 85.75 152 GLN B O 1
ATOM 3090 N N . GLU B 1 153 ? 11.406 30.625 1.692 1 78.88 153 GLU B N 1
ATOM 3091 C CA . GLU B 1 153 ? 10.812 31.531 2.672 1 78.88 153 GLU B CA 1
ATOM 3092 C C . GLU B 1 153 ? 11.891 32.281 3.445 1 78.88 153 GLU B C 1
ATOM 3094 O O . GLU B 1 153 ? 12.914 31.719 3.818 1 78.88 153 GLU B O 1
ATOM 3099 N N . ASP B 1 154 ? 11.688 33.531 3.596 1 74.88 154 ASP B N 1
ATOM 3100 C CA . ASP B 1 154 ? 12.727 34.344 4.18 1 74.88 154 ASP B CA 1
ATOM 3101 C C . ASP B 1 154 ? 12.586 34.438 5.695 1 74.88 154 ASP B C 1
ATOM 3103 O O . ASP B 1 154 ? 13.578 34.531 6.418 1 74.88 154 ASP B O 1
ATOM 3107 N N . GLU B 1 155 ? 11.555 34.344 6.203 1 85.19 155 GLU B N 1
ATOM 3108 C CA . GLU B 1 155 ? 11.328 34.656 7.617 1 85.19 155 GLU B CA 1
ATOM 3109 C C . GLU B 1 155 ? 11.539 33.406 8.477 1 85.19 155 GLU B C 1
ATOM 3111 O O . GLU B 1 155 ? 12.031 33.5 9.602 1 85.19 155 GLU B O 1
ATOM 3116 N N . HIS B 1 156 ? 11.133 32.312 8.023 1 90.44 156 HIS B N 1
ATOM 3117 C CA . HIS B 1 156 ? 11.234 31.062 8.773 1 90.44 156 HIS B CA 1
ATOM 3118 C C . HIS B 1 156 ? 11.859 29.953 7.93 1 90.44 156 HIS B C 1
ATOM 3120 O O . HIS B 1 156 ? 11.758 29.969 6.699 1 90.44 156 HIS B O 1
ATOM 3126 N N . ARG B 1 157 ? 12.516 29.109 8.672 1 93.56 157 ARG B N 1
ATOM 3127 C CA . ARG B 1 157 ? 13.062 27.938 7.973 1 93.56 157 ARG B CA 1
ATOM 3128 C C . ARG B 1 157 ? 11.953 27.031 7.469 1 93.56 157 ARG B C 1
ATOM 3130 O O . ARG B 1 157 ? 10.984 26.766 8.188 1 93.56 157 ARG B O 1
ATOM 3137 N N . VAL B 1 158 ? 12.086 26.688 6.25 1 95.69 158 VAL B N 1
ATOM 3138 C CA . VAL B 1 158 ? 11.109 25.812 5.598 1 95.69 158 VAL B CA 1
ATOM 3139 C C . VAL B 1 158 ? 11.836 24.656 4.91 1 95.69 158 VAL B C 1
ATOM 3141 O O . VAL B 1 158 ? 12.883 24.859 4.293 1 95.69 158 VAL B O 1
ATOM 3144 N N . ALA B 1 159 ? 11.391 23.469 5.098 1 96.94 159 ALA B N 1
ATOM 3145 C CA . ALA B 1 159 ? 11.961 22.328 4.375 1 96.94 159 ALA B CA 1
ATOM 3146 C C . ALA B 1 159 ? 11.609 22.391 2.889 1 96.94 159 ALA B C 1
ATOM 3148 O O . ALA B 1 159 ? 10.453 22.609 2.527 1 96.94 159 ALA B O 1
ATOM 3149 N N . HIS B 1 160 ? 12.555 22.172 2.088 1 97.38 160 HIS B N 1
ATOM 3150 C CA . HIS B 1 160 ? 12.32 22.25 0.651 1 97.38 160 HIS B CA 1
ATOM 3151 C C . HIS B 1 160 ? 11.727 20.953 0.115 1 97.38 160 HIS B C 1
ATOM 3153 O O . HIS B 1 160 ? 12.188 19.859 0.465 1 97.38 160 HIS B O 1
ATOM 3159 N N . ILE B 1 161 ? 10.773 21.078 -0.77 1 98.06 161 ILE B N 1
ATOM 3160 C CA . ILE B 1 161 ? 10.141 19.922 -1.41 1 98.06 161 ILE B CA 1
ATOM 3161 C C . ILE B 1 161 ? 10.062 20.156 -2.918 1 98.06 161 ILE B C 1
ATOM 3163 O O . ILE B 1 161 ? 9.828 21.281 -3.371 1 98.06 161 ILE B O 1
ATOM 3167 N N . HIS B 1 162 ? 10.25 19.078 -3.695 1 98.38 162 HIS B N 1
ATOM 3168 C CA . HIS B 1 162 ? 10.25 19.203 -5.148 1 98.38 162 HIS B CA 1
ATOM 3169 C C . HIS B 1 162 ? 8.859 18.984 -5.727 1 98.38 162 HIS B C 1
ATOM 3171 O O . HIS B 1 162 ? 8.656 18.078 -6.543 1 98.38 162 HIS B O 1
ATOM 3177 N N . GLN B 1 163 ? 7.957 19.734 -5.426 1 98.5 163 GLN B N 1
ATOM 3178 C CA . GLN B 1 163 ? 6.57 19.828 -5.871 1 98.5 163 GLN B CA 1
ATOM 3179 C C . GLN B 1 163 ? 5.984 21.203 -5.574 1 98.5 163 GLN B C 1
ATOM 3181 O O . GLN B 1 163 ? 6.332 21.828 -4.574 1 98.5 163 GLN B O 1
ATOM 3186 N N . ASP B 1 164 ? 5.141 21.688 -6.43 1 98.38 164 ASP B N 1
ATOM 3187 C CA . ASP B 1 164 ? 4.535 23 -6.258 1 98.38 164 ASP B CA 1
ATOM 3188 C C . ASP B 1 164 ? 3.477 22.984 -5.16 1 98.38 164 ASP B C 1
ATOM 3190 O O . ASP B 1 164 ? 2.281 23.078 -5.441 1 98.38 164 ASP B O 1
ATOM 3194 N N . LEU B 1 165 ? 3.965 22.938 -3.871 1 98.44 165 LEU B N 1
ATOM 3195 C CA . LEU B 1 165 ? 3.031 22.938 -2.75 1 98.44 165 LEU B CA 1
ATOM 3196 C C . LEU B 1 165 ? 3.627 23.672 -1.547 1 98.44 165 LEU B C 1
ATOM 3198 O O . LEU B 1 165 ? 4.836 23.906 -1.495 1 98.44 165 LEU B O 1
ATOM 3202 N N . THR B 1 166 ? 2.812 24.094 -0.678 1 98.25 166 THR B N 1
ATOM 3203 C CA . THR B 1 166 ? 3.201 24.594 0.64 1 98.25 166 THR B CA 1
ATOM 3204 C C . THR B 1 166 ? 2.361 23.922 1.731 1 98.25 166 THR B C 1
ATOM 3206 O O . THR B 1 166 ? 1.134 23.875 1.635 1 98.25 166 THR B O 1
ATOM 3209 N N . LEU B 1 167 ? 3.014 23.344 2.68 1 98.62 167 LEU B N 1
ATOM 3210 C CA . LEU B 1 167 ? 2.379 22.781 3.865 1 98.62 167 LEU B CA 1
ATOM 3211 C C . LEU B 1 167 ? 2.486 23.734 5.047 1 98.62 167 LEU B C 1
ATOM 3213 O O . LEU B 1 167 ? 3.59 24.125 5.434 1 98.62 167 LEU B O 1
ATOM 3217 N N . TYR B 1 168 ? 1.343 24.062 5.555 1 98.56 168 TYR B N 1
ATOM 3218 C CA . TYR B 1 168 ? 1.273 24.953 6.699 1 98.56 168 TYR B CA 1
ATOM 3219 C C . TYR B 1 168 ? 0.829 24.219 7.953 1 98.56 168 TYR B C 1
ATOM 3221 O O . TYR B 1 168 ? -0.007 23.312 7.883 1 98.56 168 TYR B O 1
ATOM 3229 N N . LEU B 1 169 ? 1.37 24.641 9.109 1 98.62 169 LEU B N 1
ATOM 3230 C CA . LEU B 1 169 ? 0.8 24.312 10.406 1 98.62 169 LEU B CA 1
ATOM 3231 C C . LEU B 1 169 ? 0.304 25.562 11.125 1 98.62 169 LEU B C 1
ATOM 3233 O O . LEU B 1 169 ? 0.802 26.672 10.867 1 98.62 169 LEU B O 1
ATOM 3237 N N . SER B 1 170 ? -0.701 25.359 11.922 1 98.75 170 SER B N 1
ATOM 3238 C CA . SER B 1 170 ? -1.254 26.5 12.656 1 98.75 170 SER B CA 1
ATOM 3239 C C . SER B 1 170 ? -1.828 26.062 14 1 98.75 170 SER B C 1
ATOM 3241 O O . SER B 1 170 ? -2.381 24.969 14.117 1 98.75 170 SER B O 1
ATOM 3243 N N . LYS B 1 171 ? -1.648 26.922 14.977 1 98.75 171 LYS B N 1
ATOM 3244 C CA . LYS B 1 171 ? -2.406 26.891 16.219 1 98.75 171 LYS B CA 1
ATOM 3245 C C . LYS B 1 171 ? -3.287 28.125 16.359 1 98.75 171 LYS B C 1
ATOM 3247 O O . LYS B 1 171 ? -2.791 29.219 16.641 1 98.75 171 LYS B O 1
ATOM 3252 N N . LEU B 1 172 ? -4.516 27.938 16.141 1 98.81 172 LEU B N 1
ATOM 3253 C CA . LEU B 1 172 ? -5.473 29.031 16.125 1 98.81 172 LEU B CA 1
A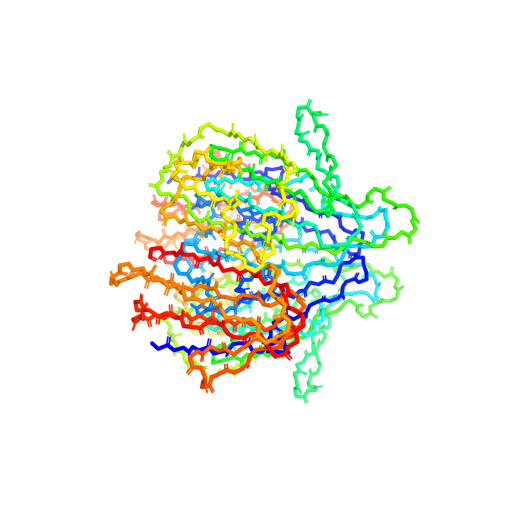TOM 3254 C C . LEU B 1 172 ? -6.266 29.078 17.438 1 98.81 172 LEU B C 1
ATOM 3256 O O . LEU B 1 172 ? -6.898 28.094 17.812 1 98.81 172 LEU B O 1
ATOM 3260 N N . ASP B 1 173 ? -6.211 30.219 18.156 1 98.75 173 ASP B N 1
ATOM 3261 C CA . ASP B 1 173 ? -6.941 30.375 19.406 1 98.75 173 ASP B CA 1
ATOM 3262 C C . ASP B 1 173 ? -8.445 30.359 19.172 1 98.75 173 ASP B C 1
ATOM 3264 O O . ASP B 1 173 ? -8.922 30.766 18.109 1 98.75 173 ASP B O 1
ATOM 3268 N N . ALA B 1 174 ? -9.125 29.922 20.219 1 98.56 174 ALA B N 1
ATOM 3269 C CA . ALA B 1 174 ? -10.586 29.969 20.156 1 98.56 174 ALA B CA 1
ATOM 3270 C C . ALA B 1 174 ? -11.078 31.344 19.734 1 98.56 174 ALA B C 1
ATOM 3272 O O . ALA B 1 174 ? -10.625 32.344 20.281 1 98.56 174 ALA B O 1
ATOM 3273 N N . GLY B 1 175 ? -11.961 31.328 18.75 1 97.88 175 GLY B N 1
ATOM 3274 C CA . GLY B 1 175 ? -12.523 32.594 18.266 1 97.88 175 GLY B CA 1
ATOM 3275 C C . GLY B 1 175 ? -11.703 33.219 17.156 1 97.88 175 GLY B C 1
ATOM 3276 O O . GLY B 1 175 ? -12.172 34.125 16.484 1 97.88 175 GLY B O 1
ATOM 3277 N N . GLY B 1 176 ? -10.438 32.719 16.969 1 98.44 176 GLY B N 1
ATOM 3278 C CA . GLY B 1 176 ? -9.578 33.25 15.938 1 98.44 176 GLY B CA 1
ATOM 3279 C C . GLY B 1 176 ? -10.031 32.906 14.539 1 98.44 176 GLY B C 1
ATOM 3280 O O . GLY B 1 176 ? -10.758 31.922 14.344 1 98.44 176 GLY B O 1
ATOM 3281 N N . THR B 1 177 ? -9.641 33.75 13.602 1 98.44 177 THR B N 1
ATOM 3282 C CA . THR B 1 177 ? -9.969 33.562 12.195 1 98.44 177 THR B CA 1
ATOM 3283 C C . THR B 1 177 ? -8.75 33.812 11.312 1 98.44 177 THR B C 1
ATOM 3285 O O . THR B 1 177 ? -7.969 34.719 11.562 1 98.44 177 THR B O 1
ATOM 3288 N N . ILE B 1 178 ? -8.539 32.938 10.352 1 98.56 178 ILE B N 1
ATOM 3289 C CA . ILE B 1 178 ? -7.523 33.125 9.32 1 98.56 178 ILE B CA 1
ATOM 3290 C C . ILE B 1 178 ? -8.172 33.062 7.941 1 98.56 178 ILE B C 1
ATOM 3292 O O . ILE B 1 178 ? -9.047 32.219 7.703 1 98.56 178 ILE B O 1
ATOM 3296 N N . SER B 1 179 ? -7.852 34 7.105 1 98.38 179 SER B N 1
ATOM 3297 C CA . SER B 1 179 ? -8.25 33.938 5.703 1 98.38 179 SER B CA 1
ATOM 3298 C C . SER B 1 179 ? -7.113 33.438 4.824 1 98.38 179 SER B C 1
ATOM 3300 O O . SER B 1 179 ? -5.988 33.938 4.902 1 98.38 179 SER B O 1
ATOM 3302 N N . PHE B 1 180 ? -7.352 32.406 4.023 1 98.56 180 PHE B N 1
ATOM 3303 C CA . PHE B 1 180 ? -6.379 31.844 3.102 1 98.56 180 PHE B CA 1
ATOM 3304 C C . PHE B 1 180 ? -6.812 32.031 1.655 1 98.56 180 PHE B C 1
ATOM 3306 O O . PHE B 1 180 ? -7.977 31.828 1.312 1 98.56 180 PHE B O 1
ATOM 3313 N N . THR B 1 181 ? -5.91 32.531 0.79 1 98 181 THR B N 1
ATOM 3314 C CA . THR B 1 181 ? -6.195 32.719 -0.627 1 98 181 THR B CA 1
ATOM 3315 C C . THR B 1 181 ? -5.172 32 -1.489 1 98 181 THR B C 1
ATOM 3317 O O . THR B 1 181 ? -4.039 31.766 -1.06 1 98 181 THR B O 1
ATOM 3320 N N . GLN B 1 182 ? -5.516 31.531 -2.576 1 96.5 182 GLN B N 1
ATOM 3321 C CA . GLN B 1 182 ? -4.652 30.875 -3.553 1 96.5 182 GLN B CA 1
ATOM 3322 C C . GLN B 1 182 ? -5.133 31.141 -4.977 1 96.5 182 GLN B C 1
ATOM 3324 O O . GLN B 1 182 ? -6.273 31.562 -5.188 1 96.5 182 GLN B O 1
ATOM 3329 N N . PRO B 1 183 ? -4.281 30.938 -5.992 1 96.56 183 PRO B N 1
ATOM 3330 C CA . PRO B 1 183 ? -4.715 31.047 -7.387 1 96.56 183 PRO B CA 1
ATOM 3331 C C . PRO B 1 183 ? -5.773 30.016 -7.762 1 96.56 183 PRO B C 1
ATOM 3333 O O . PRO B 1 183 ? -5.848 28.953 -7.148 1 96.56 183 PRO B O 1
ATOM 3336 N N . GLU B 1 184 ? -6.559 30.328 -8.812 1 96.56 184 GLU B N 1
ATOM 3337 C CA . GLU B 1 184 ? -7.559 29.406 -9.32 1 96.56 184 GLU B CA 1
ATOM 3338 C C . GLU B 1 184 ? -6.91 28.109 -9.828 1 96.56 184 GLU B C 1
ATOM 3340 O O . GLU B 1 184 ? -5.809 28.141 -10.383 1 96.56 184 GLU B O 1
ATOM 3345 N N . GLY B 1 185 ? -7.617 27.016 -9.727 1 97.31 185 GLY B N 1
ATOM 3346 C CA . GLY B 1 185 ? -7.141 25.75 -10.258 1 97.31 185 GLY B CA 1
ATOM 3347 C C . GLY B 1 185 ? -6.387 24.922 -9.242 1 97.31 185 GLY B C 1
ATOM 3348 O O . GLY B 1 185 ? -6.16 23.734 -9.453 1 97.31 185 GLY B O 1
ATOM 3349 N N . ARG B 1 186 ? -6.02 25.531 -8.109 1 98.19 186 ARG B N 1
ATOM 3350 C CA . ARG B 1 186 ? -5.277 24.797 -7.086 1 98.19 186 ARG B CA 1
ATOM 3351 C C . ARG B 1 186 ? -6.23 24.125 -6.105 1 98.19 186 ARG B C 1
ATOM 3353 O O . ARG B 1 186 ? -7.445 24.312 -6.18 1 98.19 186 ARG B O 1
ATOM 3360 N N . ARG B 1 187 ? -5.605 23.234 -5.258 1 98.5 187 ARG B N 1
ATOM 3361 C CA . ARG B 1 187 ? -6.355 22.469 -4.27 1 98.5 187 ARG B CA 1
ATOM 3362 C C . ARG B 1 187 ? -5.887 22.797 -2.854 1 98.5 187 ARG B C 1
ATOM 3364 O O . ARG B 1 187 ? -4.758 23.234 -2.656 1 98.5 187 ARG B O 1
ATOM 3371 N N . ILE B 1 188 ? -6.836 22.578 -1.884 1 98.81 188 ILE B N 1
ATOM 3372 C CA . ILE B 1 188 ? -6.492 22.75 -0.476 1 98.81 188 ILE B CA 1
ATOM 3373 C C . ILE B 1 188 ? -6.844 21.469 0.297 1 98.81 188 ILE B C 1
ATOM 3375 O O . ILE B 1 188 ? -7.934 20.922 0.135 1 98.81 188 ILE B O 1
ATOM 3379 N N . TYR B 1 189 ? -5.949 20.969 1.019 1 98.88 189 TYR B N 1
ATOM 3380 C CA . TYR B 1 189 ? -6.188 19.906 1.975 1 98.88 189 TYR B CA 1
ATOM 3381 C C . TYR B 1 189 ? -6.09 20.406 3.406 1 98.88 189 TYR B C 1
ATOM 3383 O O . TYR B 1 189 ? -5.086 21.016 3.789 1 98.88 189 TYR B O 1
ATOM 3391 N N . VAL B 1 190 ? -7.117 20.234 4.203 1 98.94 190 VAL B N 1
ATOM 3392 C CA . VAL B 1 190 ? -7.113 20.625 5.605 1 98.94 190 VAL B CA 1
ATOM 3393 C C . VAL B 1 190 ? -7.242 19.391 6.496 1 98.94 190 VAL B C 1
ATOM 3395 O O . VAL B 1 190 ? -8.055 18.516 6.227 1 98.94 190 VAL B O 1
ATOM 3398 N N . PHE B 1 191 ? -6.426 19.312 7.508 1 98.94 191 PHE B N 1
ATOM 3399 C CA . PHE B 1 191 ? -6.465 18.219 8.477 1 98.94 191 PHE B CA 1
ATOM 3400 C C . PHE B 1 191 ? -6.414 18.766 9.898 1 98.94 191 PHE B C 1
ATOM 3402 O O . PHE B 1 191 ? -5.512 19.516 10.25 1 98.94 191 PHE B O 1
ATOM 3409 N N . ILE B 1 192 ? -7.352 18.312 10.703 1 98.94 192 ILE B N 1
ATOM 3410 C CA . ILE B 1 192 ? -7.418 18.781 12.078 1 98.94 192 ILE B CA 1
ATOM 3411 C C . ILE B 1 192 ? -6.625 17.844 12.984 1 98.94 192 ILE B C 1
ATOM 3413 O O . ILE B 1 192 ? -6.984 16.688 13.148 1 98.94 192 ILE B O 1
ATOM 3417 N N . ILE B 1 193 ? -5.598 18.391 13.523 1 98.88 193 ILE B N 1
ATOM 3418 C CA . ILE B 1 193 ? -4.824 17.609 14.477 1 98.88 193 ILE B CA 1
ATOM 3419 C C . ILE B 1 193 ? -5.562 17.547 15.812 1 98.88 193 ILE B C 1
ATOM 3421 O O . ILE B 1 193 ? -5.832 16.453 16.328 1 98.88 193 ILE B O 1
ATOM 3425 N N . GLU B 1 194 ? -5.934 18.688 16.328 1 98.69 194 GLU B N 1
ATOM 3426 C CA . GLU B 1 194 ? -6.746 18.844 17.531 1 98.69 194 GLU B CA 1
ATOM 3427 C C . GLU B 1 194 ? -7.668 20.047 17.422 1 98.69 194 GLU B C 1
ATOM 3429 O O . GLU B 1 194 ? -7.324 21.047 16.781 1 98.69 194 GLU B O 1
ATOM 3434 N N . GLY B 1 195 ? -8.805 19.953 18.062 1 98.69 195 GLY B N 1
ATOM 3435 C CA . GLY B 1 195 ? -9.703 21.094 18.125 1 98.69 195 GLY B CA 1
ATOM 3436 C C . GLY B 1 195 ? -10.836 21.031 17.125 1 98.69 195 GLY B C 1
ATOM 3437 O O . GLY B 1 195 ? -11.305 19.953 16.781 1 98.69 195 GLY B O 1
ATOM 3438 N N . GLU B 1 196 ? -11.375 22.234 16.828 1 98.75 196 GLU B N 1
ATOM 3439 C CA . GLU B 1 196 ? -12.547 22.375 15.969 1 98.75 196 GLU B CA 1
ATOM 3440 C C . GLU B 1 196 ? -12.43 23.609 15.078 1 98.75 196 GLU B C 1
ATOM 3442 O O . GLU B 1 196 ? -12.203 24.719 15.57 1 98.75 196 GLU B O 1
ATOM 3447 N N . LEU B 1 197 ? -12.602 23.375 13.789 1 98.75 197 LEU B N 1
ATOM 3448 C CA . LEU B 1 197 ? -12.367 24.422 12.812 1 98.75 197 LEU B CA 1
ATOM 3449 C C . LEU B 1 197 ? -13.539 24.531 11.836 1 98.75 197 LEU B C 1
ATOM 3451 O O . LEU B 1 197 ? -14 23.516 11.297 1 98.75 197 LEU B O 1
ATOM 3455 N N . ALA B 1 198 ? -14.078 25.719 11.633 1 98.69 198 ALA B N 1
ATOM 3456 C CA . ALA B 1 198 ? -15.117 25.953 10.641 1 98.69 198 ALA B CA 1
ATOM 3457 C C . ALA B 1 198 ? -14.523 26.516 9.352 1 98.69 198 ALA B C 1
ATOM 3459 O O . ALA B 1 198 ? -13.633 27.359 9.383 1 98.69 198 ALA B O 1
ATOM 3460 N N . LEU B 1 199 ? -14.96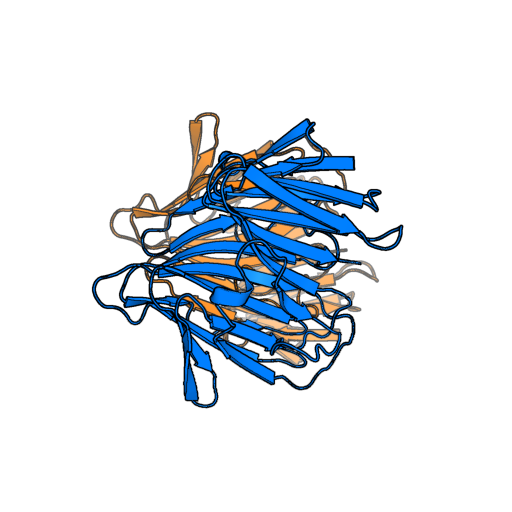9 25.953 8.234 1 98.69 199 LEU B N 1
ATOM 3461 C CA . LEU B 1 199 ? -14.562 26.453 6.926 1 98.69 199 LEU B CA 1
ATOM 3462 C C . LEU B 1 199 ? -15.68 27.266 6.285 1 98.69 199 LEU B C 1
ATOM 3464 O O . LEU B 1 199 ? -16.781 26.75 6.051 1 98.69 199 LEU B O 1
ATOM 3468 N N . ASN B 1 200 ? -15.422 28.5 5.992 1 97.38 200 ASN B N 1
ATOM 3469 C CA . ASN B 1 200 ? -16.359 29.422 5.355 1 97.38 200 ASN B CA 1
ATOM 3470 C C . ASN B 1 200 ? -17.688 29.5 6.105 1 97.38 200 ASN B C 1
ATOM 3472 O O . ASN B 1 200 ? -18.734 29.641 5.492 1 97.38 200 ASN B O 1
ATOM 3476 N N . GLY B 1 201 ? -17.641 29.203 7.312 1 93.75 201 GLY B N 1
ATOM 3477 C CA . GLY B 1 201 ? -18.828 29.25 8.133 1 93.75 201 GLY B CA 1
ATOM 3478 C C . GLY B 1 201 ? -19.844 28.188 7.777 1 93.75 201 GLY B C 1
ATOM 3479 O O . GLY B 1 201 ? -20.969 28.172 8.297 1 93.75 201 GLY B O 1
ATOM 3480 N N . GLU B 1 202 ? -19.609 27.234 6.98 1 92.56 202 GLU B N 1
ATOM 3481 C CA . GLU B 1 202 ? -20.562 26.266 6.449 1 92.56 202 GLU B CA 1
ATOM 3482 C C . GLU B 1 202 ? -20.219 24.844 6.91 1 92.56 202 GLU B C 1
ATOM 3484 O O . GLU B 1 202 ? -21.109 24.062 7.246 1 92.56 202 GLU B O 1
ATOM 3489 N N . LYS B 1 203 ? -18.969 24.5 6.891 1 96.44 203 LYS B N 1
ATOM 3490 C CA . LYS B 1 203 ? -18.516 23.156 7.234 1 96.44 203 LYS B CA 1
ATOM 3491 C C . LYS B 1 203 ? -17.656 23.172 8.5 1 96.44 203 LYS B C 1
ATOM 3493 O O . LYS B 1 203 ? -16.812 24.062 8.672 1 96.44 203 LYS B O 1
ATOM 3498 N N . THR B 1 204 ? -17.922 22.266 9.375 1 98.31 204 THR B N 1
ATOM 3499 C CA . THR B 1 204 ? -17.141 22.188 10.609 1 98.31 204 THR B CA 1
ATOM 3500 C C . THR B 1 204 ? -16.359 20.875 10.672 1 98.31 204 THR B C 1
ATOM 3502 O O . THR B 1 204 ? -16.922 19.812 10.406 1 98.31 204 THR B O 1
ATOM 3505 N N . LEU B 1 205 ? -15.102 21 10.969 1 98.75 205 LEU B N 1
ATOM 3506 C CA . LEU B 1 205 ? -14.219 19.844 11.172 1 98.75 205 LEU B CA 1
ATOM 3507 C C . LEU B 1 205 ? -13.82 19.719 12.633 1 98.75 205 LEU B C 1
ATOM 3509 O O . LEU B 1 205 ? -13.609 20.719 13.312 1 98.75 205 LEU B O 1
ATOM 3513 N N . VAL B 1 206 ? -13.719 18.5 13.102 1 98.62 206 VAL B N 1
ATOM 3514 C CA . VAL B 1 206 ? -13.219 18.219 14.438 1 98.62 206 VAL B CA 1
ATOM 3515 C C . VAL B 1 206 ? -11.961 17.359 14.344 1 98.62 206 VAL B C 1
ATOM 3517 O O . VAL B 1 206 ? -11.422 17.141 13.258 1 98.62 206 VAL B O 1
ATOM 3520 N N . LYS B 1 207 ? -11.469 16.922 15.5 1 98.81 207 LYS B N 1
ATOM 3521 C CA . LYS B 1 207 ? -10.188 16.234 15.617 1 98.81 207 LYS B CA 1
ATOM 3522 C C . LYS B 1 207 ? -10.062 15.125 14.57 1 98.81 207 LYS B C 1
ATOM 3524 O O . LYS B 1 207 ? -10.906 14.234 14.492 1 98.81 207 LYS B O 1
ATOM 3529 N N . ARG B 1 208 ? -9.07 15.18 13.758 1 98.88 208 ARG B N 1
ATOM 3530 C CA . ARG B 1 208 ? -8.594 14.203 12.789 1 98.88 208 ARG B CA 1
ATOM 3531 C C . ARG B 1 208 ? -9.508 14.148 11.57 1 98.88 208 ARG B C 1
ATOM 3533 O O . ARG B 1 208 ? -9.359 13.266 10.719 1 98.88 208 ARG B O 1
ATOM 3540 N N . ASP B 1 209 ? -10.508 15.055 11.469 1 98.88 209 ASP B N 1
ATOM 3541 C CA . ASP B 1 209 ? -11.227 15.234 10.211 1 98.88 209 ASP B CA 1
ATOM 3542 C C . ASP B 1 209 ? -10.328 15.852 9.141 1 98.88 209 ASP B C 1
ATOM 3544 O O . ASP B 1 209 ? -9.352 16.531 9.469 1 98.88 209 ASP B O 1
ATOM 3548 N N . ALA B 1 210 ? -10.68 15.586 7.875 1 98.88 210 ALA B N 1
ATOM 3549 C CA . ALA B 1 210 ? -10 16.234 6.762 1 98.88 210 ALA B CA 1
ATOM 3550 C C . ALA B 1 210 ? -11 16.875 5.801 1 98.88 210 ALA B C 1
ATOM 3552 O O . ALA B 1 210 ? -12.172 16.5 5.781 1 98.88 210 ALA B O 1
ATOM 3553 N N . ALA B 1 211 ? -10.547 17.844 5.113 1 98.88 211 ALA B N 1
ATOM 3554 C CA . ALA B 1 211 ? -11.305 18.422 4.008 1 98.88 211 ALA B CA 1
ATOM 3555 C C . ALA B 1 211 ? -10.469 18.469 2.732 1 98.88 211 ALA B C 1
ATOM 3557 O O . ALA B 1 211 ? -9.289 18.828 2.766 1 98.88 211 ALA B O 1
ATOM 3558 N N . ARG B 1 212 ? -11.016 18.031 1.706 1 98.75 212 ARG B N 1
ATOM 3559 C CA . ARG B 1 212 ? -10.484 18.188 0.356 1 98.75 212 ARG B CA 1
ATOM 3560 C C . ARG B 1 212 ? -11.25 19.266 -0.403 1 98.75 212 ARG B C 1
ATOM 3562 O O . ARG B 1 212 ? -12.469 19.156 -0.588 1 98.75 212 ARG B O 1
ATOM 3569 N N . ILE B 1 213 ? -10.547 20.281 -0.791 1 98.69 213 ILE B N 1
ATOM 3570 C CA . ILE B 1 213 ? -11.211 21.484 -1.299 1 98.69 213 ILE B CA 1
ATOM 3571 C C . ILE B 1 213 ? -10.703 21.797 -2.705 1 98.69 213 ILE B C 1
ATOM 3573 O O . ILE B 1 213 ? -9.492 21.844 -2.939 1 98.69 213 ILE B O 1
ATOM 3577 N N . THR B 1 214 ? -11.594 21.922 -3.641 1 98.44 214 THR B N 1
ATOM 3578 C CA . THR B 1 214 ? -11.281 22.281 -5.02 1 98.44 214 THR B CA 1
ATOM 3579 C C . THR B 1 214 ? -12.117 23.484 -5.469 1 98.44 214 THR B C 1
ATOM 3581 O O . THR B 1 214 ? -13.07 23.875 -4.789 1 98.44 214 THR B O 1
ATOM 3584 N N . ASN B 1 215 ? -11.672 24.094 -6.527 1 97.56 215 ASN B N 1
ATOM 3585 C CA . ASN B 1 215 ? -12.414 25.203 -7.125 1 97.56 215 ASN B CA 1
ATOM 3586 C C . ASN B 1 215 ? -12.758 26.266 -6.09 1 97.56 215 ASN B C 1
ATOM 3588 O O . ASN B 1 215 ? -13.906 26.734 -6.023 1 97.56 215 ASN B O 1
ATOM 3592 N N . THR B 1 216 ? -11.906 26.547 -5.219 1 97.12 216 THR B N 1
ATOM 3593 C CA . THR B 1 216 ? -12.047 27.531 -4.156 1 97.12 216 THR B CA 1
ATOM 3594 C C . THR B 1 216 ? -10.766 28.359 -4.02 1 97.12 216 THR B C 1
ATOM 3596 O O . THR B 1 216 ? -9.703 27.828 -3.709 1 97.12 216 THR B O 1
ATOM 3599 N N . SER B 1 217 ? -10.867 29.625 -4.23 1 96.69 217 SER B N 1
ATOM 3600 C CA . SER B 1 217 ? -9.664 30.469 -4.23 1 96.69 217 SER B CA 1
ATOM 3601 C C . SER B 1 217 ? -9.516 31.219 -2.912 1 96.69 217 SER B C 1
ATOM 3603 O O . SER B 1 217 ? -8.469 31.797 -2.639 1 96.69 217 SER B O 1
ATOM 3605 N N . SER B 1 218 ? -10.594 31.266 -2.172 1 97.5 218 SER B N 1
ATOM 3606 C CA . SER B 1 218 ? -10.555 31.906 -0.862 1 97.5 218 SER B CA 1
ATOM 3607 C C . SER B 1 218 ? -11.227 31.031 0.198 1 97.5 218 SER B C 1
ATOM 3609 O O . SER B 1 218 ? -12.32 30.5 -0.026 1 97.5 218 SER B O 1
ATOM 3611 N N . LEU B 1 219 ? -10.578 30.859 1.355 1 98.31 219 LEU B N 1
ATOM 3612 C CA . LEU B 1 219 ? -11.062 30.016 2.436 1 98.31 219 LEU B CA 1
ATOM 3613 C C . LEU B 1 219 ? -10.953 30.719 3.781 1 98.31 219 LEU B C 1
ATOM 3615 O O . LEU B 1 219 ? -9.867 31.172 4.156 1 98.31 219 LEU B O 1
ATOM 3619 N N . GLU B 1 220 ? -12.023 30.891 4.406 1 98.62 220 GLU B N 1
ATOM 3620 C CA . GLU B 1 220 ? -12 31.391 5.777 1 98.62 220 GLU B CA 1
ATOM 3621 C C . GLU B 1 220 ? -11.961 30.25 6.785 1 98.62 220 GLU B C 1
ATOM 3623 O O . GLU B 1 220 ? -12.789 29.328 6.723 1 98.62 220 GLU B O 1
ATOM 3628 N N . LEU B 1 221 ? -11.055 30.297 7.703 1 98.75 221 LEU B N 1
ATOM 3629 C CA . LEU B 1 221 ? -10.891 29.312 8.766 1 98.75 221 LEU B CA 1
ATOM 3630 C C . LEU B 1 221 ? -11.18 29.938 10.125 1 98.75 221 LEU B C 1
ATOM 3632 O O . LEU B 1 221 ? -10.492 30.859 10.555 1 98.75 221 LEU B O 1
ATOM 3636 N N . LYS B 1 222 ? -12.133 29.438 10.781 1 98.75 222 LYS B N 1
ATOM 3637 C CA . LYS B 1 222 ? -12.508 29.969 12.094 1 98.75 222 LYS B CA 1
ATOM 3638 C C . LYS B 1 222 ? -12.453 28.875 13.156 1 98.75 222 LYS B C 1
ATOM 3640 O O . LYS B 1 222 ? -13.07 27.812 13 1 98.75 222 LYS B O 1
ATOM 3645 N N . ALA B 1 223 ? -11.734 29.172 14.234 1 98.56 223 ALA B N 1
ATOM 3646 C CA . ALA B 1 223 ? -11.617 28.188 15.312 1 98.56 223 ALA B CA 1
ATOM 3647 C C . ALA B 1 223 ? -12.719 28.375 16.359 1 98.56 223 ALA B C 1
ATOM 3649 O O . ALA B 1 223 ? -12.891 29.469 16.891 1 98.56 223 ALA B O 1
ATOM 3650 N N . HIS B 1 224 ? -13.398 27.328 16.641 1 97.12 224 HIS B N 1
ATOM 3651 C CA . HIS B 1 224 ? -14.414 27.359 17.688 1 97.12 224 HIS B CA 1
ATOM 3652 C C . HIS B 1 224 ? -13.805 27.016 19.047 1 97.12 224 HIS B C 1
ATOM 3654 O O . HIS B 1 224 ? -14.391 27.312 20.094 1 97.12 224 HIS B O 1
ATOM 3660 N N . SER B 1 225 ? -12.781 26.359 19.109 1 98.44 225 SER B N 1
ATOM 3661 C CA . SER B 1 225 ? -11.891 26.062 20.219 1 98.44 225 SER B CA 1
ATOM 3662 C C . SER B 1 225 ? -10.43 26.219 19.828 1 98.44 225 SER B C 1
ATOM 3664 O O . SER B 1 225 ? -10.125 26.453 18.656 1 98.44 225 SER B O 1
ATOM 3666 N N . ASN B 1 226 ? -9.516 26.203 20.859 1 98.75 226 ASN B N 1
ATOM 3667 C CA . ASN B 1 226 ? -8.117 26.141 20.453 1 98.75 226 ASN B CA 1
ATOM 3668 C C . ASN B 1 226 ? -7.859 25 19.484 1 98.75 226 ASN B C 1
ATOM 3670 O O . ASN B 1 226 ? -8.195 23.844 19.766 1 98.75 226 ASN B O 1
ATOM 3674 N N . THR B 1 227 ? -7.367 25.359 18.312 1 98.81 227 THR B N 1
ATOM 3675 C CA . THR B 1 227 ? -7.301 24.359 17.234 1 98.81 227 THR B CA 1
ATOM 3676 C C . THR B 1 227 ? -5.895 24.297 16.641 1 98.81 227 THR B C 1
ATOM 3678 O O . THR B 1 227 ? -5.293 25.328 16.344 1 98.81 227 THR B O 1
ATOM 3681 N N . HIS B 1 228 ? -5.27 23.094 16.609 1 98.88 228 HIS B N 1
ATOM 3682 C CA . HIS B 1 228 ? -4.047 22.75 15.883 1 98.88 228 HIS B CA 1
ATOM 3683 C C . HIS B 1 228 ? -4.359 22.031 14.57 1 98.88 228 HIS B C 1
ATOM 3685 O O . HIS B 1 228 ? -5.016 21 14.57 1 98.88 228 HIS B O 1
ATOM 3691 N N . PHE B 1 229 ? -3.982 22.688 13.422 1 98.88 229 PHE B N 1
ATOM 3692 C CA . PHE B 1 229 ? -4.383 22.062 12.164 1 98.88 229 PHE B CA 1
ATOM 3693 C C . PHE B 1 229 ? -3.299 22.25 11.109 1 98.88 229 PHE B C 1
ATOM 3695 O O . PHE B 1 229 ? -2.348 23.016 11.312 1 98.88 229 PHE B O 1
ATOM 3702 N N . MET B 1 230 ? -3.395 21.406 10.125 1 98.94 230 MET B N 1
ATOM 3703 C CA . MET B 1 230 ? -2.539 21.453 8.938 1 98.94 230 MET B CA 1
ATOM 3704 C C . MET B 1 230 ? -3.324 21.906 7.719 1 98.94 230 MET B C 1
ATOM 3706 O O . MET B 1 230 ? -4.469 21.5 7.52 1 98.94 230 MET B O 1
ATOM 3710 N N . LEU B 1 231 ? -2.812 22.797 6.969 1 98.94 231 LEU B N 1
ATOM 3711 C CA . LEU B 1 231 ? -3.328 23.203 5.66 1 98.94 231 LEU B CA 1
ATOM 3712 C C . LEU B 1 231 ? -2.275 23 4.578 1 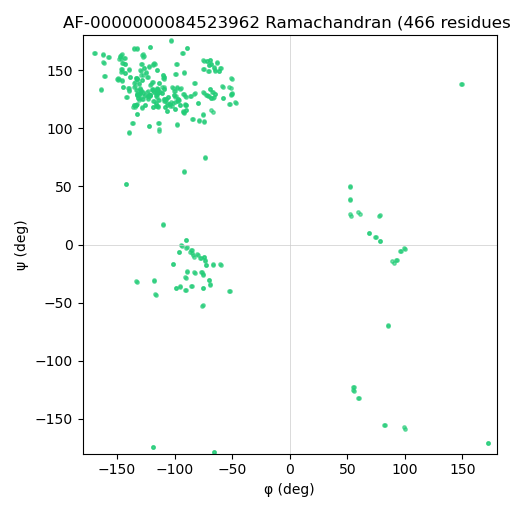98.94 231 LEU B C 1
ATOM 3714 O O . LEU B 1 231 ? -1.134 23.438 4.727 1 98.94 231 LEU B O 1
ATOM 3718 N N . ILE B 1 232 ? -2.613 22.312 3.494 1 98.88 232 ILE B N 1
ATOM 3719 C CA . ILE B 1 232 ? -1.677 22.109 2.393 1 98.88 232 ILE B CA 1
ATOM 3720 C C . ILE B 1 232 ? -2.248 22.734 1.117 1 98.88 232 ILE B C 1
ATOM 3722 O O . ILE B 1 232 ? -3.33 22.344 0.667 1 98.88 232 ILE B O 1
ATOM 3726 N N . ASP B 1 233 ? -1.514 23.719 0.606 1 98.56 233 ASP B N 1
ATOM 3727 C CA . ASP B 1 233 ? -1.774 24.234 -0.733 1 98.56 233 ASP B CA 1
ATOM 3728 C C . ASP B 1 233 ? -1.174 23.328 -1.802 1 98.56 233 ASP B C 1
ATOM 3730 O O . ASP B 1 233 ? 0.039 23.109 -1.83 1 98.56 233 ASP B O 1
ATOM 3734 N N . LEU B 1 234 ? -1.937 22.812 -2.691 1 98.56 234 LEU B N 1
ATOM 3735 C CA . LEU B 1 234 ? -1.533 21.812 -3.674 1 98.56 234 LEU B CA 1
ATOM 3736 C C . LEU B 1 234 ? -1.874 22.266 -5.086 1 98.56 234 LEU B C 1
ATOM 3738 O O . LEU B 1 234 ? -2.807 23.047 -5.285 1 98.56 234 LEU B O 1
ATOM 3742 N N . PRO B 1 235 ? -1.111 21.812 -6.082 1 98.25 235 PRO B N 1
ATOM 3743 C CA . PRO B 1 235 ? -1.488 22.125 -7.465 1 98.25 235 PRO B CA 1
ATOM 3744 C C . PRO B 1 235 ? -2.715 21.344 -7.926 1 98.25 235 PRO B C 1
ATOM 3746 O O . PRO B 1 235 ? -3.045 20.297 -7.348 1 98.25 235 PRO B O 1
#

pLDDT: mean 95.9, std 4.72, range [68.44, 98.94]

Sequence (470 aa):
MITIYPAASRYSTNHGWLQSNFSFSFAEYYDPNNLQFGPLRVFNDDIVQSGTGFGAHPHREMEIVSIVLKGQLKHQDSTGNTEVLVPGEIQRMSAGTGIVHSEFNPSDTEDVNFLQLWFLPNEKGLTPSYEQFAYDQEALKNRLLPIVSNKQEDEHRVAHIHQDLTLYLSKLDAGGTISFTQPEGRRIYVFIIEGELALNGEKTLVKRDAARITNTSSLELKAHSNTHFMLIDLPMITIYPAASRYSTNHGWLQSNFSFSFAEYYDPNNLQFGPLRVFNDDIVQSGTGFGAHPHREMEIVSIVLKGQLKHQDSTGNTEVLVPGEIQRMSAGTGIVHSEFNPSDTEDVNFLQLWFLPNEKGLTPSYEQFAYDQEALKNRLLPIVSNKQEDEHRVAHIHQDLTLYLSKLDAGGTISFTQPEGRRIYVFIIEGELALNGEKTLVKRDAARITNTSSLELKAHSNTHFMLIDLP

Organism: Aneurinibacillus migulanus (NCBI:txid47500)

Nearest PDB structures (foldseek):
  1tq5-assembly1_A  TM=9.753E-01  e=8.416E-29  Escherichia coli
  6uts-assembly1_A  TM=9.755E-01  e=1.841E-28  Escherichia coli K-12
  7te5-assembly1_A  TM=7.878E-01  e=4.436E-18  Yersinia pestis CO92
  6d0p-assembly4_D  TM=7.845E-01  e=1.901E-16  Acinetobacter baumannii
  2vec-assembly1_A  TM=8.247E-01  e=1.525E-14  Escherichia coli